Protein 9IMR (pdb70)

B-factor: mean 18.07, std 9.77, range [3.89, 74.7]

InterPro domains:
  IPR000092 Polyprenyl synthetase-like [PF00348] (43-286)
  IPR000092 Polyprenyl synthetase-like [cd00685] (39-333)
  IPR008949 Isoprenoid synthase domain superfamily [G3DSA:1.10.600.10] (12-334)
  IPR008949 Isoprenoid synthase domain superfamily [SSF48576] (22-334)
  IPR033749 Polyprenyl synthetase, conserved site [PS00444] (215-227)
  IPR053541 Polyprenyl diphosphate synthase [NF042417] (1-335)

Structure (mmCIF, N/CA/C/O backbone):
data_9IMR
#
_entry.id   9IMR
#
_cell.length_a   48.796
_cell.length_b   115.643
_cell.length_c   119.270
_cell.angle_alpha   90.00
_cell.angle_beta   90.00
_cell.angle_gamma   90.00
#
_symmetry.space_group_name_H-M   'P 21 21 21'
#
loop_
_entity.id
_entity.type
_entity.pdbx_description
1 polymer 'Nonaprenyl diphosphate synthase'
2 non-polymer '3-METHYLBUT-3-ENYL TRIHYDROGEN DIPHOSPHATE'
3 non-polymer 'MAGNESIUM ION'
4 non-polymer BICINE
5 non-polymer DI(HYDROXYETHYL)ETHER
6 water water
#
loop_
_atom_site.group_PDB
_atom_site.id
_atom_site.type_symbol
_atom_site.label_atom_id
_atom_site.label_alt_id
_atom_site.label_comp_id
_atom_site.label_asym_id
_atom_site.label_entity_id
_atom_site.label_seq_id
_atom_site.pdbx_PDB_ins_code
_atom_site.Cartn_x
_atom_site.Cartn_y
_atom_site.Cartn_z
_atom_site.occupancy
_atom_site.B_iso_or_equiv
_atom_site.auth_seq_id
_atom_site.auth_comp_id
_atom_site.auth_asym_id
_atom_site.auth_atom_id
_atom_site.pdbx_PDB_model_num
ATOM 1 N N . ARG A 1 2 ? 15.709 14.536 34.471 1.00 28.65 2 ARG A N 1
ATOM 2 C CA . ARG A 1 2 ? 14.845 15.461 33.612 1.00 25.79 2 ARG A CA 1
ATOM 3 C C . ARG A 1 2 ? 15.512 15.759 32.260 1.00 20.63 2 ARG A C 1
ATOM 4 O O . ARG A 1 2 ? 16.745 15.838 32.160 1.00 16.04 2 ARG A O 1
ATOM 12 N N . THR A 1 3 ? 14.684 15.932 31.242 1.00 16.01 3 THR A N 1
ATOM 13 C CA . THR A 1 3 ? 15.102 15.947 29.821 1.00 14.70 3 THR A CA 1
ATOM 14 C C . THR A 1 3 ? 14.066 16.791 29.092 1.00 13.40 3 THR A C 1
ATOM 15 O O . THR A 1 3 ? 12.901 16.795 29.487 1.00 12.30 3 THR A O 1
ATOM 19 N N . PRO A 1 4 ? 14.428 17.473 27.992 1.00 12.47 4 PRO A N 1
ATOM 20 C CA . PRO A 1 4 ? 13.458 18.296 27.287 1.00 12.60 4 PRO A CA 1
ATOM 21 C C . PRO A 1 4 ? 12.258 17.509 26.773 1.00 11.48 4 PRO A C 1
ATOM 22 O O . PRO A 1 4 ? 12.323 16.334 26.397 1.00 10.06 4 PRO A O 1
ATOM 26 N N . ALA A 1 5 ? 11.143 18.215 26.783 1.00 11.68 5 ALA A N 1
ATOM 27 C CA . ALA A 1 5 ? 9.876 17.702 26.249 1.00 12.72 5 ALA A CA 1
ATOM 28 C C . ALA A 1 5 ? 9.927 17.652 24.717 1.00 12.08 5 ALA A C 1
ATOM 29 O O . ALA A 1 5 ? 10.813 18.262 24.135 1.00 10.81 5 ALA A O 1
ATOM 31 N N . THR A 1 6 ? 8.941 17.004 24.092 1.00 12.45 6 THR A N 1
ATOM 32 C CA . THR A 1 6 ? 8.825 16.947 22.616 1.00 12.06 6 THR A CA 1
ATOM 33 C C . THR A 1 6 ? 8.659 18.385 22.087 1.00 12.09 6 THR A C 1
ATOM 34 O O . THR A 1 6 ? 8.082 19.274 22.803 1.00 13.36 6 THR A O 1
ATOM 38 N N . VAL A 1 7 ? 9.129 18.625 20.872 1.00 10.95 7 VAL A N 1
ATOM 39 C CA . VAL A 1 7 ? 9.037 19.941 20.207 1.00 11.56 7 VAL A CA 1
ATOM 40 C C . VAL A 1 7 ? 7.565 20.293 20.030 1.00 13.47 7 VAL A C 1
ATOM 41 O O . VAL A 1 7 ? 7.191 21.482 20.231 1.00 12.31 7 VAL A O 1
ATOM 45 N N . VAL A 1 8 ? 6.768 19.294 19.711 1.00 13.96 8 VAL A N 1
ATOM 46 C CA . VAL A 1 8 ? 5.329 19.534 19.468 1.00 18.35 8 VAL A CA 1
ATOM 47 C C . VAL A 1 8 ? 4.708 20.127 20.749 1.00 20.20 8 VAL A C 1
ATOM 48 O O . VAL A 1 8 ? 3.831 20.945 20.604 1.00 24.24 8 VAL A O 1
ATOM 52 N N . ALA A 1 9 ? 5.224 19.878 21.956 1.00 19.31 9 ALA A N 1
ATOM 53 C CA . ALA A 1 9 ? 4.724 20.481 23.223 1.00 19.76 9 ALA A CA 1
ATOM 54 C C . ALA A 1 9 ? 5.305 21.876 23.464 1.00 19.07 9 ALA A C 1
ATOM 55 O O . ALA A 1 9 ? 4.880 22.523 24.393 1.00 20.39 9 ALA A O 1
ATOM 57 N N . GLY A 1 10 ? 6.255 22.341 22.654 1.00 17.91 10 GLY A N 1
ATOM 58 C CA . GLY A 1 10 ? 7.006 23.572 22.944 1.00 17.82 10 GLY A CA 1
ATOM 59 C C . GLY A 1 10 ? 6.822 24.647 21.890 1.00 17.33 10 GLY A C 1
ATOM 60 O O . GLY A 1 10 ? 7.606 25.614 21.907 1.00 17.51 10 GLY A O 1
ATOM 61 N N . VAL A 1 11 ? 5.855 24.489 20.975 1.00 14.59 11 VAL A N 1
ATOM 62 C CA . VAL A 1 11 ? 5.602 25.493 19.923 1.00 15.69 11 VAL A CA 1
ATOM 63 C C . VAL A 1 11 ? 4.109 25.766 19.859 1.00 15.79 11 VAL A C 1
ATOM 64 O O . VAL A 1 11 ? 3.314 24.898 20.177 1.00 17.70 11 VAL A O 1
ATOM 68 N N . ASP A 1 12 ? 3.793 26.923 19.337 1.00 18.17 12 ASP A N 1
ATOM 69 C CA . ASP A 1 12 ? 2.415 27.309 18.968 1.00 18.15 12 ASP A CA 1
ATOM 70 C C . ASP A 1 12 ? 2.203 26.786 17.556 1.00 17.45 12 ASP A C 1
ATOM 71 O O . ASP A 1 12 ? 2.763 27.370 16.618 1.00 15.20 12 ASP A O 1
ATOM 76 N N . LEU A 1 13 ? 1.433 25.708 17.397 1.00 17.94 13 LEU A N 1
ATOM 77 C CA . LEU A 1 13 ? 1.299 25.080 16.054 1.00 20.84 13 LEU A CA 1
ATOM 78 C C . LEU A 1 13 ? 0.298 25.860 15.195 1.00 25.23 13 LEU A C 1
ATOM 79 O O . LEU A 1 13 ? 0.367 25.683 13.938 1.00 29.26 13 LEU A O 1
ATOM 84 N N . GLY A 1 14 ? -0.501 26.724 15.840 1.00 24.74 14 GLY A N 1
ATOM 85 C CA . GLY A 1 14 ? -1.540 27.576 15.235 1.00 25.13 14 GLY A CA 1
ATOM 86 C C . GLY A 1 14 ? -2.926 27.170 15.705 1.00 23.70 14 GLY A C 1
ATOM 87 O O . GLY A 1 14 ? -3.099 26.862 16.885 1.00 19.76 14 GLY A O 1
ATOM 88 N N . ASP A 1 15 ? -3.892 27.134 14.792 1.00 22.42 15 ASP A N 1
ATOM 89 C CA . ASP A 1 15 ? -5.300 26.809 15.138 1.00 22.38 15 ASP A CA 1
ATOM 90 C C . ASP A 1 15 ? -5.358 25.362 15.668 1.00 19.05 15 ASP A C 1
ATOM 91 O O . ASP A 1 15 ? -4.583 24.566 15.215 1.00 19.04 15 ASP A O 1
ATOM 96 N N . ALA A 1 16 ? -6.278 25.059 16.578 1.00 20.00 16 ALA A N 1
ATOM 97 C CA . ALA A 1 16 ? -6.564 23.717 17.131 1.00 20.76 16 ALA A CA 1
ATOM 98 C C . ALA A 1 16 ? -6.735 22.667 16.018 1.00 20.45 16 ALA A C 1
ATOM 99 O O . ALA A 1 16 ? -6.168 21.592 16.152 1.00 17.41 16 ALA A O 1
ATOM 101 N N . VAL A 1 17 ? -7.433 22.963 14.918 1.00 19.99 17 VAL A N 1
ATOM 102 C CA . VAL A 1 17 ? -7.658 21.933 13.858 1.00 20.74 17 VAL A CA 1
ATOM 103 C C . VAL A 1 17 ? -6.292 21.580 13.247 1.00 18.03 17 VAL A C 1
ATOM 104 O O . VAL A 1 17 ? -6.098 20.454 12.845 1.00 17.90 17 VAL A O 1
ATOM 108 N N . PHE A 1 18 ? -5.361 22.525 13.185 1.00 17.83 18 PHE A N 1
ATOM 109 C CA . PHE A 1 18 ? -4.016 22.275 12.615 1.00 17.58 18 PHE A CA 1
ATOM 110 C C . PHE A 1 18 ? -3.144 21.504 13.619 1.00 15.07 18 PHE A C 1
ATOM 111 O O . PHE A 1 18 ? -2.495 20.501 13.203 1.00 14.56 18 PHE A O 1
ATOM 119 N N . ALA A 1 19 ? -3.122 21.947 14.874 1.00 14.80 19 ALA A N 1
ATOM 120 C CA . ALA A 1 19 ? -2.386 21.304 15.988 1.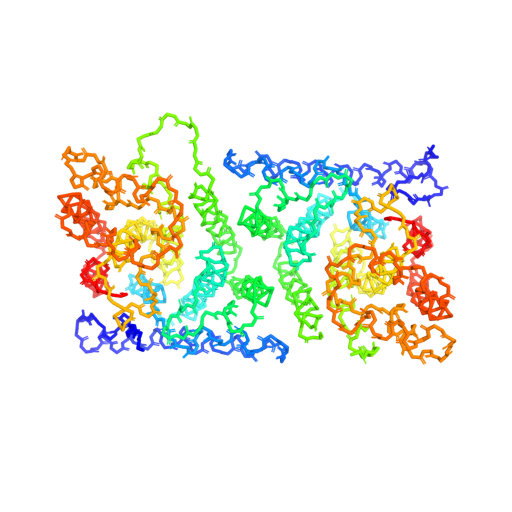00 15.99 19 ALA A CA 1
ATOM 121 C C . ALA A 1 19 ? -2.809 19.833 16.085 1.00 18.07 19 ALA A C 1
ATOM 122 O O . ALA A 1 19 ? -1.919 18.967 16.172 1.00 16.73 19 ALA A O 1
ATOM 124 N N . ALA A 1 20 ? -4.124 19.570 16.016 1.00 18.49 20 ALA A N 1
ATOM 125 C CA . ALA A 1 20 ? -4.689 18.197 15.953 1.00 22.26 20 ALA A CA 1
ATOM 126 C C . ALA A 1 20 ? -3.981 17.395 14.855 1.00 17.16 20 ALA A C 1
ATOM 127 O O . ALA A 1 20 ? -3.459 16.308 15.155 1.00 19.24 20 ALA A O 1
ATOM 129 N N . ALA A 1 21 ? -3.975 17.905 13.628 1.00 16.20 21 ALA A N 1
ATOM 130 C CA . ALA A 1 21 ? -3.463 17.156 12.455 1.00 15.98 21 ALA A CA 1
ATOM 131 C C . ALA A 1 21 ? -1.964 16.878 12.668 1.00 14.81 21 ALA A C 1
ATOM 132 O O . ALA A 1 21 ? -1.518 15.757 12.407 1.00 14.43 21 ALA A O 1
ATOM 134 N N . VAL A 1 22 ? -1.230 17.837 13.216 1.00 14.28 22 VAL A N 1
ATOM 135 C CA . VAL A 1 22 ? 0.254 17.720 13.332 1.00 13.70 22 VAL A CA 1
ATOM 136 C C . VAL A 1 22 ? 0.608 16.771 14.465 1.00 12.15 22 VAL A C 1
ATOM 137 O O . VAL A 1 22 ? 1.419 15.872 14.250 1.00 11.77 22 VAL A O 1
ATOM 141 N N . ARG A 1 23 ? 0.033 16.972 15.645 1.00 13.44 23 ARG A N 1
ATOM 142 C CA . ARG A 1 23 ? 0.229 16.044 16.780 1.00 15.09 23 ARG A CA 1
ATOM 143 C C . ARG A 1 23 ? -0.018 14.608 16.293 1.00 14.19 23 ARG A C 1
ATOM 144 O O . ARG A 1 23 ? 0.782 13.721 16.650 1.00 12.62 23 ARG A O 1
ATOM 152 N N . ALA A 1 24 ? -1.109 14.367 15.563 1.00 13.66 24 ALA A N 1
ATOM 153 C CA . ALA A 1 24 ? -1.459 12.987 15.136 1.00 13.86 24 ALA A CA 1
ATOM 154 C C . ALA A 1 24 ? -0.356 12.477 14.200 1.00 12.75 24 ALA A C 1
ATOM 155 O O . ALA A 1 24 ? -0.009 11.313 14.268 1.00 12.41 24 ALA A O 1
ATOM 157 N N . GLY A 1 25 ? 0.115 13.313 13.291 1.00 12.13 25 GLY A N 1
ATOM 158 C CA . GLY A 1 25 ? 1.151 12.913 12.321 1.00 11.91 25 GLY A CA 1
ATOM 159 C C . GLY A 1 25 ? 2.407 12.474 13.050 1.00 10.68 25 GLY A C 1
ATOM 160 O O . GLY A 1 25 ? 3.033 11.473 12.660 1.00 10.89 25 GLY A O 1
ATOM 161 N N . VAL A 1 26 ? 2.792 13.228 14.085 1.00 10.42 26 VAL A N 1
ATOM 162 C CA . VAL A 1 26 ? 4.034 12.906 14.832 1.00 10.67 26 VAL A CA 1
ATOM 163 C C . VAL A 1 26 ? 3.824 11.618 15.638 1.00 11.55 26 VAL A C 1
ATOM 164 O O . VAL A 1 26 ? 4.758 10.782 15.734 1.00 10.07 26 VAL A O 1
ATOM 168 N N . ALA A 1 27 ? 2.602 11.399 16.128 1.00 11.54 27 ALA A N 1
ATOM 169 C CA . ALA A 1 27 ? 2.255 10.203 16.924 1.00 11.84 27 ALA A CA 1
ATOM 170 C C . ALA A 1 27 ? 2.303 8.954 16.042 1.00 11.29 27 ALA A C 1
ATOM 171 O O . ALA A 1 27 ? 2.711 7.917 16.522 1.00 12.52 27 ALA A O 1
ATOM 173 N N . ARG A 1 28 ? 1.944 9.078 14.768 1.00 10.93 28 ARG A N 1
ATOM 174 C CA . ARG A 1 28 ? 1.966 7.926 13.837 1.00 10.79 28 ARG A CA 1
ATOM 175 C C . ARG A 1 28 ? 3.429 7.524 13.636 1.00 10.07 28 ARG A C 1
ATOM 176 O O . ARG A 1 28 ? 3.739 6.322 13.601 1.00 8.81 28 ARG A O 1
ATOM 184 N N . VAL A 1 29 ? 4.300 8.512 13.478 1.00 9.59 29 VAL A N 1
ATOM 185 C CA . VAL A 1 29 ? 5.765 8.253 13.374 1.00 10.13 29 VAL A CA 1
ATOM 186 C C . VAL A 1 29 ? 6.218 7.490 14.618 1.00 9.80 29 VAL A C 1
ATOM 187 O O . VAL A 1 29 ? 6.915 6.469 14.455 1.00 10.26 29 VAL A O 1
ATOM 191 N N . GLU A 1 30 ? 5.876 7.978 15.804 1.00 10.33 30 GLU A N 1
ATOM 192 C CA . GLU A 1 30 ? 6.240 7.341 17.094 1.00 11.01 30 GLU A CA 1
ATOM 193 C C . GLU A 1 30 ? 5.744 5.895 17.123 1.00 11.76 30 GLU A C 1
ATOM 194 O O . GLU A 1 30 ? 6.486 5.001 17.528 1.00 11.39 30 GLU A O 1
ATOM 200 N N . GLN A 1 31 ? 4.487 5.683 16.758 1.00 12.63 31 GLN A N 1
ATOM 201 C CA . GLN A 1 31 ? 3.860 4.341 16.833 1.00 12.64 31 GLN A CA 1
ATOM 202 C C . GLN A 1 31 ? 4.588 3.384 15.891 1.00 12.36 31 GLN A C 1
ATOM 203 O O . GLN A 1 31 ? 4.841 2.240 16.296 1.00 12.18 31 G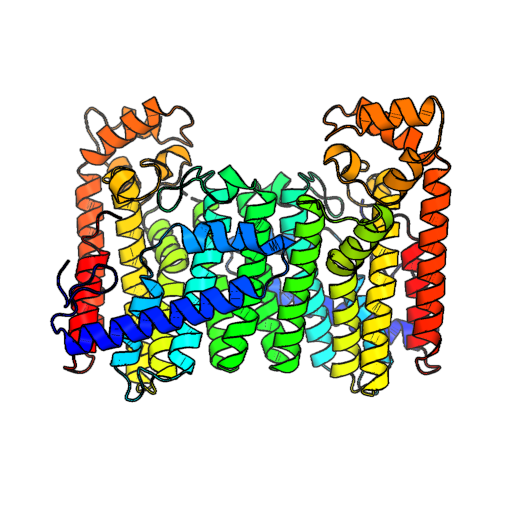LN A O 1
ATOM 209 N N . LEU A 1 32 ? 4.928 3.840 14.687 1.00 12.84 32 LEU A N 1
ATOM 210 C CA . LEU A 1 32 ? 5.653 2.975 13.719 1.00 14.01 32 LEU A CA 1
ATOM 211 C C . LEU A 1 32 ? 7.066 2.677 14.248 1.00 14.02 32 LEU A C 1
ATOM 212 O O . LEU A 1 32 ? 7.510 1.536 14.174 1.00 12.40 32 LEU A O 1
ATOM 217 N N . MET A 1 33 ? 7.779 3.666 14.753 1.00 13.11 33 MET A N 1
ATOM 218 C CA . MET A 1 33 ? 9.134 3.403 15.308 1.00 14.14 33 MET A CA 1
ATOM 219 C C . MET A 1 33 ? 9.066 2.417 16.470 1.00 13.56 33 MET A C 1
ATOM 220 O O . MET A 1 33 ? 9.856 1.459 16.518 1.00 13.69 33 MET A O 1
ATOM 225 N N . ASP A 1 34 ? 8.166 2.652 17.410 1.00 13.47 34 ASP A N 1
ATOM 226 C CA . ASP A 1 34 ? 7.970 1.741 18.559 1.00 14.25 34 ASP A CA 1
ATOM 227 C C . ASP A 1 34 ? 7.802 0.302 18.057 1.00 14.28 34 ASP A C 1
ATOM 228 O O . ASP A 1 34 ? 8.502 -0.595 18.565 1.00 13.13 34 ASP A O 1
ATOM 233 N N . THR A 1 35 ? 6.890 0.074 17.118 1.00 16.08 35 THR A N 1
ATOM 234 C CA . THR A 1 35 ? 6.644 -1.257 16.496 1.00 18.17 35 THR A CA 1
ATOM 235 C C . THR A 1 35 ? 7.935 -1.823 15.892 1.00 18.62 35 THR A C 1
ATOM 236 O O . THR A 1 35 ? 8.289 -2.995 16.191 1.00 17.25 35 THR A O 1
ATOM 240 N N . GLU A 1 36 ? 8.630 -1.038 15.072 1.00 17.95 36 GLU A N 1
ATOM 241 C CA . GLU A 1 36 ? 9.866 -1.494 14.382 1.00 20.16 36 GLU A CA 1
ATOM 242 C C . GLU A 1 36 ? 10.967 -1.862 15.393 1.00 18.07 36 GLU A C 1
ATOM 243 O O . GLU A 1 36 ? 11.606 -2.901 15.201 1.00 19.89 36 GLU A O 1
ATOM 249 N N . LEU A 1 37 ? 11.180 -1.075 16.444 1.00 15.48 37 LEU A N 1
ATOM 250 C CA . LEU A 1 37 ? 12.221 -1.359 17.463 1.00 16.20 37 LEU A CA 1
ATOM 251 C C . LEU A 1 37 ? 11.889 -2.659 18.209 1.00 18.64 37 LEU A C 1
ATOM 252 O O . LEU A 1 37 ? 12.850 -3.410 18.575 1.00 18.75 37 LEU A O 1
ATOM 257 N N . ARG A 1 38 ? 10.599 -2.951 18.392 1.00 19.06 38 ARG A N 1
ATOM 258 C CA . ARG A 1 38 ? 10.141 -4.113 19.212 1.00 19.58 38 ARG A CA 1
ATOM 259 C C . ARG A 1 38 ? 10.132 -5.394 18.371 1.00 19.94 38 ARG A C 1
ATOM 260 O O . ARG A 1 38 ? 9.938 -6.445 18.955 1.00 23.29 38 ARG A O 1
ATOM 268 N N . GLN A 1 39 ? 10.363 -5.339 17.070 1.00 22.04 39 GLN A N 1
ATOM 269 C CA . GLN A 1 39 ? 10.433 -6.541 16.200 1.00 25.65 39 GLN A CA 1
ATOM 270 C C . GLN A 1 39 ? 11.825 -7.179 16.271 1.00 25.68 39 GLN A C 1
ATOM 271 O O . GLN A 1 39 ? 11.987 -8.307 15.789 1.00 22.76 39 GLN A O 1
ATOM 277 N N . ALA A 1 40 ? 12.814 -6.503 16.846 1.00 22.23 40 ALA A N 1
ATOM 278 C CA . ALA A 1 40 ? 14.198 -7.023 16.895 1.00 21.11 40 ALA A CA 1
ATOM 279 C C . ALA A 1 40 ? 14.260 -8.244 17.819 1.00 20.10 40 ALA A C 1
ATOM 280 O O . ALA A 1 40 ? 13.474 -8.352 18.763 1.00 18.30 40 ALA A O 1
ATOM 282 N N . ASP A 1 41 ? 15.208 -9.131 17.573 1.00 20.86 41 ASP A N 1
ATOM 283 C CA . ASP A 1 41 ? 15.528 -10.229 18.514 1.00 20.00 41 ASP A CA 1
ATOM 284 C C . ASP A 1 41 ? 15.609 -9.683 19.940 1.00 20.13 41 ASP A C 1
ATOM 285 O O . ASP A 1 41 ? 16.192 -8.595 20.130 1.00 18.18 41 ASP A O 1
ATOM 290 N N . GLU A 1 42 ? 15.121 -10.447 20.916 1.00 19.10 42 GLU A N 1
ATOM 291 C CA . GLU A 1 42 ? 15.210 -10.140 22.375 1.00 22.09 42 GLU A CA 1
ATOM 292 C C . GLU A 1 42 ? 16.606 -9.619 22.758 1.00 18.50 42 GLU A C 1
ATOM 293 O O . GLU A 1 42 ? 16.687 -8.805 23.662 1.00 18.10 42 GLU A O 1
ATOM 299 N N . VAL A 1 43 ? 17.693 -10.155 22.190 1.00 16.59 43 VAL A N 1
ATOM 300 C CA . VAL A 1 43 ? 19.081 -9.772 22.583 1.00 16.68 43 VAL A CA 1
ATOM 301 C C . VAL A 1 43 ? 19.331 -8.288 22.318 1.00 14.43 43 VAL A C 1
ATOM 302 O O . VAL A 1 43 ? 20.120 -7.669 23.060 1.00 13.51 43 VAL A O 1
ATOM 306 N N . MET A 1 44 ? 18.630 -7.723 21.341 1.00 13.96 44 MET A N 1
ATOM 307 C CA . MET A 1 44 ? 18.727 -6.295 20.933 1.00 14.09 44 MET A CA 1
ATOM 308 C C . MET A 1 44 ? 17.783 -5.404 21.759 1.00 14.52 44 MET A C 1
ATOM 309 O O . MET A 1 44 ? 18.008 -4.191 21.805 1.00 14.56 44 MET A O 1
ATOM 314 N N . SER A 1 45 ? 16.735 -5.964 22.377 1.00 15.88 45 SER A N 1
ATOM 315 C CA . SER A 1 45 ? 15.519 -5.208 22.761 1.00 17.93 45 SER A CA 1
ATOM 316 C C . SER A 1 45 ? 15.849 -4.088 23.758 1.00 16.16 45 SER A C 1
ATOM 317 O O . SER A 1 45 ? 15.475 -2.909 23.457 1.00 14.23 45 SER A O 1
ATOM 320 N N . ASP A 1 46 ? 16.575 -4.388 24.846 1.00 14.99 46 ASP A N 1
ATOM 321 C CA . ASP A 1 46 ? 16.891 -3.420 25.926 1.00 15.97 46 ASP A CA 1
ATOM 322 C C . ASP A 1 46 ? 17.646 -2.234 25.307 1.00 14.42 46 ASP A C 1
ATOM 323 O O . ASP A 1 46 ? 17.351 -1.051 25.639 1.00 13.38 46 ASP A O 1
ATOM 328 N N . SER A 1 47 ? 18.648 -2.527 24.486 1.00 13.66 47 SER A N 1
ATOM 329 C CA . SER A 1 47 ? 19.557 -1.478 23.972 1.00 13.47 47 SER A CA 1
ATOM 330 C C . SER A 1 47 ? 18.813 -0.635 22.930 1.00 14.22 47 SER A C 1
ATOM 331 O O . SER A 1 47 ? 19.098 0.584 22.877 1.00 14.22 47 SER A O 1
ATOM 334 N N . LEU A 1 48 ? 17.949 -1.255 22.123 1.00 13.88 48 LEU A N 1
ATOM 335 C CA . LEU A 1 48 ? 17.223 -0.548 21.024 1.00 14.62 48 LEU A CA 1
ATOM 336 C C . LEU A 1 48 ? 16.158 0.365 21.598 1.00 13.76 48 LEU A C 1
ATOM 337 O O . LEU A 1 48 ? 15.822 1.315 20.932 1.00 14.85 48 LEU A O 1
ATOM 342 N N . LEU A 1 49 ? 15.609 0.044 22.771 1.00 12.97 49 LEU A N 1
ATOM 343 C CA . LEU A 1 49 ? 14.505 0.837 23.358 1.00 14.05 49 LEU A CA 1
ATOM 344 C C . LEU A 1 49 ? 15.051 1.868 24.360 1.00 12.44 49 LEU A C 1
ATOM 345 O O . LEU A 1 49 ? 14.322 2.757 24.713 1.00 12.67 49 LEU A O 1
ATOM 350 N N . HIS A 1 50 ? 16.317 1.774 24.758 1.00 12.35 50 HIS A N 1
ATOM 351 C CA . HIS A 1 50 ? 16.901 2.556 25.877 1.00 12.37 50 HIS A CA 1
ATOM 352 C C . HIS A 1 50 ? 16.706 4.069 25.651 1.00 11.28 50 HIS A C 1
ATOM 353 O O . HIS A 1 50 ? 16.100 4.739 26.515 1.00 11.16 50 HIS A O 1
ATOM 360 N N . LEU A 1 51 ? 17.216 4.613 24.548 1.00 10.66 51 LEU A N 1
ATOM 361 C CA . LEU A 1 51 ? 17.193 6.085 24.311 1.00 9.81 51 LEU A CA 1
ATOM 362 C C . LEU A 1 51 ? 15.776 6.492 23.891 1.00 9.25 51 LEU A C 1
ATOM 363 O O . LEU A 1 51 ? 15.279 7.525 24.355 1.00 8.39 51 LEU A O 1
ATOM 368 N N . PHE A 1 52 ? 15.149 5.692 23.039 1.00 9.33 52 PHE A N 1
ATOM 369 C CA . PHE A 1 52 ? 13.790 5.961 22.490 1.00 9.67 52 PHE A CA 1
ATOM 370 C C . PHE A 1 52 ? 12.787 6.182 23.635 1.00 9.56 52 PHE A C 1
ATOM 371 O O . PHE A 1 52 ? 12.026 7.162 23.598 1.00 8.84 52 PHE A O 1
ATOM 379 N N . ASN A 1 53 ? 12.838 5.344 24.666 1.00 9.96 53 ASN A N 1
ATOM 380 C CA . ASN A 1 53 ? 11.914 5.426 25.827 1.00 11.14 53 ASN A CA 1
ATOM 381 C C . ASN A 1 53 ? 12.353 6.518 26.810 1.00 10.60 53 ASN A C 1
ATOM 382 O O . ASN A 1 53 ? 11.518 6.990 27.566 1.00 10.41 53 ASN A O 1
ATOM 387 N N . ALA A 1 54 ? 13.614 6.891 26.858 1.00 9.66 54 ALA A N 1
ATOM 388 C CA . ALA A 1 54 ? 14.112 7.845 27.874 1.00 9.48 54 ALA A CA 1
ATOM 389 C C . ALA A 1 54 ? 13.539 9.240 27.622 1.00 9.32 54 ALA A C 1
ATOM 390 O O . ALA A 1 54 ? 13.280 9.970 28.563 1.00 8.97 54 ALA A O 1
ATOM 392 N N . GLY A 1 55 ? 13.408 9.609 26.358 1.00 9.28 55 GLY A N 1
ATOM 393 C CA . GLY A 1 55 ? 12.919 10.913 25.912 1.00 9.06 55 GLY A CA 1
ATOM 394 C C . GLY A 1 55 ? 13.328 11.208 24.485 1.00 8.76 55 GLY A C 1
ATOM 395 O O . GLY A 1 55 ? 13.314 10.278 23.625 1.00 7.93 55 GLY A O 1
ATOM 396 N N . GLY A 1 56 ? 13.765 12.452 24.289 1.00 9.07 56 GLY A N 1
ATOM 397 C CA . GLY A 1 56 ? 14.136 13.022 22.991 1.00 8.86 56 GLY A CA 1
ATOM 398 C C . GLY A 1 56 ? 13.033 13.924 22.509 1.00 8.62 56 GLY A C 1
ATOM 399 O O . GLY A 1 56 ? 11.833 13.586 22.696 1.00 8.47 56 GLY A O 1
ATOM 400 N N . LYS A 1 57 ? 13.391 15.006 21.845 1.00 8.49 57 LYS A N 1
ATOM 401 C CA . LYS A 1 57 ? 12.407 16.048 21.491 1.00 8.67 57 LYS A CA 1
ATOM 402 C C . LYS A 1 57 ? 11.594 15.674 20.233 1.00 8.37 57 LYS A C 1
ATOM 403 O O . LYS A 1 57 ? 10.556 16.328 19.974 1.00 8.09 57 LYS A O 1
ATOM 409 N N . ARG A 1 58 ? 12.018 14.684 19.474 1.00 7.80 58 ARG A N 1
ATOM 410 C CA . ARG A 1 58 ? 11.348 14.305 18.208 1.00 7.51 58 ARG A CA 1
ATOM 411 C C . ARG A 1 58 ? 11.261 15.528 17.295 1.00 7.53 58 ARG A C 1
ATOM 412 O O . ARG A 1 58 ? 10.220 15.725 16.616 1.00 7.53 58 ARG A O 1
ATOM 420 N N . PHE A 1 59 ? 12.321 16.335 17.250 1.00 7.07 59 PHE A N 1
ATOM 421 C CA . PHE A 1 59 ? 12.415 17.488 16.336 1.00 7.05 59 PHE A CA 1
ATOM 422 C C . PHE A 1 59 ? 12.266 17.003 14.889 1.00 6.92 59 PHE A C 1
ATOM 423 O O . PHE A 1 59 ? 11.595 17.654 14.081 1.00 6.98 59 PHE A O 1
ATOM 431 N N . ARG A 1 60 ? 12.859 15.867 14.549 1.00 6.90 60 ARG A N 1
ATOM 432 C CA . ARG A 1 60 ? 12.986 15.471 13.127 1.00 7.10 60 ARG A CA 1
ATOM 433 C C . ARG A 1 60 ? 11.682 14.875 12.630 1.00 8.09 60 ARG A C 1
ATOM 434 O O . ARG A 1 60 ? 11.277 15.168 11.516 1.00 8.54 60 ARG A O 1
ATOM 442 N N . PRO A 1 61 ? 10.977 14.042 13.421 1.00 7.77 61 PRO A N 1
ATOM 443 C CA . PRO A 1 61 ? 9.612 13.681 13.052 1.00 8.25 61 PRO A CA 1
ATOM 444 C C . PRO A 1 61 ? 8.741 14.920 12.836 1.00 8.14 61 PRO A C 1
ATOM 445 O O . PRO A 1 61 ? 7.995 14.954 11.877 1.00 9.13 61 PRO A O 1
ATOM 449 N N . LEU A 1 62 ? 8.826 15.889 13.731 1.00 7.97 62 LEU A N 1
ATOM 450 C CA . LEU A 1 62 ? 8.000 17.110 13.590 1.00 8.25 62 LEU A CA 1
ATOM 451 C C . LEU A 1 62 ? 8.398 17.828 12.301 1.00 8.39 62 LEU A C 1
ATOM 452 O O . LEU A 1 62 ? 7.494 18.268 11.576 1.00 7.83 62 LEU A O 1
ATOM 457 N N . PHE A 1 63 ? 9.700 17.975 12.025 1.00 7.93 63 PHE A N 1
ATOM 458 C CA . PHE A 1 63 ? 10.139 18.660 10.797 1.00 7.71 63 PHE A CA 1
ATOM 459 C C . PHE A 1 63 ? 9.568 17.937 9.569 1.00 7.96 63 PHE A C 1
ATOM 460 O O . PHE A 1 63 ? 9.137 18.627 8.603 1.00 7.73 63 PHE A O 1
ATOM 468 N N . THR A 1 64 ? 9.618 16.610 9.566 1.00 8.31 64 THR A N 1
ATOM 469 C CA . THR A 1 64 ? 9.120 15.787 8.422 1.00 8.00 64 THR A CA 1
ATOM 470 C C . THR A 1 64 ? 7.601 16.022 8.225 1.00 8.18 64 THR A C 1
ATOM 471 O O . THR A 1 64 ? 7.147 16.248 7.113 1.00 8.01 64 THR A O 1
ATOM 475 N N . VAL A 1 65 ? 6.851 15.949 9.304 1.00 8.78 65 VAL A N 1
ATOM 476 C CA . VAL A 1 65 ? 5.369 16.109 9.332 1.00 9.09 65 VAL A CA 1
ATOM 477 C C . VAL A 1 65 ? 5.019 17.530 8.889 1.00 8.77 65 VAL A C 1
ATOM 478 O O . VAL A 1 65 ? 4.087 17.701 8.050 1.00 8.64 65 VAL A O 1
ATOM 482 N N . LEU A 1 66 ? 5.714 18.533 9.396 1.00 8.07 66 LEU A N 1
ATOM 483 C CA . LEU A 1 66 ? 5.420 19.936 8.976 1.00 8.04 66 LEU A CA 1
ATOM 484 C C . LEU A 1 66 ? 5.761 20.153 7.500 1.00 8.25 66 LEU A C 1
ATOM 485 O O . LEU A 1 66 ? 4.978 20.831 6.831 1.00 8.49 66 LEU A O 1
ATOM 490 N N . SER A 1 67 ? 6.865 19.598 7.003 1.00 8.17 67 SER A N 1
ATOM 491 C CA . SER A 1 67 ? 7.265 19.638 5.575 1.00 7.98 67 SER A CA 1
ATOM 492 C C . SER A 1 67 ? 6.138 18.998 4.753 1.00 8.58 67 SER A C 1
ATOM 493 O O . SER A 1 67 ? 5.749 19.575 3.730 1.00 8.21 67 SER A O 1
ATOM 496 N N . ALA A 1 68 ? 5.566 17.893 5.253 1.00 8.39 68 ALA A N 1
ATOM 497 C CA . ALA A 1 68 ? 4.487 17.164 4.543 1.00 9.78 68 ALA A CA 1
ATOM 498 C C . ALA A 1 68 ? 3.217 18.020 4.497 1.00 9.97 68 ALA A C 1
ATOM 499 O O . ALA A 1 68 ? 2.446 17.812 3.580 1.00 11.12 68 ALA A O 1
ATOM 501 N N . GLN A 1 69 ? 3.042 18.988 5.406 1.00 10.53 69 GLN A N 1
ATOM 502 C CA . GLN A 1 69 ? 1.821 19.831 5.414 1.00 11.22 69 GLN A CA 1
ATOM 503 C C . GLN A 1 69 ? 1.841 20.785 4.231 1.00 11.36 69 GLN A C 1
ATOM 504 O O . GLN A 1 69 ? 0.835 21.450 4.000 1.00 11.08 69 GLN A O 1
ATOM 510 N N . ILE A 1 70 ? 2.969 20.887 3.523 1.00 10.41 70 ILE A N 1
ATOM 511 C CA . ILE A 1 70 ? 3.067 21.739 2.318 1.00 10.61 70 ILE A CA 1
ATOM 512 C C . ILE A 1 70 ? 2.411 21.020 1.147 1.00 11.34 70 ILE A C 1
ATOM 513 O O . ILE A 1 70 ? 1.826 21.708 0.272 1.00 11.50 70 ILE A O 1
ATOM 518 N N . GLY A 1 71 ? 2.467 19.693 1.139 1.00 11.68 71 GLY A N 1
ATOM 519 C CA . GLY A 1 71 ? 1.930 18.846 0.060 1.00 11.34 71 GLY A CA 1
ATOM 520 C C . GLY A 1 71 ? 0.432 18.610 0.214 1.00 11.93 71 GLY A C 1
ATOM 521 O O . GLY A 1 71 ? -0.133 18.801 1.293 1.00 11.59 71 GLY A O 1
ATOM 522 N N . PRO A 1 72 ? -0.243 18.206 -0.878 1.00 12.77 72 PRO A N 1
ATOM 523 C CA . PRO A 1 72 ? -1.659 17.869 -0.848 1.00 13.82 72 PRO A CA 1
ATOM 524 C C . PRO A 1 72 ? -2.006 16.529 -0.179 1.00 13.70 72 PRO A C 1
ATOM 525 O O . PRO A 1 72 ? -3.140 16.333 0.066 1.00 13.59 72 PRO A O 1
ATOM 529 N N . GLN A 1 73 ? -1.045 15.656 0.127 1.00 13.03 73 GLN A N 1
ATOM 530 C CA . GLN A 1 73 ? -1.330 14.399 0.856 1.00 13.72 73 GLN A CA 1
ATOM 531 C C . GLN A 1 73 ? -0.461 14.342 2.113 1.00 12.72 73 GLN A C 1
ATOM 532 O O . GLN A 1 73 ? 0.369 13.473 2.261 1.00 11.52 73 GLN A O 1
ATOM 538 N N . PRO A 1 74 ? -0.643 15.253 3.079 1.00 13.40 74 PRO A N 1
ATOM 539 C CA . PRO A 1 74 ? 0.251 15.334 4.234 1.00 13.88 74 PRO A CA 1
ATOM 540 C C . PRO A 1 74 ? 0.203 14.087 5.119 1.00 13.13 74 PRO A C 1
ATOM 541 O O . PRO A 1 74 ? 1.158 13.799 5.820 1.00 13.47 74 PRO A O 1
ATOM 545 N N . ASP A 1 75 ? -0.932 13.365 5.088 1.00 13.12 75 ASP A N 1
ATOM 546 C CA . ASP A 1 75 ? -1.173 12.229 6.009 1.00 13.46 75 ASP A CA 1
ATOM 547 C C . ASP A 1 75 ? -0.923 10.882 5.340 1.00 12.25 75 ASP A C 1
ATOM 548 O O . ASP A 1 75 ? -1.299 9.860 5.927 1.00 11.85 75 ASP A O 1
ATOM 553 N N . ALA A 1 76 ? -0.324 10.882 4.161 1.00 12.18 76 ALA A N 1
ATOM 554 C CA . ALA A 1 76 ? 0.051 9.659 3.430 1.00 11.56 76 ALA A CA 1
ATOM 555 C C . ALA A 1 76 ? 0.852 8.748 4.357 1.00 12.45 76 ALA A C 1
ATOM 556 O O . ALA A 1 76 ? 1.731 9.236 5.116 1.00 11.43 76 ALA A O 1
ATOM 558 N N . ALA A 1 77 ? 0.600 7.446 4.262 1.00 12.02 77 ALA A N 1
ATOM 559 C CA . ALA A 1 77 ? 1.372 6.431 5.007 1.00 11.47 77 ALA A CA 1
ATOM 560 C C . ALA A 1 77 ? 2.865 6.661 4.740 1.00 10.92 77 ALA A C 1
ATOM 561 O O . ALA A 1 77 ? 3.657 6.463 5.668 1.00 10.75 77 ALA A O 1
ATOM 563 N N . ALA A 1 78 ? 3.262 7.012 3.504 1.00 10.19 78 ALA A N 1
ATOM 564 C CA . ALA A 1 78 ? 4.700 7.141 3.141 1.00 10.45 78 ALA A CA 1
ATOM 565 C C . ALA A 1 78 ? 5.355 8.275 3.944 1.00 9.70 78 ALA A C 1
ATOM 566 O O . ALA A 1 78 ? 6.530 8.143 4.253 1.00 8.94 78 ALA A O 1
ATOM 568 N N . VAL A 1 79 ? 4.605 9.325 4.295 1.00 9.38 79 VAL A N 1
ATOM 569 C CA . VAL A 1 79 ? 5.134 10.446 5.133 1.00 10.05 79 VAL A CA 1
ATOM 570 C C . VAL A 1 79 ? 5.530 9.893 6.499 1.00 9.59 79 VAL A C 1
ATOM 571 O O . VAL A 1 79 ? 6.636 10.215 6.974 1.00 9.17 79 VAL A O 1
ATOM 575 N N . THR A 1 80 ? 4.662 9.063 7.098 1.00 9.57 80 THR A N 1
ATOM 576 C CA . THR A 1 80 ? 4.920 8.419 8.405 1.00 9.41 80 THR A CA 1
ATOM 577 C C . THR A 1 80 ? 6.178 7.559 8.332 1.00 9.53 80 THR A C 1
ATOM 578 O O . THR A 1 80 ? 6.994 7.597 9.280 1.00 10.30 80 THR A O 1
ATOM 582 N N . VAL A 1 81 ? 6.306 6.756 7.283 1.00 9.35 81 VAL A N 1
ATOM 583 C CA . VAL A 1 81 ? 7.500 5.906 7.060 1.00 9.68 81 VAL A CA 1
ATOM 584 C C . VAL A 1 81 ? 8.738 6.813 7.015 1.00 9.14 81 VAL A C 1
ATOM 585 O O . VAL A 1 81 ? 9.731 6.490 7.658 1.00 9.37 81 VAL A O 1
ATOM 589 N N . ALA A 1 82 ? 8.695 7.891 6.222 1.00 9.10 82 ALA A N 1
ATOM 590 C CA . ALA A 1 82 ? 9.823 8.834 6.081 1.00 9.17 82 ALA A CA 1
ATOM 591 C C . ALA A 1 82 ? 10.217 9.389 7.451 1.00 8.19 82 ALA A C 1
ATOM 592 O O . ALA A 1 82 ? 11.428 9.423 7.757 1.00 7.12 82 ALA A O 1
ATOM 594 N N . GLY A 1 83 ? 9.251 9.856 8.237 1.00 7.62 83 GLY A N 1
ATOM 595 C CA . GLY A 1 83 ? 9.521 10.415 9.573 1.00 7.81 83 GLY A CA 1
ATOM 596 C C . GLY A 1 83 ? 10.234 9.387 10.459 1.00 7.87 83 GLY A C 1
ATOM 597 O O . GLY A 1 83 ? 11.197 9.767 11.175 1.00 9.33 83 GLY A O 1
ATOM 598 N N . ALA A 1 84 ? 9.805 8.117 10.417 1.00 8.20 84 ALA A N 1
ATOM 599 C CA . ALA A 1 84 ? 10.393 7.034 11.233 1.00 7.86 84 ALA A CA 1
ATOM 600 C C . ALA A 1 84 ? 11.793 6.755 10.727 1.00 8.30 84 ALA A C 1
ATOM 601 O O . ALA A 1 84 ? 12.674 6.512 11.571 1.00 8.35 84 ALA A O 1
ATOM 603 N N . VAL A 1 85 ? 12.002 6.738 9.406 1.00 8.42 85 VAL A N 1
ATOM 604 C CA . VAL A 1 85 ? 13.346 6.475 8.858 1.00 9.14 85 VAL A CA 1
ATOM 605 C C . VAL A 1 85 ? 14.313 7.560 9.371 1.00 8.84 85 VAL A C 1
ATOM 606 O O . VAL A 1 85 ? 15.410 7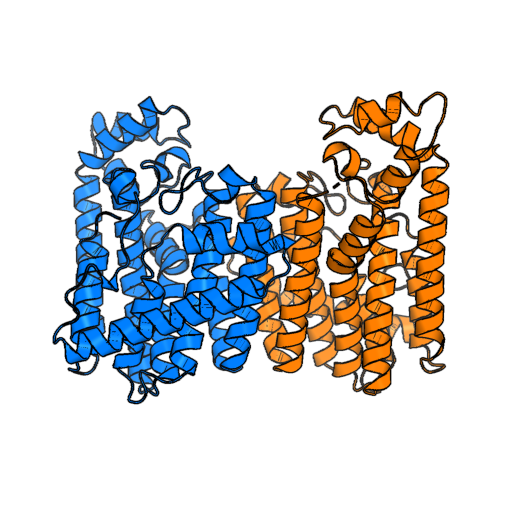.219 9.799 1.00 8.33 85 VAL A O 1
ATOM 610 N N . ILE A 1 86 ? 13.930 8.831 9.251 1.00 9.33 86 ILE A N 1
ATOM 611 C CA . ILE A 1 86 ? 14.782 9.985 9.651 1.00 9.11 86 ILE A CA 1
ATOM 612 C C . ILE A 1 86 ? 15.127 9.830 11.134 1.00 9.09 86 ILE A C 1
ATOM 613 O O . ILE A 1 86 ? 16.319 9.986 11.499 1.00 8.52 86 ILE A O 1
ATOM 618 N N . GLU A 1 87 ? 14.144 9.523 11.982 1.00 8.03 87 GLU A N 1
ATOM 619 C CA . GLU A 1 87 ? 14.378 9.469 13.446 1.00 8.60 87 GLU A CA 1
ATOM 620 C C . GLU A 1 87 ? 15.218 8.235 13.786 1.00 8.78 87 GLU A C 1
ATOM 621 O O . GLU A 1 87 ? 15.991 8.313 14.748 1.00 7.83 87 GLU A O 1
ATOM 627 N N . MET A 1 88 ? 15.028 7.115 13.095 1.00 8.91 88 MET A N 1
ATOM 628 C CA . MET A 1 88 ? 15.857 5.897 13.253 1.00 10.42 88 MET A CA 1
ATOM 629 C C . MET A 1 88 ? 17.331 6.199 12.923 1.00 8.98 88 MET A C 1
ATOM 630 O O . MET A 1 88 ? 18.241 5.759 13.692 1.00 8.10 88 MET A O 1
ATOM 635 N N . ILE A 1 89 ? 17.577 6.986 11.870 1.00 8.07 89 ILE A N 1
ATOM 636 C CA . ILE A 1 89 ? 18.969 7.402 11.519 1.00 8.30 89 ILE A CA 1
ATOM 637 C C . ILE A 1 89 ? 19.493 8.307 12.642 1.00 7.92 89 ILE A C 1
ATOM 638 O O . ILE A 1 89 ? 20.601 8.091 13.123 1.00 9.31 89 ILE A O 1
ATOM 643 N N . HIS A 1 90 ? 18.686 9.260 13.081 1.00 7.92 90 HIS A N 1
ATOM 644 C CA . HIS A 1 90 ? 19.064 10.185 14.166 1.00 7.40 90 HIS A CA 1
ATOM 645 C C . HIS A 1 90 ? 19.439 9.354 15.385 1.00 7.87 90 HIS A C 1
ATOM 646 O O . HIS A 1 90 ? 20.521 9.550 15.929 1.00 7.63 90 HIS A O 1
ATOM 653 N N . LEU A 1 91 ? 18.572 8.408 15.762 1.00 8.71 91 LEU A N 1
ATOM 654 C CA . LEU A 1 91 ? 18.793 7.560 16.955 1.00 9.57 91 LEU A CA 1
ATOM 655 C C . LEU A 1 91 ? 20.108 6.798 16.798 1.00 8.82 91 LEU A C 1
ATOM 656 O O . LEU A 1 91 ? 20.900 6.847 17.712 1.00 8.88 91 LEU A O 1
ATOM 661 N N . ALA A 1 92 ? 20.373 6.187 15.638 1.00 8.68 92 ALA A N 1
ATOM 662 C CA . ALA A 1 92 ? 21.645 5.479 15.380 1.00 8.73 92 ALA A CA 1
ATOM 663 C C . ALA A 1 92 ? 22.847 6.405 15.633 1.00 8.84 92 ALA A C 1
ATOM 664 O O . ALA A 1 92 ? 23.848 5.960 16.249 1.00 9.02 92 ALA A O 1
ATOM 666 N N . THR A 1 93 ? 22.810 7.628 15.117 1.00 8.33 93 THR A N 1
ATOM 667 C CA . THR A 1 93 ? 23.922 8.596 15.286 1.00 8.37 93 THR A CA 1
ATOM 668 C C . THR A 1 93 ? 24.126 8.893 16.781 1.00 8.02 93 THR A C 1
ATOM 669 O O . THR A 1 93 ? 25.271 9.123 17.136 1.00 7.17 93 THR A O 1
ATOM 673 N N . LEU A 1 94 ? 23.074 8.941 17.610 1.00 8.29 94 LEU A N 1
ATOM 674 C CA . LEU A 1 94 ? 23.244 9.268 19.055 1.00 8.25 94 LEU A CA 1
ATOM 675 C C . LEU A 1 94 ? 24.038 8.146 19.731 1.00 8.42 94 LEU A C 1
ATOM 676 O O . LEU A 1 94 ? 24.888 8.451 20.569 1.00 7.95 94 LEU A O 1
ATOM 681 N N . TYR A 1 95 ? 23.748 6.885 19.427 1.00 8.89 95 TYR A N 1
ATOM 682 C CA . TYR A 1 95 ? 24.489 5.739 20.024 1.00 8.72 95 TYR A CA 1
ATOM 683 C C . TYR A 1 95 ? 25.970 5.906 19.695 1.00 8.53 95 TYR A C 1
ATOM 684 O O . TYR A 1 95 ? 26.816 5.776 20.627 1.00 7.98 95 TYR A O 1
ATOM 693 N N . HIS A 1 96 ? 26.316 6.160 18.422 1.00 8.28 96 HIS A N 1
ATOM 694 C CA . HIS A 1 96 ? 27.757 6.282 18.038 1.00 7.61 96 HIS A CA 1
ATOM 695 C C . HIS A 1 96 ? 28.346 7.573 18.610 1.00 7.61 96 HIS A C 1
ATOM 696 O O . HIS A 1 96 ? 29.516 7.569 19.056 1.00 7.22 96 HIS A O 1
ATOM 703 N N . ASP A 1 97 ? 27.580 8.666 18.599 1.00 7.14 97 ASP A N 1
ATOM 704 C CA . ASP A 1 97 ? 28.105 9.968 19.021 1.00 7.22 97 ASP A CA 1
ATOM 705 C C . ASP A 1 97 ? 28.416 9.922 20.535 1.00 7.06 97 ASP A C 1
ATOM 706 O O . ASP A 1 97 ? 29.469 10.427 20.946 1.00 6.56 97 ASP A O 1
ATOM 711 N N . ASP A 1 98 ? 27.574 9.271 21.324 1.00 7.13 98 ASP A N 1
ATOM 712 C CA . ASP A 1 98 ? 27.779 9.162 22.793 1.00 7.61 98 ASP A CA 1
ATOM 713 C C . ASP A 1 98 ? 29.030 8.337 23.095 1.00 7.70 98 ASP A C 1
ATOM 714 O O . ASP A 1 98 ? 29.791 8.690 24.036 1.00 7.40 98 ASP A O 1
ATOM 719 N N . VAL A 1 99 ? 29.293 7.315 22.289 1.00 7.79 99 VAL A N 1
ATOM 720 C CA . VAL A 1 99 ? 30.554 6.544 22.443 1.00 8.10 99 VAL A CA 1
ATOM 721 C C . VAL A 1 99 ? 31.738 7.465 22.168 1.00 7.96 99 VAL A C 1
ATOM 722 O O . VAL A 1 99 ? 32.681 7.490 22.986 1.00 8.39 99 VAL A O 1
ATOM 726 N N . MET A 1 100 ? 31.702 8.158 21.047 1.00 7.70 100 MET A N 1
ATOM 727 C CA . MET A 1 100 ? 32.816 9.026 20.566 1.00 8.40 100 MET A CA 1
ATOM 728 C C . MET A 1 100 ? 33.032 10.200 21.506 1.00 8.52 100 MET A C 1
ATOM 729 O O . MET A 1 100 ? 34.186 10.535 21.740 1.00 8.31 100 MET A O 1
ATOM 734 N N . ASP A 1 101 ? 31.970 10.766 22.066 1.00 8.38 101 ASP A N 1
ATOM 735 C CA . ASP A 1 101 ? 32.063 11.945 22.962 1.00 8.78 101 ASP A CA 1
ATOM 736 C C . ASP A 1 101 ? 32.190 11.499 24.424 1.00 8.81 101 ASP A C 1
ATOM 737 O O . ASP A 1 101 ? 32.192 12.382 25.305 1.00 8.49 101 ASP A O 1
ATOM 742 N N . GLU A 1 102 ? 32.293 10.203 24.694 1.00 9.54 102 GLU A N 1
ATOM 743 C CA . GLU A 1 102 ? 32.394 9.634 26.067 1.00 11.11 102 GLU A CA 1
ATOM 744 C C . GLU A 1 102 ? 31.290 10.212 26.954 1.00 11.20 102 GLU A C 1
ATOM 745 O O . GLU A 1 102 ? 31.523 10.509 28.118 1.00 10.36 102 GLU A O 1
ATOM 751 N N . ALA A 1 103 ? 30.091 10.341 26.421 1.00 10.06 103 ALA A N 1
ATOM 752 C CA . ALA A 1 103 ? 28.964 10.939 27.146 1.00 10.23 103 ALA A CA 1
ATOM 753 C C . ALA A 1 103 ? 28.417 9.889 28.112 1.00 9.53 103 ALA A C 1
ATOM 754 O O . ALA A 1 103 ? 28.286 8.710 27.719 1.00 10.41 103 ALA A O 1
ATOM 756 N N . GLN A 1 104 ? 28.101 10.302 29.330 1.00 9.97 104 GLN A N 1
ATOM 757 C CA . GLN A 1 104 ? 27.637 9.402 30.421 1.00 10.64 104 GLN A CA 1
ATOM 758 C C . GLN A 1 104 ? 26.103 9.525 30.544 1.00 10.19 104 GLN A C 1
ATOM 759 O O . GLN A 1 104 ? 25.498 8.664 31.123 1.00 8.08 104 GLN A O 1
ATOM 765 N N . VAL A 1 105 ? 25.510 10.551 29.939 1.00 9.18 105 VAL A N 1
ATOM 766 C CA . VAL A 1 105 ? 24.078 10.917 30.102 1.00 9.79 105 VAL A CA 1
ATOM 767 C C . VAL A 1 105 ? 23.524 11.342 28.731 1.00 9.93 105 VAL A C 1
ATOM 768 O O . VAL A 1 105 ? 24.202 12.142 27.998 1.00 10.24 105 VAL A O 1
ATOM 772 N N . ARG A 1 106 ? 22.344 10.823 28.403 1.00 9.33 106 ARG A N 1
ATOM 773 C CA . ARG A 1 106 ? 21.563 11.203 27.189 1.00 9.43 106 ARG A CA 1
ATOM 774 C C . ARG A 1 106 ? 20.075 11.152 27.521 1.00 9.58 106 ARG A C 1
ATOM 775 O O . ARG A 1 106 ? 19.653 10.169 28.098 1.00 10.92 106 ARG A O 1
ATOM 783 N N . ARG A 1 107 ? 19.307 12.163 27.158 1.00 9.53 107 ARG A N 1
ATOM 784 C CA . ARG A 1 107 ? 17.847 12.174 27.392 1.00 9.78 107 ARG A CA 1
ATOM 785 C C . ARG A 1 107 ? 17.544 11.905 28.872 1.00 10.50 107 ARG A C 1
ATOM 786 O O . ARG A 1 107 ? 16.560 11.239 29.171 1.00 10.46 107 ARG A O 1
ATOM 794 N N . GLY A 1 108 ? 18.331 12.483 29.771 1.00 11.68 108 GLY A N 1
ATOM 795 C CA . GLY A 1 108 ? 18.099 12.399 31.213 1.00 12.55 108 GLY A CA 1
ATOM 796 C C . GLY A 1 108 ? 18.356 11.025 31.771 1.00 13.23 108 GLY A C 1
ATOM 797 O O . GLY A 1 108 ? 18.013 10.812 32.956 1.00 14.17 108 GLY A O 1
ATOM 798 N N . ALA A 1 109 ? 18.875 10.101 30.971 1.00 13.70 109 ALA A N 1
ATOM 799 C CA . ALA A 1 109 ? 19.199 8.727 31.414 1.00 13.83 109 ALA A CA 1
ATOM 800 C C . ALA A 1 109 ? 20.699 8.490 31.250 1.00 12.95 109 ALA A C 1
ATOM 801 O O . ALA A 1 109 ? 21.368 9.219 30.529 1.00 11.41 109 ALA A O 1
ATOM 803 N N . PRO A 1 110 ? 21.241 7.410 31.833 1.00 11.72 110 PRO A N 1
ATOM 804 C CA . PRO A 1 110 ? 22.575 6.950 31.478 1.00 12.24 110 PRO A CA 1
ATOM 805 C C . PRO A 1 110 ? 22.587 6.753 29.962 1.00 10.95 110 PRO A C 1
ATOM 806 O O . PRO A 1 110 ? 21.614 6.293 29.388 1.00 10.23 110 PRO A O 1
ATOM 810 N N . SER A 1 111 ? 23.660 7.179 29.327 1.00 10.30 111 SER A N 1
ATOM 811 C CA . SER A 1 111 ? 23.883 6.882 27.892 1.00 10.26 111 SER A CA 1
ATOM 812 C C . SER A 1 111 ? 23.866 5.354 27.738 1.00 9.74 111 SER A C 1
ATOM 813 O O . SER A 1 111 ? 24.079 4.635 28.756 1.00 9.59 111 SER A O 1
ATOM 816 N N . ALA A 1 112 ? 23.690 4.861 26.520 1.00 9.47 112 ALA A N 1
ATOM 817 C CA . ALA A 1 112 ? 23.733 3.406 26.244 1.00 9.96 112 ALA A CA 1
ATOM 818 C C . ALA A 1 112 ? 25.123 2.870 26.610 1.00 10.13 112 ALA A C 1
ATOM 819 O O . ALA A 1 112 ? 25.240 1.730 27.116 1.00 10.58 112 ALA A O 1
ATOM 821 N N . ASN A 1 113 ? 26.164 3.656 26.348 1.00 9.75 113 ASN A N 1
ATOM 822 C CA . ASN A 1 113 ? 27.552 3.220 26.653 1.00 10.17 113 ASN A CA 1
ATOM 823 C C . ASN A 1 113 ? 27.780 3.256 28.172 1.00 10.19 113 ASN A C 1
ATOM 824 O O . ASN A 1 113 ? 28.487 2.385 28.656 1.00 11.21 113 ASN A O 1
ATOM 829 N N . ALA A 1 114 ? 27.239 4.201 28.919 1.00 10.38 114 ALA A N 1
ATOM 830 C CA . ALA A 1 114 ? 27.372 4.188 30.398 1.00 11.08 114 ALA A CA 1
ATOM 831 C C . ALA A 1 114 ? 26.621 2.968 30.939 1.00 12.40 114 ALA A C 1
ATOM 832 O O . ALA A 1 114 ? 27.118 2.291 31.863 1.00 13.55 114 ALA A O 1
ATOM 834 N N . GLN A 1 115 ? 25.462 2.664 30.356 1.00 12.64 115 GLN A N 1
ATOM 835 C CA . GLN A 1 115 ? 24.582 1.589 30.864 1.00 14.69 115 GLN A CA 1
ATOM 836 C C . GLN A 1 115 ? 25.218 0.225 30.571 1.00 15.38 115 GLN A C 1
ATOM 837 O O . GLN A 1 115 ? 25.221 -0.621 31.494 1.00 13.63 115 GLN A O 1
ATOM 843 N N . TRP A 1 116 ? 25.723 -0.004 29.346 1.00 13.81 116 TRP A N 1
ATOM 844 C CA . TRP A 1 116 ? 26.099 -1.376 28.882 1.00 14.09 116 TRP A CA 1
ATOM 845 C C . TRP A 1 116 ? 27.511 -1.477 28.330 1.00 12.24 116 TRP A C 1
ATOM 846 O O . TRP A 1 116 ? 27.874 -2.606 27.926 1.00 14.22 116 TRP A O 1
ATOM 857 N N . GLY A 1 117 ? 28.219 -0.370 28.204 1.00 11.43 117 GLY A N 1
ATOM 858 C CA . GLY A 1 117 ? 29.567 -0.323 27.633 1.00 10.99 117 GLY A CA 1
ATOM 859 C C . GLY A 1 117 ? 29.549 0.088 26.164 1.00 10.32 117 GLY A C 1
ATOM 860 O O . GLY A 1 117 ? 28.487 0.069 25.503 1.00 9.66 117 GLY A O 1
ATOM 861 N N . ASN A 1 118 ? 30.693 0.483 25.655 1.00 9.67 118 ASN A N 1
ATOM 862 C CA . ASN A 1 118 ? 30.821 0.984 24.263 1.00 10.74 118 ASN A CA 1
ATOM 863 C C . ASN A 1 118 ? 30.349 -0.055 23.246 1.00 9.96 118 ASN A C 1
ATOM 864 O O . ASN A 1 118 ? 29.743 0.359 22.262 1.00 9.26 118 ASN A O 1
ATOM 869 N N . ASN A 1 119 ? 30.633 -1.346 23.449 1.00 9.66 119 ASN A N 1
ATOM 870 C CA . ASN A 1 119 ? 30.400 -2.402 22.424 1.00 10.19 119 ASN A CA 1
ATOM 871 C C . ASN A 1 119 ? 28.895 -2.528 22.174 1.00 9.68 119 ASN A C 1
ATOM 872 O O . ASN A 1 119 ? 28.483 -2.496 21.009 1.00 9.97 119 ASN A O 1
ATOM 877 N N . VAL A 1 120 ? 28.099 -2.605 23.232 1.00 9.30 120 VAL A N 1
ATOM 878 C CA . VAL A 1 120 ? 26.630 -2.700 23.114 1.00 9.62 120 VAL A CA 1
ATOM 879 C C . VAL A 1 120 ? 26.122 -1.447 22.372 1.00 9.34 120 VAL A C 1
ATOM 880 O O . VAL A 1 120 ? 25.302 -1.591 21.472 1.00 8.71 120 VAL A O 1
ATOM 884 N N . ALA A 1 121 ? 26.652 -0.274 22.681 1.00 8.92 121 ALA A N 1
ATOM 885 C CA . ALA A 1 121 ? 26.184 0.989 22.070 1.00 9.23 121 ALA A CA 1
ATOM 886 C C . ALA A 1 121 ? 26.556 1.008 20.598 1.00 8.80 121 ALA A C 1
ATOM 887 O O . ALA A 1 121 ? 25.721 1.432 19.802 1.00 8.83 121 ALA A O 1
ATOM 889 N N . ILE A 1 122 ? 27.789 0.607 20.241 1.00 8.34 122 ILE A N 1
ATOM 890 C CA . ILE A 1 122 ? 28.241 0.537 18.840 1.00 8.43 122 ILE A CA 1
ATOM 891 C C . ILE A 1 122 ? 27.249 -0.364 18.088 1.00 8.35 122 ILE A C 1
ATOM 892 O O . ILE A 1 122 ? 26.762 0.017 17.008 1.00 7.38 122 ILE A O 1
ATOM 897 N N . LEU A 1 123 ? 26.940 -1.531 18.639 1.00 8.82 123 LEU A N 1
ATOM 898 C CA . LEU A 1 123 ? 26.128 -2.532 17.911 1.00 9.03 123 LEU A CA 1
ATOM 899 C C . LEU A 1 123 ? 24.667 -2.082 17.863 1.00 8.75 123 LEU A C 1
ATOM 900 O O . LEU A 1 123 ? 24.022 -2.242 16.808 1.00 9.17 123 LEU A O 1
ATOM 905 N N . ALA A 1 124 ? 24.171 -1.440 18.902 1.00 9.20 124 ALA A N 1
ATOM 906 C CA . ALA A 1 124 ? 22.797 -0.910 18.878 1.00 10.55 124 ALA A CA 1
ATOM 907 C C . ALA A 1 124 ? 22.711 0.137 17.762 1.00 10.50 124 ALA A C 1
ATOM 908 O O . ALA A 1 124 ? 21.752 0.093 16.997 1.00 10.20 124 ALA A O 1
ATOM 910 N N . GLY A 1 125 ? 23.735 0.985 17.601 1.00 11.29 125 GLY A N 1
ATOM 911 C CA . GLY A 1 125 ? 23.771 1.990 16.516 1.00 10.27 125 GLY A CA 1
ATOM 912 C C . GLY A 1 125 ? 23.781 1.316 15.145 1.00 11.36 125 GLY A C 1
ATOM 913 O O . GLY A 1 125 ? 23.021 1.745 14.247 1.00 10.89 125 GLY A O 1
ATOM 914 N N . ASP A 1 126 ? 24.607 0.276 14.979 1.00 9.57 126 ASP A N 1
ATOM 915 C CA . ASP A 1 126 ? 24.703 -0.486 13.715 1.00 9.43 126 ASP A CA 1
ATOM 916 C C . ASP A 1 126 ? 23.351 -1.116 13.390 1.00 9.93 126 ASP A C 1
ATOM 917 O O . ASP A 1 126 ? 22.931 -1.042 12.209 1.00 10.39 126 ASP A O 1
ATOM 922 N N . TYR A 1 127 ? 22.684 -1.700 14.373 1.00 10.94 127 TYR A N 1
ATOM 923 C CA . TYR A 1 127 ? 21.379 -2.366 14.167 1.00 11.78 127 TYR A CA 1
ATOM 924 C C . TYR A 1 127 ? 20.346 -1.351 13.633 1.00 12.31 127 TYR A C 1
ATOM 925 O O . TYR A 1 127 ? 19.598 -1.704 12.692 1.00 12.75 127 TYR A O 1
ATOM 934 N N . LEU A 1 128 ? 20.273 -0.180 14.245 1.00 11.19 128 LEU A N 1
ATOM 935 C CA . LEU A 1 128 ? 19.309 0.900 13.886 1.00 12.92 128 LEU A CA 1
ATOM 936 C C . LEU A 1 128 ? 19.491 1.310 12.418 1.00 13.28 128 LEU A C 1
ATOM 937 O O . LEU A 1 128 ? 18.509 1.644 11.753 1.00 13.23 128 LEU A O 1
ATOM 942 N N . LEU A 1 129 ? 20.709 1.245 11.909 1.00 14.34 129 LEU A N 1
ATOM 943 C CA . LEU A 1 129 ? 20.991 1.525 10.492 1.00 15.83 129 LEU A CA 1
ATOM 944 C C . LEU A 1 129 ? 20.320 0.467 9.646 1.00 15.02 129 LEU A C 1
ATOM 945 O O . LEU A 1 129 ? 19.735 0.835 8.635 1.00 14.95 129 LEU A O 1
ATOM 950 N N . ALA A 1 130 ? 20.362 -0.802 10.060 1.00 15.56 130 ALA A N 1
ATOM 951 C CA . ALA A 1 130 ? 19.724 -1.908 9.316 1.00 15.16 130 ALA A CA 1
ATOM 952 C C . ALA A 1 130 ? 18.213 -1.702 9.328 1.00 14.85 130 ALA A C 1
ATOM 953 O O . ALA A 1 130 ? 17.563 -1.934 8.291 1.00 15.86 130 ALA A O 1
ATOM 955 N N . THR A 1 131 ? 17.678 -1.299 10.476 1.00 13.63 131 THR A N 1
ATOM 956 C CA . THR A 1 131 ? 16.231 -1.029 10.664 1.00 13.34 131 THR A CA 1
ATOM 957 C C . THR A 1 131 ? 15.815 0.095 9.706 1.00 12.77 131 THR A C 1
ATOM 958 O O . THR A 1 131 ? 14.789 -0.048 9.005 1.00 12.86 131 THR A O 1
ATOM 962 N N . ALA A 1 132 ? 16.532 1.207 9.745 1.00 12.39 132 ALA A N 1
ATOM 963 C CA . ALA A 1 132 ? 16.250 2.391 8.905 1.00 12.43 132 ALA A CA 1
ATOM 964 C C . ALA A 1 132 ? 16.280 1.984 7.430 1.00 14.52 132 ALA A C 1
ATOM 965 O O . ALA A 1 132 ? 15.385 2.392 6.614 1.00 13.29 132 ALA A O 1
ATOM 967 N N . SER A 1 133 ? 17.303 1.214 7.082 1.00 15.62 133 SER A N 1
ATOM 968 C CA . SER A 1 133 ? 17.513 0.695 5.721 1.00 18.08 133 SER A CA 1
ATOM 969 C C . SER A 1 133 ? 16.296 -0.124 5.309 1.00 18.95 133 SER A C 1
ATOM 970 O O . SER A 1 133 ? 15.772 0.095 4.199 1.00 19.22 133 SER A O 1
ATOM 973 N N . ARG A 1 134 ? 15.823 -1.034 6.158 1.00 20.43 134 ARG A N 1
ATOM 974 C CA . ARG A 1 134 ? 14.722 -1.932 5.740 1.00 23.24 134 ARG A CA 1
ATOM 975 C C . ARG A 1 134 ? 13.431 -1.114 5.618 1.00 20.37 134 ARG A C 1
ATOM 976 O O . ARG A 1 134 ? 12.675 -1.355 4.702 1.00 19.42 134 ARG A O 1
ATOM 984 N N . LEU A 1 135 ? 13.215 -0.151 6.498 1.00 18.02 135 LEU A N 1
ATOM 985 C CA . LEU A 1 135 ? 12.034 0.754 6.471 1.00 18.52 135 LEU A CA 1
ATOM 986 C C . LEU A 1 135 ? 12.043 1.624 5.208 1.00 15.62 135 LEU A C 1
ATOM 987 O O . LEU A 1 135 ? 10.996 1.730 4.548 1.00 15.39 135 LEU A O 1
ATOM 992 N N . VAL A 1 136 ? 13.149 2.275 4.896 1.00 14.47 136 VAL A N 1
ATOM 993 C CA . VAL A 1 136 ? 13.183 3.235 3.760 1.00 14.20 136 VAL A CA 1
ATOM 994 C C . VAL A 1 136 ? 13.000 2.463 2.449 1.00 14.43 136 VAL A C 1
ATOM 995 O O . VAL A 1 136 ? 12.474 3.088 1.529 1.00 14.07 136 VAL A O 1
ATOM 999 N N . ALA A 1 137 ? 13.315 1.159 2.414 1.00 15.41 137 ALA A N 1
ATOM 1000 C CA . ALA A 1 137 ? 13.112 0.296 1.225 1.00 17.21 137 ALA A CA 1
ATOM 1001 C C . ALA A 1 137 ? 11.636 0.348 0.807 1.00 17.68 137 ALA A C 1
ATOM 1002 O O . ALA A 1 137 ? 11.354 0.385 -0.412 1.00 18.51 137 ALA A O 1
ATOM 1004 N N . ARG A 1 138 ? 10.729 0.514 1.768 1.00 20.75 138 ARG A N 1
ATOM 1005 C CA . ARG A 1 138 ? 9.278 0.664 1.490 1.00 20.18 138 ARG A CA 1
ATOM 1006 C C . ARG A 1 138 ? 9.002 1.853 0.565 1.00 19.92 138 ARG A C 1
ATOM 1007 O O . ARG A 1 138 ? 7.955 1.838 -0.058 1.00 20.92 138 ARG A O 1
ATOM 1015 N N . LEU A 1 139 ? 9.856 2.881 0.532 1.00 17.04 139 LEU A N 1
ATOM 1016 C CA . LEU A 1 139 ? 9.518 4.176 -0.114 1.00 16.60 139 LEU A CA 1
ATOM 1017 C C . LEU A 1 139 ? 10.046 4.189 -1.541 1.00 16.48 139 LEU A C 1
ATOM 1018 O O . LEU A 1 139 ? 9.781 5.140 -2.272 1.00 16.44 139 LEU A O 1
ATOM 1023 N N . GLY A 1 140 ? 10.884 3.218 -1.876 1.00 19.45 140 GLY A N 1
ATOM 1024 C CA . GLY A 1 140 ? 11.388 3.045 -3.245 1.00 17.91 140 GLY A CA 1
ATOM 1025 C C . GLY A 1 140 ? 12.824 3.511 -3.400 1.00 18.09 140 GLY A C 1
ATOM 1026 O O . GLY A 1 140 ? 13.428 4.037 -2.478 1.00 15.02 140 GLY A O 1
ATOM 1027 N N . PRO A 1 141 ? 13.409 3.304 -4.591 1.00 19.06 141 PRO A N 1
ATOM 1028 C CA . PRO A 1 141 ? 14.851 3.487 -4.778 1.00 18.44 141 PRO A CA 1
ATOM 1029 C C . PRO A 1 141 ? 15.321 4.934 -4.624 1.00 16.48 141 PRO A C 1
ATOM 1030 O O . PRO A 1 141 ? 16.432 5.142 -4.145 1.00 14.60 141 PRO A O 1
ATOM 1034 N N . GLU A 1 142 ? 14.494 5.912 -4.991 1.00 17.39 142 GLU A N 1
ATOM 1035 C CA . GLU A 1 142 ? 14.883 7.345 -4.826 1.00 18.62 142 GLU A CA 1
ATOM 1036 C C . GLU A 1 142 ? 15.138 7.625 -3.336 1.00 15.52 142 GLU A C 1
ATOM 1037 O O . GLU A 1 142 ? 16.166 8.302 -3.000 1.00 15.78 142 GLU A O 1
ATOM 1043 N N . ALA A 1 143 ? 14.216 7.206 -2.480 1.00 13.66 143 ALA A N 1
ATOM 1044 C CA . ALA A 1 143 ? 14.308 7.418 -1.010 1.00 14.13 143 ALA A CA 1
ATOM 1045 C C . ALA A 1 143 ? 15.507 6.650 -0.447 1.00 12.81 143 ALA A C 1
ATOM 1046 O O . ALA A 1 143 ? 16.243 7.161 0.403 1.00 11.88 143 ALA A O 1
ATOM 1048 N N . VAL A 1 144 ? 15.726 5.428 -0.921 1.00 13.33 144 VAL A N 1
ATOM 1049 C CA . VAL A 1 144 ? 16.865 4.597 -0.474 1.00 13.85 144 VAL A CA 1
ATOM 1050 C C . VAL A 1 144 ? 18.167 5.364 -0.705 1.00 14.17 144 VAL A C 1
ATOM 1051 O O . VAL A 1 144 ? 19.012 5.409 0.242 1.00 12.63 144 VAL A O 1
ATOM 1055 N N . ARG A 1 145 ? 18.336 5.892 -1.914 1.00 14.97 145 ARG A N 1
ATOM 1056 C CA . ARG A 1 145 ? 19.535 6.667 -2.312 1.00 15.90 145 ARG A CA 1
ATOM 1057 C C . ARG A 1 145 ? 19.654 7.912 -1.427 1.00 14.15 145 ARG A C 1
ATOM 1058 O O . ARG A 1 145 ? 20.777 8.226 -1.000 1.00 12.37 145 ARG A O 1
ATOM 1066 N N . ILE A 1 146 ? 18.553 8.633 -1.213 1.00 11.58 146 ILE A N 1
ATOM 1067 C CA . ILE A 1 146 ? 18.572 9.894 -0.422 1.00 12.09 146 ILE A CA 1
ATOM 1068 C C . ILE A 1 146 ? 19.094 9.585 0.989 1.00 11.05 146 ILE A C 1
ATOM 1069 O O . ILE A 1 146 ? 19.973 10.315 1.461 1.00 12.76 146 ILE A O 1
ATOM 1074 N N . ILE A 1 147 ? 18.633 8.515 1.595 1.00 11.37 147 ILE A N 1
ATOM 1075 C CA . ILE A 1 147 ? 18.997 8.130 2.983 1.00 12.15 147 ILE A CA 1
ATOM 1076 C C . ILE A 1 147 ? 20.470 7.660 3.018 1.00 12.53 147 ILE A C 1
ATOM 1077 O O . ILE A 1 147 ? 21.187 8.102 3.944 1.00 11.07 147 ILE A O 1
ATOM 1082 N N . ALA A 1 148 ? 20.932 6.868 2.030 1.00 12.12 148 ALA A N 1
ATOM 1083 C CA . ALA A 1 148 ? 22.337 6.426 1.911 1.00 13.14 148 ALA A CA 1
ATOM 1084 C C . ALA A 1 148 ? 23.247 7.650 1.824 1.00 12.50 148 ALA A C 1
ATOM 1085 O O . ALA A 1 148 ? 24.233 7.711 2.567 1.00 11.61 148 ALA A O 1
ATOM 1087 N N . ASP A 1 149 ? 22.916 8.594 0.955 1.00 13.24 149 ASP A N 1
ATOM 1088 C CA . ASP A 1 149 ? 23.778 9.764 0.691 1.00 13.09 149 ASP A CA 1
ATOM 1089 C C . ASP A 1 149 ? 23.723 10.656 1.934 1.00 11.86 149 ASP A C 1
ATOM 1090 O O . ASP A 1 149 ? 24.749 11.200 2.304 1.00 10.83 149 ASP A O 1
ATOM 1095 N N . THR A 1 150 ? 22.574 10.730 2.587 1.00 10.91 150 THR A N 1
ATOM 1096 C CA . THR A 1 150 ? 22.373 11.581 3.781 1.00 11.16 150 THR A CA 1
ATOM 1097 C C . THR A 1 150 ? 23.206 11.029 4.921 1.00 10.58 150 THR A C 1
ATOM 1098 O O . THR A 1 150 ? 23.941 11.798 5.555 1.00 11.99 150 THR A O 1
ATOM 1102 N N . PHE A 1 151 ? 23.119 9.733 5.168 1.00 10.72 151 PHE A N 1
ATOM 1103 C CA . PHE A 1 151 ? 23.967 9.108 6.204 1.00 10.57 151 PHE A CA 1
ATOM 1104 C C . PHE A 1 151 ? 25.456 9.275 5.853 1.00 10.03 151 PHE A C 1
ATOM 1105 O O . PHE A 1 151 ? 26.278 9.590 6.753 1.00 9.19 151 PHE A O 1
ATOM 1113 N N . ALA A 1 152 ? 25.842 9.104 4.585 1.00 11.50 152 ALA A N 1
ATOM 1114 C CA . ALA A 1 152 ? 27.272 9.272 4.178 1.00 10.63 152 ALA A CA 1
ATOM 1115 C C . ALA A 1 152 ? 27.709 10.706 4.496 1.00 11.19 152 ALA A C 1
ATOM 1116 O O . ALA A 1 152 ? 28.805 10.895 5.035 1.00 9.47 152 ALA A O 1
ATOM 1118 N N . GLN A 1 153 ? 26.867 11.707 4.217 1.00 10.23 153 GLN A N 1
ATOM 1119 C CA . GLN A 1 153 ? 27.219 13.122 4.464 1.00 12.52 153 GLN A CA 1
ATOM 1120 C C . GLN A 1 153 ? 27.356 13.405 5.974 1.00 10.34 153 GLN A C 1
ATOM 1121 O O . GLN A 1 153 ? 28.261 14.150 6.380 1.00 9.65 153 GLN A O 1
ATOM 1127 N N . LEU A 1 154 ? 26.419 12.921 6.763 1.00 9.23 154 LEU A N 1
ATOM 1128 C CA . LEU A 1 154 ? 26.376 13.075 8.239 1.00 9.96 154 LEU A CA 1
ATOM 1129 C C . LEU A 1 154 ? 27.662 12.494 8.825 1.00 9.06 154 LEU A C 1
ATOM 1130 O O . LEU A 1 154 ? 28.313 13.172 9.619 1.00 9.25 154 LEU A O 1
ATOM 1135 N N . VAL A 1 155 ? 27.998 11.282 8.401 1.00 8.36 155 VAL A N 1
ATOM 1136 C CA . VAL A 1 155 ? 29.232 10.584 8.852 1.00 8.77 155 VAL A CA 1
ATOM 1137 C C . VAL A 1 155 ? 30.457 11.392 8.443 1.00 8.35 155 VAL A C 1
ATOM 1138 O O . VAL A 1 155 ? 31.381 11.521 9.277 1.00 9.39 155 VAL A O 1
ATOM 1142 N N . THR A 1 156 ? 30.474 11.931 7.228 1.00 8.78 156 THR A N 1
ATOM 1143 C CA . THR A 1 156 ? 31.574 12.765 6.742 1.00 8.70 156 THR A CA 1
ATOM 1144 C C . THR A 1 156 ? 31.723 13.977 7.679 1.00 8.82 156 THR A C 1
ATOM 1145 O O . THR A 1 156 ? 32.872 14.300 8.040 1.00 8.29 156 THR A O 1
ATOM 1149 N N . GLY A 1 157 ? 30.613 14.622 8.058 1.00 8.06 157 GLY A N 1
ATOM 1150 C CA . GLY A 1 157 ? 30.632 15.757 9.008 1.00 7.95 157 GLY A CA 1
ATOM 1151 C C . GLY A 1 157 ? 31.203 15.376 10.364 1.00 7.71 157 GLY A C 1
ATOM 1152 O O . GLY A 1 157 ? 32.083 16.100 10.890 1.00 7.87 157 GLY A O 1
ATOM 1153 N N . GLN A 1 158 ? 30.800 14.231 10.902 1.00 7.75 158 GLN A N 1
ATOM 1154 C CA . GLN A 1 158 ? 31.333 13.691 12.179 1.00 7.96 158 GLN A CA 1
ATOM 1155 C C . GLN A 1 158 ? 32.840 13.471 12.046 1.00 7.84 158 GLN A C 1
ATOM 1156 O O . GLN A 1 158 ? 33.581 13.783 12.991 1.00 7.20 158 GLN A O 1
ATOM 1162 N N . MET A 1 159 ? 33.273 12.919 10.908 1.00 8.44 159 MET A N 1
ATOM 1163 C CA . MET A 1 159 ? 34.697 12.586 10.664 1.00 8.46 159 MET A CA 1
ATOM 1164 C C . MET A 1 159 ? 35.497 13.891 10.588 1.00 8.57 159 MET A C 1
ATOM 1165 O O . MET A 1 159 ? 36.587 14.005 11.201 1.00 8.60 159 MET A O 1
ATOM 1170 N N . ARG A 1 160 ? 34.966 14.872 9.843 1.00 9.46 160 ARG A N 1
ATOM 1171 C CA . ARG A 1 160 ? 35.595 16.181 9.657 1.00 9.45 160 ARG A CA 1
ATOM 1172 C C . ARG A 1 160 ? 35.734 16.866 11.012 1.00 9.69 160 ARG A C 1
ATOM 1173 O O . ARG A 1 160 ? 36.785 17.474 11.277 1.00 9.44 160 ARG A O 1
ATOM 1181 N N . GLU A 1 161 ? 34.735 16.753 11.882 1.00 9.51 161 GLU A N 1
ATOM 1182 C CA . GLU A 1 161 ? 34.849 17.341 13.229 1.00 10.11 161 GLU A CA 1
ATOM 1183 C C . GLU A 1 161 ? 36.011 16.673 13.969 1.00 11.44 161 GLU A C 1
ATOM 1184 O O . GLU A 1 161 ? 36.817 17.391 14.607 1.00 11.32 161 GLU A O 1
ATOM 1190 N N . THR A 1 162 ? 36.107 15.338 13.935 1.00 12.63 162 THR A N 1
ATOM 1191 C CA . THR A 1 162 ? 37.046 14.605 14.832 1.00 14.17 162 THR A CA 1
ATOM 1192 C C . THR A 1 162 ? 38.445 14.704 14.247 1.00 14.83 162 THR A C 1
ATOM 1193 O O . THR A 1 162 ? 39.373 14.828 15.044 1.00 14.36 162 THR A O 1
ATOM 1197 N N . ARG A 1 163 ? 38.575 14.801 12.922 1.00 16.71 163 ARG A N 1
ATOM 1198 C CA . ARG A 1 163 ? 39.893 14.780 12.220 1.00 17.74 163 ARG A CA 1
ATOM 1199 C C . ARG A 1 163 ? 40.519 16.173 12.175 1.00 19.89 163 ARG A C 1
ATOM 1200 O O . ARG A 1 163 ? 41.784 16.248 12.098 1.00 16.70 163 ARG A O 1
ATOM 1208 N N . GLY A 1 164 ? 39.682 17.208 12.199 1.00 17.07 164 GLY A N 1
ATOM 1209 C CA . GLY A 1 164 ? 40.120 18.564 11.848 1.00 18.51 164 GLY A CA 1
ATOM 1210 C C . GLY A 1 164 ? 40.640 18.599 10.425 1.00 17.94 164 GLY A C 1
ATOM 1211 O O . GLY A 1 164 ? 40.241 17.760 9.582 1.00 15.91 164 GLY A O 1
ATOM 1212 N N . THR A 1 165 ? 41.521 19.545 10.120 1.00 17.76 165 THR A N 1
ATOM 1213 C CA . THR A 1 165 ? 41.977 19.752 8.724 1.00 17.80 165 THR A CA 1
ATOM 1214 C C . THR A 1 165 ? 43.282 20.546 8.700 1.00 19.55 165 THR A C 1
ATOM 1215 O O . THR A 1 165 ? 43.523 21.298 9.663 1.00 18.57 165 THR A O 1
ATOM 1219 N N . SER A 1 166 ? 44.046 20.405 7.611 1.00 22.59 166 SER A N 1
ATOM 1220 C CA . SER A 1 166 ? 45.226 21.269 7.343 1.00 24.77 166 SER A CA 1
ATOM 1221 C C . SER A 1 166 ? 44.941 22.190 6.160 1.00 20.76 166 SER A C 1
ATOM 1222 O O . SER A 1 166 ? 45.839 22.920 5.789 1.00 21.89 166 SER A O 1
ATOM 1225 N N . GLU A 1 167 ? 43.718 22.196 5.645 1.00 20.36 167 GLU A N 1
ATOM 1226 C CA . GLU A 1 167 ? 43.323 23.083 4.523 1.00 19.09 167 GLU A CA 1
ATOM 1227 C C . GLU A 1 167 ? 43.363 24.535 5.022 1.00 15.46 167 GLU A C 1
ATOM 1228 O O . GLU A 1 167 ? 43.154 24.760 6.244 1.00 12.83 167 GLU A O 1
ATOM 1234 N N . ASN A 1 168 ? 43.542 25.485 4.107 1.00 14.43 168 ASN A N 1
ATOM 1235 C CA . ASN A 1 168 ? 43.527 26.922 4.441 1.00 16.56 168 ASN A CA 1
ATOM 1236 C C . ASN A 1 168 ? 42.073 27.371 4.577 1.00 15.62 168 ASN A C 1
ATOM 1237 O O . ASN A 1 168 ? 41.564 27.963 3.641 1.00 16.67 168 ASN A O 1
ATOM 1242 N N . VAL A 1 169 ? 41.448 27.047 5.688 1.00 15.09 169 VAL A N 1
ATOM 1243 C CA . VAL A 1 169 ? 40.038 27.397 5.975 1.00 15.19 169 VAL A CA 1
ATOM 1244 C C . VAL A 1 169 ? 40.052 28.256 7.231 1.00 15.25 169 VAL A C 1
ATOM 1245 O O . VAL A 1 169 ? 40.902 28.043 8.091 1.00 16.74 169 VAL A O 1
ATOM 1249 N N . ASP A 1 170 ? 39.145 29.204 7.307 1.00 13.94 170 ASP A N 1
ATOM 1250 C CA . ASP A 1 170 ? 38.874 29.959 8.547 1.00 13.25 170 ASP A CA 1
ATOM 1251 C C . ASP A 1 170 ? 38.203 28.980 9.514 1.00 13.12 170 ASP A C 1
ATOM 1252 O O . ASP A 1 170 ? 37.438 28.126 9.060 1.00 12.86 170 ASP A O 1
ATOM 1257 N N . SER A 1 171 ? 38.507 29.059 10.798 1.00 12.64 171 SER A N 1
ATOM 1258 C CA . SER A 1 171 ? 37.982 28.090 11.788 1.00 13.00 171 SER A CA 1
ATOM 1259 C C . SER A 1 171 ? 36.452 28.178 11.786 1.00 12.36 171 SER A C 1
ATOM 1260 O O . SER A 1 171 ? 35.811 27.144 11.953 1.00 12.37 171 SER A O 1
ATOM 1263 N N . ILE A 1 172 ? 35.896 29.372 11.642 1.00 12.44 172 ILE A N 1
ATOM 1264 C CA . ILE A 1 172 ? 34.408 29.584 11.651 1.00 14.01 172 ILE A CA 1
ATOM 1265 C C . ILE A 1 172 ? 33.842 28.954 10.376 1.00 12.98 172 ILE A C 1
ATOM 1266 O O . ILE A 1 172 ? 32.830 28.259 10.426 1.00 12.68 172 ILE A O 1
ATOM 1271 N N . GLU A 1 173 ? 34.506 29.170 9.254 1.00 12.13 173 GLU A N 1
ATOM 1272 C CA . GLU A 1 173 ? 34.127 28.589 7.940 1.00 12.38 173 GLU A CA 1
ATOM 1273 C C . GLU A 1 173 ? 34.138 27.053 8.006 1.00 10.85 173 GLU A C 1
ATOM 1274 O O . GLU A 1 173 ? 33.179 26.443 7.586 1.00 10.27 173 GLU A O 1
ATOM 1280 N N . GLN A 1 174 ? 35.175 26.448 8.582 1.00 10.59 174 GLN A N 1
ATOM 1281 C CA . GLN A 1 174 ? 35.281 24.992 8.802 1.00 10.29 174 GLN A CA 1
ATOM 1282 C C . GLN A 1 174 ? 34.156 24.510 9.730 1.00 9.87 174 GLN A C 1
ATOM 1283 O O . GLN A 1 174 ? 33.479 23.492 9.401 1.00 9.65 174 GLN A O 1
ATOM 1289 N N . TYR A 1 175 ? 33.927 25.236 10.816 1.00 9.06 175 TYR A N 1
ATOM 1290 C CA . TYR A 1 175 ? 32.868 24.898 11.785 1.00 9.21 175 TYR A CA 1
ATOM 1291 C C . TYR A 1 175 ? 31.539 24.831 11.010 1.00 9.17 175 TYR A C 1
ATOM 1292 O O . TYR A 1 175 ? 30.762 23.839 11.153 1.00 7.66 175 TYR A O 1
ATOM 1301 N N . LEU A 1 176 ? 31.249 25.864 10.223 1.00 8.73 176 LEU A N 1
ATOM 1302 C CA . LEU A 1 176 ? 29.918 25.948 9.554 1.00 10.71 176 LEU A CA 1
ATOM 1303 C C . LEU A 1 176 ? 29.750 24.801 8.562 1.00 10.64 176 LEU A C 1
ATOM 1304 O O . LEU A 1 176 ? 28.652 24.269 8.468 1.00 11.73 176 LEU A O 1
ATOM 1309 N N . LYS A 1 177 ? 30.831 24.381 7.888 1.00 9.96 177 LYS A N 1
ATOM 1310 C CA . LYS A 1 177 ? 30.826 23.251 6.945 1.00 9.89 177 LYS A CA 1
ATOM 1311 C C . LYS A 1 177 ? 30.574 21.939 7.677 1.00 9.84 177 LYS A C 1
ATOM 1312 O O . LYS A 1 177 ? 29.711 21.133 7.220 1.00 9.54 177 LYS A O 1
ATOM 1318 N N . VAL A 1 178 ? 31.214 21.771 8.830 1.00 9.38 178 VAL A N 1
ATOM 1319 C CA . VAL A 1 178 ? 31.019 20.566 9.663 1.00 9.28 178 VAL A CA 1
ATOM 1320 C C . VAL A 1 178 ? 29.549 20.481 10.060 1.00 9.44 178 VAL A C 1
ATOM 1321 O O . VAL A 1 178 ? 28.982 19.422 9.952 1.00 8.75 178 VAL A O 1
ATOM 1325 N N . VAL A 1 179 ? 28.970 21.546 10.590 1.00 9.19 179 VAL A N 1
ATOM 1326 C CA . VAL A 1 179 ? 27.618 21.407 11.205 1.00 10.24 179 VAL A CA 1
ATOM 1327 C C . VAL A 1 179 ? 26.566 21.232 10.094 1.00 10.44 179 VAL A C 1
ATOM 1328 O O . VAL A 1 179 ? 25.598 20.487 10.285 1.00 10.12 179 VAL A O 1
ATOM 1332 N N . GLN A 1 180 ? 26.780 21.813 8.920 1.00 12.33 180 GLN A N 1
ATOM 1333 C CA . GLN A 1 180 ? 25.942 21.617 7.715 1.00 13.44 180 GLN A CA 1
ATOM 1334 C C . GLN A 1 180 ? 25.917 20.119 7.375 1.00 10.92 180 GLN A C 1
ATOM 1335 O O . GLN A 1 180 ? 24.840 19.600 7.124 1.00 9.57 180 GLN A O 1
ATOM 1341 N N . GLU A 1 181 ? 27.065 19.453 7.406 1.00 9.29 181 GLU A N 1
ATOM 1342 C CA . GLU A 1 181 ? 27.155 17.993 7.159 1.00 9.89 181 GLU A CA 1
ATOM 1343 C C . GLU A 1 181 ? 26.521 17.200 8.318 1.00 8.71 181 GLU A C 1
ATOM 1344 O O . GLU A 1 181 ? 25.661 16.340 8.066 1.00 8.79 181 GLU A O 1
ATOM 1350 N N . LYS A 1 182 ? 27.021 17.352 9.542 1.00 8.25 182 LYS A N 1
ATOM 1351 C CA . LYS A 1 182 ? 26.669 16.394 10.639 1.00 7.98 182 LYS A CA 1
ATOM 1352 C C . LYS A 1 182 ? 25.222 16.600 11.117 1.00 7.48 182 LYS A C 1
ATOM 1353 O O . LYS A 1 182 ? 24.673 15.650 11.623 1.00 7.77 182 LYS A O 1
ATOM 1359 N N . THR A 1 183 ? 24.634 17.782 10.925 1.00 7.49 183 THR A N 1
ATOM 1360 C CA . THR A 1 183 ? 23.300 18.127 11.482 1.00 7.24 183 THR A CA 1
ATOM 1361 C C . THR A 1 183 ? 22.356 18.619 10.375 1.00 7.25 183 THR A C 1
ATOM 1362 O O . THR A 1 183 ? 21.163 18.297 10.424 1.00 6.67 183 THR A O 1
ATOM 1366 N N . GLY A 1 184 ? 22.837 19.469 9.484 1.00 7.49 184 GLY A N 1
ATOM 1367 C CA . GLY A 1 184 ? 22.015 19.982 8.373 1.00 7.53 184 GLY A CA 1
ATOM 1368 C C . GLY A 1 184 ? 21.536 18.865 7.466 1.00 7.93 184 GLY A C 1
ATOM 1369 O O . GLY A 1 184 ? 20.373 18.899 7.043 1.00 8.20 184 GLY A O 1
ATOM 1370 N N . SER A 1 185 ? 22.409 17.918 7.090 1.00 7.73 185 SER A N 1
ATOM 1371 C CA . SER A 1 185 ? 22.046 16.969 6.005 1.00 8.14 185 SER A CA 1
ATOM 1372 C C . SER A 1 185 ? 20.741 16.260 6.369 1.00 7.85 185 SER A C 1
ATOM 1373 O O . SER A 1 185 ? 19.901 16.085 5.500 1.00 7.38 185 SER A O 1
ATOM 1376 N N . LEU A 1 186 ? 20.647 15.779 7.605 1.00 7.58 186 LEU A N 1
ATOM 1377 C CA . LEU A 1 186 ? 19.529 14.882 8.010 1.00 7.86 186 LEU A CA 1
ATOM 1378 C C . LEU A 1 186 ? 18.224 15.672 8.127 1.00 7.78 186 LEU A C 1
ATOM 1379 O O . LEU A 1 186 ? 17.191 15.162 7.720 1.00 7.31 186 LEU A O 1
ATOM 1384 N N . ILE A 1 187 ? 18.263 16.908 8.602 1.00 8.15 187 ILE A N 1
ATOM 1385 C CA . ILE A 1 187 ? 17.039 17.748 8.640 1.00 7.92 187 ILE A CA 1
ATOM 1386 C C . ILE A 1 187 ? 16.651 18.185 7.212 1.00 8.30 187 ILE A C 1
ATOM 1387 O O . ILE A 1 187 ? 15.444 18.173 6.894 1.00 7.68 187 ILE A O 1
ATOM 1392 N N . GLY A 1 188 ? 17.616 18.484 6.361 1.00 8.32 188 GLY A N 1
ATOM 1393 C CA . GLY A 1 188 ? 17.330 18.654 4.925 1.00 8.29 188 GLY A CA 1
ATOM 1394 C C . GLY A 1 188 ? 16.622 17.431 4.325 1.00 8.30 188 GLY A C 1
ATOM 1395 O O . GLY A 1 188 ? 15.630 17.617 3.616 1.00 9.09 188 GLY A O 1
ATOM 1396 N N . ALA A 1 189 ? 17.077 16.225 4.624 1.00 8.51 189 ALA A N 1
ATOM 1397 C CA . ALA A 1 189 ? 16.463 14.980 4.118 1.00 8.97 189 ALA A CA 1
ATOM 1398 C C . ALA A 1 189 ? 15.039 14.858 4.664 1.00 8.34 189 ALA A C 1
ATOM 1399 O O . ALA A 1 189 ? 14.167 14.399 3.914 1.00 8.98 189 ALA A O 1
ATOM 1401 N N . ALA A 1 190 ? 14.784 15.263 5.911 1.00 8.06 190 ALA A N 1
ATOM 1402 C CA . ALA A 1 190 ? 13.428 15.250 6.490 1.00 8.45 190 ALA A CA 1
ATOM 1403 C C . ALA A 1 190 ? 12.529 16.162 5.652 1.00 8.37 190 ALA A C 1
ATOM 1404 O O . ALA A 1 190 ? 11.354 15.778 5.399 1.00 7.85 190 ALA A O 1
ATOM 1406 N N . GLY A 1 191 ? 13.023 17.348 5.298 1.00 8.28 191 GLY A N 1
ATOM 1407 C CA . GLY A 1 191 ? 12.228 18.268 4.451 1.00 8.84 191 GLY A CA 1
ATOM 1408 C C . GLY A 1 191 ? 11.984 17.661 3.087 1.00 8.84 191 GLY A C 1
ATOM 1409 O O . GLY A 1 191 ? 10.827 17.645 2.582 1.00 8.87 191 GLY A O 1
ATOM 1410 N N . ARG A 1 192 ? 13.039 17.119 2.493 1.00 8.97 192 ARG A N 1
ATOM 1411 C CA . ARG A 1 192 ? 12.935 16.510 1.134 1.00 9.70 192 ARG A CA 1
ATOM 1412 C C . ARG A 1 192 ? 11.909 15.377 1.157 1.00 9.86 192 ARG A C 1
ATOM 1413 O O . ARG A 1 192 ? 11.055 15.337 0.244 1.00 10.30 192 ARG A O 1
ATOM 1421 N N . LEU A 1 193 ? 12.043 14.425 2.079 1.00 9.59 193 LEU A N 1
ATOM 1422 C CA . LEU A 1 193 ? 11.154 13.241 2.075 1.00 9.42 193 LEU A CA 1
ATOM 1423 C C . LEU A 1 193 ? 9.739 13.661 2.438 1.00 9.60 193 LEU A C 1
ATOM 1424 O O . LEU A 1 193 ? 8.828 13.132 1.825 1.00 8.87 193 LEU A O 1
ATOM 1429 N N . GLY A 1 194 ? 9.558 14.548 3.422 1.00 9.00 194 GLY A N 1
ATOM 1430 C CA . GLY A 1 194 ? 8.210 15.041 3.741 1.00 9.27 194 GLY A CA 1
ATOM 1431 C C . GLY A 1 194 ? 7.548 15.681 2.519 1.00 9.73 194 GLY A C 1
ATOM 1432 O O . GLY A 1 194 ? 6.336 15.457 2.310 1.00 9.30 194 GLY A O 1
ATOM 1433 N N . GLY A 1 195 ? 8.290 16.496 1.778 1.00 9.12 195 GLY A N 1
ATOM 1434 C CA . GLY A 1 195 ? 7.778 17.153 0.562 1.00 10.16 195 GLY A CA 1
ATOM 1435 C C . GLY A 1 195 ? 7.479 16.136 -0.521 1.00 9.86 195 GLY A C 1
ATOM 1436 O O . GLY A 1 195 ? 6.400 16.177 -1.144 1.00 10.21 195 GLY A O 1
ATOM 1437 N N . MET A 1 196 ? 8.407 15.227 -0.750 1.00 10.42 196 MET A N 1
ATOM 1438 C CA . MET A 1 196 ? 8.244 14.168 -1.766 1.00 10.67 196 MET A CA 1
ATOM 1439 C C . MET A 1 196 ? 6.971 13.345 -1.496 1.00 11.33 196 MET A C 1
ATOM 1440 O O . MET A 1 196 ? 6.098 13.213 -2.424 1.00 10.51 196 MET A O 1
ATOM 1445 N N . PHE A 1 197 ? 6.805 12.801 -0.290 1.00 10.32 197 PHE A N 1
ATOM 1446 C CA . PHE A 1 197 ? 5.784 11.750 -0.060 1.00 11.01 197 PHE A CA 1
ATOM 1447 C C . PHE A 1 197 ? 4.430 12.360 0.270 1.00 11.45 197 PHE A C 1
ATOM 1448 O O . PHE A 1 197 ? 3.444 11.623 0.360 1.00 11.15 197 PHE A O 1
ATOM 1456 N N . SER A 1 198 ? 4.386 13.681 0.410 1.00 9.96 198 SER A N 1
ATOM 1457 C CA . SER A 1 198 ? 3.132 14.441 0.569 1.00 10.25 198 SER A CA 1
ATOM 1458 C C . SER A 1 198 ? 2.667 14.948 -0.805 1.00 10.47 198 SER A C 1
ATOM 1459 O O . SER A 1 198 ? 1.610 15.587 -0.835 1.00 10.26 198 SER A O 1
ATOM 1462 N N . GLY A 1 199 ? 3.457 14.740 -1.853 1.00 11.24 199 GLY A N 1
ATOM 1463 C CA . GLY A 1 199 ? 3.088 15.155 -3.233 1.00 13.30 199 GLY A CA 1
ATOM 1464 C C . GLY A 1 199 ? 3.332 16.638 -3.479 1.00 13.10 199 GLY A C 1
ATOM 1465 O O . GLY A 1 199 ? 2.791 17.187 -4.455 1.00 12.19 199 GLY A O 1
ATOM 1466 N N . ALA A 1 200 ? 4.185 17.298 -2.687 1.00 12.83 200 ALA A N 1
ATOM 1467 C CA . ALA A 1 200 ? 4.569 18.718 -2.926 1.00 12.91 200 ALA A CA 1
ATOM 1468 C C . ALA A 1 200 ? 5.273 18.854 -4.280 1.00 11.53 200 ALA A C 1
ATOM 1469 O O . ALA A 1 200 ? 5.788 17.857 -4.841 1.00 10.95 200 ALA A O 1
ATOM 1471 N N . THR A 1 201 ? 5.296 20.071 -4.817 1.00 12.41 201 THR A N 1
ATOM 1472 C CA . THR A 1 201 ? 5.890 20.329 -6.149 1.00 12.86 201 THR A CA 1
ATOM 1473 C C . THR A 1 201 ? 7.403 20.103 -6.073 1.00 12.38 201 THR A C 1
ATOM 1474 O O . THR A 1 201 ? 7.964 20.140 -4.956 1.00 11.63 201 THR A O 1
ATOM 1478 N N . ASP A 1 202 ? 8.061 19.947 -7.221 1.00 12.92 202 ASP A N 1
ATOM 1479 C CA . ASP A 1 202 ? 9.537 19.792 -7.308 1.00 14.54 202 ASP A CA 1
ATOM 1480 C C . ASP A 1 202 ? 10.231 20.976 -6.627 1.00 13.60 202 ASP A C 1
ATOM 1481 O O . ASP A 1 202 ? 11.200 20.743 -5.936 1.00 14.17 202 ASP A O 1
ATOM 1486 N N . GLU A 1 203 ? 9.721 22.187 -6.798 1.00 13.58 203 GLU A N 1
ATOM 1487 C CA . GLU A 1 203 ? 10.309 23.435 -6.248 1.00 13.64 203 GLU A CA 1
ATOM 1488 C C . GLU A 1 203 ? 10.148 23.405 -4.723 1.00 12.73 203 GLU A C 1
ATOM 1489 O O . GLU A 1 203 ? 11.128 23.774 -4.041 1.00 10.78 203 GLU A O 1
ATOM 1495 N N . GLN A 1 204 ? 8.961 23.002 -4.252 1.00 11.00 204 GLN A N 1
ATOM 1496 C CA . GLN A 1 204 ? 8.660 22.923 -2.804 1.00 12.12 204 GLN A CA 1
ATOM 1497 C C . GLN A 1 204 ? 9.569 21.877 -2.165 1.00 11.01 204 GLN A C 1
ATOM 1498 O O . GLN A 1 204 ? 10.057 22.124 -1.059 1.00 11.21 204 GLN A O 1
ATOM 1504 N N . VAL A 1 205 ? 9.791 20.771 -2.853 1.00 10.36 205 VAL A N 1
ATOM 1505 C CA . VAL A 1 205 ? 10.623 19.681 -2.315 1.00 11.14 205 VAL A CA 1
ATOM 1506 C C . VAL A 1 205 ? 12.020 20.251 -2.128 1.00 10.90 205 VAL A C 1
ATOM 1507 O O . VAL A 1 205 ? 12.555 20.101 -1.035 1.00 8.46 205 VAL A O 1
ATOM 1511 N N . GLU A 1 206 ? 12.571 20.909 -3.162 1.00 11.29 206 GLU A N 1
ATOM 1512 C CA . GLU A 1 206 ? 13.924 21.495 -3.079 1.00 11.42 206 GLU A CA 1
ATOM 1513 C C . GLU A 1 206 ? 13.956 22.562 -2.001 1.00 10.70 206 GLU A C 1
ATOM 1514 O O . GLU A 1 206 ? 14.947 22.623 -1.298 1.00 10.22 206 GLU A O 1
ATOM 1520 N N . ARG A 1 207 ? 12.902 23.369 -1.866 1.00 10.01 207 ARG A N 1
ATOM 1521 C CA . ARG A 1 207 ? 12.892 24.458 -0.863 1.00 10.61 207 ARG A CA 1
ATOM 1522 C C . ARG A 1 207 ? 12.947 23.870 0.556 1.00 9.89 207 ARG A C 1
ATOM 1523 O O . ARG A 1 207 ? 13.660 24.413 1.392 1.00 9.16 207 ARG A O 1
ATOM 1531 N N . LEU A 1 208 ? 12.151 22.852 0.813 1.00 9.29 208 LEU A N 1
ATOM 1532 C CA . LEU A 1 208 ? 12.082 22.170 2.131 1.00 9.40 208 LEU A CA 1
ATOM 1533 C C . LEU A 1 208 ? 13.438 21.562 2.478 1.00 9.31 208 LEU A C 1
ATOM 1534 O O . LEU A 1 208 ? 13.824 21.610 3.673 1.00 8.25 208 LEU A O 1
ATOM 1539 N N . SER A 1 209 ? 14.118 20.980 1.491 1.00 9.63 209 SER A N 1
ATOM 1540 C CA . SER A 1 209 ? 15.479 20.429 1.668 1.00 10.41 209 SER A CA 1
ATOM 1541 C C . SER A 1 209 ? 16.448 21.557 2.068 1.00 11.14 209 SER A C 1
ATOM 1542 O O . SER A 1 209 ? 17.195 21.387 3.061 1.00 9.52 209 SER A O 1
ATOM 1545 N N . ARG A 1 210 ? 16.433 22.668 1.331 1.00 11.88 210 ARG A N 1
ATOM 1546 C CA . ARG A 1 210 ? 17.268 23.855 1.647 1.00 14.02 210 ARG A CA 1
ATOM 1547 C C . ARG A 1 210 ? 16.911 24.382 3.027 1.00 11.63 210 ARG A C 1
ATOM 1548 O O . ARG A 1 210 ? 17.829 24.685 3.783 1.00 10.27 210 ARG A O 1
ATOM 1556 N N . LEU A 1 211 ? 15.618 24.490 3.326 1.00 10.25 211 LEU A N 1
ATOM 1557 C CA . LEU A 1 211 ? 15.165 24.996 4.645 1.00 9.22 211 LEU A CA 1
ATOM 1558 C C . LEU A 1 211 ? 15.747 24.096 5.749 1.00 9.19 211 LEU A C 1
ATOM 1559 O O . LEU A 1 211 ? 16.202 24.612 6.764 1.00 8.29 211 LEU A O 1
ATOM 1564 N N . GLY A 1 212 ? 15.648 22.775 5.594 1.00 8.90 212 GLY A N 1
ATOM 1565 C CA . GLY A 1 212 ? 16.115 21.854 6.641 1.00 8.49 212 GLY A CA 1
ATOM 1566 C C . GLY A 1 212 ? 17.590 22.003 6.879 1.00 8.48 212 GLY A C 1
ATOM 1567 O O . GLY A 1 212 ? 18.020 21.904 8.044 1.00 7.61 212 GLY A O 1
ATOM 1568 N N . GLY A 1 213 ? 18.370 22.183 5.805 1.00 8.24 213 GLY A N 1
ATOM 1569 C CA . GLY A 1 213 ? 19.811 22.387 5.934 1.00 8.73 213 GLY A CA 1
ATOM 1570 C C . GLY A 1 213 ? 20.113 23.632 6.760 1.00 9.11 213 GLY A C 1
ATOM 1571 O O . GLY A 1 213 ? 20.936 23.578 7.654 1.00 9.09 213 GLY A O 1
ATOM 1572 N N . VAL A 1 214 ? 19.412 24.726 6.505 1.00 8.65 214 VAL A N 1
ATOM 1573 C CA . VAL A 1 214 ? 19.632 25.993 7.233 1.00 8.76 214 VAL A CA 1
ATOM 1574 C C . VAL A 1 214 ? 19.190 25.776 8.673 1.00 9.21 214 VAL A C 1
ATOM 1575 O O . VAL A 1 214 ? 19.920 26.205 9.600 1.00 8.37 214 VAL A O 1
ATOM 1579 N N . VAL A 1 215 ? 18.032 25.146 8.870 1.00 8.34 215 VAL A N 1
ATOM 1580 C CA . VAL A 1 215 ? 17.522 24.916 10.247 1.00 8.46 215 VAL A CA 1
ATOM 1581 C C . VAL A 1 215 ? 18.511 24.019 10.991 1.00 8.19 215 VAL A C 1
ATOM 1582 O O . VAL A 1 215 ? 18.760 24.266 12.191 1.00 8.65 215 VAL A O 1
ATOM 1586 N N . GLY A 1 216 ? 19.116 23.052 10.315 1.00 8.35 216 GLY A N 1
ATOM 1587 C CA . GLY A 1 216 ? 20.058 22.144 10.994 1.00 8.96 216 GLY A CA 1
ATOM 1588 C C . GLY A 1 216 ? 21.313 22.879 11.420 1.00 8.82 216 GLY A C 1
ATOM 1589 O O . GLY A 1 216 ? 21.853 22.595 12.508 1.00 9.05 216 GLY A O 1
ATOM 1590 N N . THR A 1 217 ? 21.764 23.849 10.636 1.00 9.40 217 THR A N 1
ATOM 1591 C CA . THR A 1 217 ? 22.892 24.740 11.024 1.00 9.86 217 THR A CA 1
ATOM 1592 C C . THR A 1 217 ? 22.522 25.493 12.318 1.00 9.43 217 THR A C 1
ATOM 1593 O O . THR A 1 217 ? 23.322 25.464 13.274 1.00 9.27 217 THR A O 1
ATOM 1597 N N . ALA A 1 218 ? 21.369 26.156 12.326 1.00 8.67 218 ALA A N 1
ATOM 1598 C CA . ALA A 1 218 ? 20.864 26.897 13.494 1.00 8.54 218 ALA A CA 1
ATOM 1599 C C . ALA A 1 218 ? 20.747 25.915 14.675 1.00 7.93 218 ALA A C 1
ATOM 1600 O O . ALA A 1 218 ? 21.146 26.283 15.828 1.00 8.27 218 ALA A O 1
ATOM 1602 N N . PHE A 1 219 ? 20.247 24.705 14.425 1.00 7.40 219 PHE A N 1
ATOM 1603 C CA . PHE A 1 219 ? 19.967 23.702 15.465 1.00 7.01 219 PHE A CA 1
ATOM 1604 C C . PHE A 1 219 ? 21.301 23.342 16.126 1.00 6.71 219 PHE A C 1
ATOM 1605 O O . PHE A 1 219 ? 21.331 23.180 17.353 1.00 6.06 219 PHE A O 1
ATOM 1613 N N . GLN A 1 220 ? 22.364 23.196 15.327 1.00 7.06 220 GLN A N 1
ATOM 1614 C CA . GLN A 1 220 ? 23.672 22.744 15.866 1.00 7.21 220 GLN A CA 1
ATOM 1615 C C . GLN A 1 220 ? 24.339 23.912 16.629 1.00 6.99 220 GLN A C 1
ATOM 1616 O O . GLN A 1 220 ? 24.992 23.693 17.657 1.00 6.83 220 GLN A O 1
ATOM 1622 N N . ILE A 1 221 ? 24.206 25.142 16.144 1.00 7.46 221 ILE A N 1
ATOM 1623 C CA . ILE A 1 221 ? 24.738 26.322 16.867 1.00 7.69 221 ILE A CA 1
ATOM 1624 C C . ILE A 1 221 ? 24.030 26.400 18.210 1.00 8.04 221 ILE A C 1
ATOM 1625 O O . ILE A 1 221 ? 24.712 26.566 19.225 1.00 8.16 221 ILE A O 1
ATOM 1630 N N . ALA A 1 222 ? 22.696 26.273 18.230 1.00 7.58 222 ALA A N 1
ATOM 1631 C CA . ALA A 1 222 ? 21.912 26.230 19.480 1.00 7.91 222 ALA A CA 1
ATOM 1632 C C . ALA A 1 222 ? 22.450 25.099 20.383 1.00 7.69 222 ALA A C 1
ATOM 1633 O O . ALA A 1 222 ? 22.583 25.337 21.582 1.00 7.67 222 ALA A O 1
ATOM 1635 N N . ASP A 1 223 ? 22.698 23.906 19.831 1.00 7.03 223 ASP A N 1
ATOM 1636 C CA . ASP A 1 223 ? 23.160 22.733 20.580 1.00 7.15 223 ASP A CA 1
ATOM 1637 C C . ASP A 1 223 ? 24.506 23.087 21.253 1.00 7.30 223 ASP A C 1
ATOM 1638 O O . ASP A 1 223 ? 24.695 22.690 22.425 1.00 7.55 223 ASP A O 1
ATOM 1643 N N . ASP A 1 224 ? 25.362 23.818 20.537 1.00 7.20 224 ASP A N 1
ATOM 1644 C CA . ASP A 1 224 ? 26.716 24.176 21.012 1.00 8.33 224 ASP A CA 1
ATOM 1645 C C . ASP A 1 224 ? 26.604 25.207 22.144 1.00 8.84 224 ASP A C 1
ATOM 1646 O O . ASP A 1 224 ? 27.379 25.161 23.061 1.00 8.63 224 ASP A O 1
ATOM 1651 N N . ILE A 1 225 ? 25.628 26.112 22.055 1.00 9.64 225 ILE A N 1
ATOM 1652 C CA . ILE A 1 225 ? 25.364 27.124 23.120 1.00 9.90 225 ILE A CA 1
ATOM 1653 C C . ILE A 1 225 ? 24.796 26.397 24.333 1.00 9.83 225 ILE A C 1
ATOM 1654 O O . ILE A 1 225 ? 25.247 26.672 25.479 1.00 9.46 225 ILE A O 1
ATOM 1659 N N . ILE A 1 226 ? 23.831 25.511 24.109 1.00 9.30 226 ILE A N 1
ATOM 1660 C CA . ILE A 1 226 ? 23.205 24.680 25.162 1.00 9.60 226 ILE A CA 1
ATOM 1661 C C . ILE A 1 226 ? 24.291 23.891 25.900 1.00 9.66 226 ILE A C 1
ATOM 1662 O O . ILE A 1 226 ? 24.178 23.731 27.117 1.00 9.07 226 ILE A O 1
ATOM 1667 N N . ASP A 1 227 ? 25.328 23.461 25.203 1.00 9.03 227 ASP A N 1
ATOM 1668 C CA . ASP A 1 227 ? 26.407 22.682 25.854 1.00 9.15 227 ASP A CA 1
ATOM 1669 C C . ASP A 1 227 ? 27.105 23.546 26.914 1.00 9.17 227 ASP A C 1
ATOM 1670 O O . ASP A 1 227 ? 27.643 22.984 27.888 1.00 8.84 227 ASP A O 1
ATOM 1675 N N . ILE A 1 228 ? 27.173 24.850 26.686 1.00 9.76 228 ILE A N 1
ATOM 1676 C CA . ILE A 1 228 ? 27.832 25.801 27.631 1.00 10.11 228 ILE A CA 1
ATOM 1677 C C . ILE A 1 228 ? 26.825 26.342 28.660 1.00 11.57 228 ILE A C 1
ATOM 1678 O O . ILE A 1 228 ? 27.182 26.472 29.833 1.00 10.94 228 ILE A O 1
ATOM 1683 N N . ASP A 1 229 ? 25.608 26.682 28.221 1.00 12.10 229 ASP A N 1
ATOM 1684 C CA . ASP A 1 229 ? 24.694 27.587 28.951 1.00 13.08 229 ASP A CA 1
ATOM 1685 C C . ASP A 1 229 ? 23.600 26.832 29.707 1.00 13.25 229 ASP A C 1
ATOM 1686 O O . ASP A 1 229 ? 22.985 27.429 30.653 1.00 12.88 229 ASP A O 1
ATOM 1691 N N . SER A 1 230 ? 23.291 25.608 29.329 1.00 12.13 230 SER A N 1
ATOM 1692 C CA . SER A 1 230 ? 22.157 24.871 29.946 1.00 12.84 230 SER A CA 1
ATOM 1693 C C . SER A 1 230 ? 22.681 23.979 31.078 1.00 15.41 230 SER A C 1
ATOM 1694 O O . SER A 1 230 ? 23.834 23.562 31.027 1.00 17.64 230 SER A O 1
ATOM 1697 N N . GLU A 1 231 ? 21.841 23.705 32.071 1.00 14.64 231 GLU A N 1
ATOM 1698 C CA . GLU A 1 231 ? 22.129 22.692 33.100 1.00 16.36 231 GLU A CA 1
ATOM 1699 C C . GLU A 1 231 ? 21.518 21.374 32.645 1.00 15.15 231 GLU A C 1
ATOM 1700 O O . GLU A 1 231 ? 20.676 21.371 31.716 1.00 14.00 231 GLU A O 1
ATOM 1706 N N . SER A 1 232 ? 21.900 20.288 33.285 1.00 15.54 232 SER A N 1
ATOM 1707 C CA . SER A 1 232 ? 21.546 18.926 32.817 1.00 15.51 232 SER A CA 1
ATOM 1708 C C . SER A 1 232 ? 20.031 18.716 32.883 1.00 16.15 232 SER A C 1
ATOM 1709 O O . SER A 1 232 ? 19.530 18.029 32.022 1.00 14.23 232 SER A O 1
ATOM 1712 N N . ASP A 1 233 ? 19.316 19.317 33.840 1.00 16.29 233 ASP A N 1
ATOM 1713 C CA . ASP A 1 233 ? 17.836 19.190 33.914 1.00 17.64 233 ASP A CA 1
ATOM 1714 C C . ASP A 1 233 ? 17.199 19.850 32.690 1.00 15.88 233 ASP A C 1
ATOM 1715 O O . ASP A 1 233 ? 16.115 19.380 32.277 1.00 17.60 233 ASP A O 1
ATOM 1720 N N . GLU A 1 234 ? 17.863 20.822 32.073 1.00 13.54 234 GLU A N 1
ATOM 1721 C CA . GLU A 1 234 ? 17.297 21.518 30.886 1.00 13.26 234 GLU A CA 1
ATOM 1722 C C . GLU A 1 234 ? 17.601 20.740 29.601 1.00 12.90 234 GLU A C 1
ATOM 1723 O O . GLU A 1 234 ? 16.799 20.786 28.690 1.00 11.69 234 GLU A O 1
ATOM 1729 N N . SER A 1 235 ? 18.751 20.106 29.510 1.00 12.28 235 SER A N 1
ATOM 1730 C CA . SER A 1 235 ? 19.237 19.531 28.233 1.00 11.27 235 SER A CA 1
ATOM 1731 C C . SER A 1 235 ? 19.146 18.016 28.225 1.00 10.47 235 SER A C 1
ATOM 1732 O O . SER A 1 235 ? 19.239 17.453 27.137 1.00 9.57 235 SER A O 1
ATOM 1735 N N . GLY A 1 236 ? 19.023 17.370 29.382 1.00 9.82 236 GLY A N 1
ATOM 1736 C CA . GLY A 1 236 ? 19.046 15.898 29.459 1.00 10.44 236 GLY A CA 1
ATOM 1737 C C . GLY A 1 236 ? 20.434 15.331 29.255 1.00 10.79 236 GLY A C 1
ATOM 1738 O O . GLY A 1 236 ? 20.550 14.105 29.074 1.00 10.99 236 GLY A O 1
ATOM 1739 N N . LYS A 1 237 ? 21.464 16.172 29.309 1.00 11.63 237 LYS A N 1
ATOM 1740 C CA . LYS A 1 237 ? 22.863 15.735 29.150 1.00 11.93 237 LYS A CA 1
ATOM 1741 C C . LYS A 1 237 ? 23.748 16.680 29.948 1.00 13.34 237 LYS A C 1
ATOM 1742 O O . LYS A 1 237 ? 23.260 17.659 30.485 1.00 14.92 237 LYS A O 1
ATOM 1748 N N . LEU A 1 238 ? 25.013 16.345 30.055 1.00 13.68 238 LEU A N 1
ATOM 1749 C CA . LEU A 1 238 ? 25.916 17.062 30.970 1.00 14.45 238 LEU A CA 1
ATOM 1750 C C . LEU A 1 238 ? 26.506 18.222 30.201 1.00 13.07 238 LEU A C 1
ATOM 1751 O O . LEU A 1 238 ? 27.092 18.070 29.120 1.00 14.03 238 LEU A O 1
ATOM 1756 N N . PRO A 1 239 ? 26.447 19.415 30.786 1.00 12.25 239 PRO A N 1
ATOM 1757 C CA . PRO A 1 239 ? 27.097 20.563 30.183 1.00 12.22 239 PRO A CA 1
ATOM 1758 C C . PRO A 1 239 ? 28.619 20.356 30.157 1.00 12.19 239 PRO A C 1
ATOM 1759 O O . PRO A 1 239 ? 29.169 19.540 30.903 1.00 11.77 239 PRO A O 1
ATOM 1763 N N . GLY A 1 240 ? 29.243 20.983 29.181 1.00 11.05 240 GLY A N 1
ATOM 1764 C CA . GLY A 1 240 ? 30.712 21.021 29.097 1.00 11.57 240 GLY A CA 1
ATOM 1765 C C . GLY A 1 240 ? 31.332 19.825 28.430 1.00 10.73 240 GLY A C 1
ATOM 1766 O O . GLY A 1 240 ? 32.552 19.730 28.448 1.00 9.63 240 GLY A O 1
ATOM 1767 N N . THR A 1 241 ? 30.543 18.976 27.779 1.00 10.58 241 THR A N 1
ATOM 1768 C CA . THR A 1 241 ? 31.037 17.857 26.953 1.00 10.41 241 THR A CA 1
ATOM 1769 C C . THR A 1 241 ? 31.996 18.338 25.855 1.00 9.46 241 THR A C 1
ATOM 1770 O O . THR A 1 241 ? 33.028 17.664 25.663 1.00 10.31 241 THR A O 1
ATOM 1774 N N . ASP A 1 242 ? 31.721 19.434 25.157 1.00 8.54 242 ASP A N 1
ATOM 1775 C CA . ASP A 1 242 ? 32.586 19.894 24.039 1.00 8.80 242 ASP A CA 1
ATOM 1776 C C . ASP A 1 242 ? 33.952 20.305 24.622 1.00 9.42 242 ASP A C 1
ATOM 1777 O O . ASP A 1 242 ? 35.027 19.938 24.045 1.00 8.70 242 ASP A O 1
ATOM 1782 N N . VAL A 1 243 ? 33.931 21.034 25.743 1.00 10.99 243 VAL A N 1
ATOM 1783 C CA . VAL A 1 243 ? 35.175 21.389 26.482 1.00 11.45 243 VAL A CA 1
ATOM 1784 C C . VAL A 1 243 ? 35.915 20.118 26.881 1.00 11.66 243 VAL A C 1
ATOM 1785 O O . VAL A 1 243 ? 37.083 20.007 26.581 1.00 12.54 243 VAL A O 1
ATOM 1789 N N . ARG A 1 244 ? 35.241 19.180 27.527 1.00 13.45 244 ARG A N 1
ATOM 1790 C CA . ARG A 1 244 ? 35.863 17.907 27.979 1.00 15.78 244 ARG A CA 1
ATOM 1791 C C . ARG A 1 244 ? 36.477 17.203 26.759 1.00 15.83 244 ARG A C 1
ATOM 1792 O O . ARG A 1 244 ? 37.640 16.768 26.824 1.00 15.47 244 ARG A O 1
ATOM 1800 N N . GLU A 1 245 ? 35.793 17.143 25.622 1.00 13.62 245 GLU A N 1
ATOM 1801 C CA . GLU A 1 245 ? 36.280 16.312 24.504 1.00 14.75 245 GLU A CA 1
ATOM 1802 C C . GLU A 1 245 ? 37.239 17.095 23.618 1.00 13.95 245 GLU A C 1
ATOM 1803 O O . GLU A 1 245 ? 37.810 16.477 22.739 1.00 14.96 245 GLU A O 1
ATOM 1809 N N . GLY A 1 246 ? 37.303 18.414 23.741 1.00 13.73 246 GLY A N 1
ATOM 1810 C CA . GLY A 1 246 ? 38.224 19.235 22.937 1.00 13.55 246 GLY A CA 1
ATOM 1811 C C . GLY A 1 246 ? 37.597 19.623 21.627 1.00 14.98 246 GLY A C 1
ATOM 1812 O O . GLY A 1 246 ? 38.311 19.893 20.718 1.00 16.27 246 GLY A O 1
ATOM 1813 N N . VAL A 1 247 ? 36.267 19.637 21.518 1.00 14.33 247 VAL A N 1
ATOM 1814 C CA . VAL A 1 247 ? 35.611 20.042 20.254 1.00 14.55 247 VAL A CA 1
ATOM 1815 C C . VAL A 1 247 ? 35.405 21.556 20.332 1.00 13.60 247 VAL A C 1
ATOM 1816 O O . VAL A 1 247 ? 34.685 21.965 21.237 1.00 14.18 247 VAL A O 1
ATOM 1820 N N . HIS A 1 248 ? 36.007 22.340 19.438 1.00 12.64 248 HIS A N 1
ATOM 1821 C CA . HIS A 1 248 ? 35.901 23.818 19.458 1.00 13.51 248 HIS A CA 1
ATOM 1822 C C . HIS A 1 248 ? 34.674 24.229 18.642 1.00 12.72 248 HIS A C 1
ATOM 1823 O O . HIS A 1 248 ? 34.744 24.266 17.401 1.00 14.28 248 HIS A O 1
ATOM 1830 N N . THR A 1 249 ? 33.616 24.591 19.333 1.00 12.10 249 THR A N 1
ATOM 1831 C CA . THR A 1 249 ? 32.331 24.981 18.737 1.00 11.16 249 THR A CA 1
ATOM 1832 C C . THR A 1 249 ? 32.344 26.489 18.531 1.00 11.84 249 THR A C 1
ATOM 1833 O O . THR A 1 249 ? 33.265 27.183 19.005 1.00 11.22 249 THR A O 1
ATOM 1837 N N . LEU A 1 250 ? 31.296 27.014 17.930 1.00 11.83 250 LEU A N 1
ATOM 1838 C CA . LEU A 1 250 ? 31.275 28.433 17.550 1.00 12.98 250 LEU A CA 1
ATOM 1839 C C . LEU A 1 250 ? 31.524 29.389 18.718 1.00 12.69 250 LEU A C 1
ATOM 1840 O O . LEU A 1 250 ? 32.297 30.311 18.552 1.00 11.52 250 LEU A O 1
ATOM 1845 N N . PRO A 1 251 ? 30.869 29.284 19.890 1.00 11.84 251 PRO A N 1
ATOM 1846 C CA . PRO A 1 251 ? 31.165 30.194 20.996 1.00 12.44 251 PRO A CA 1
ATOM 1847 C C . PRO A 1 251 ? 32.630 30.103 21.443 1.00 13.29 251 PRO A C 1
ATOM 1848 O O . PRO A 1 251 ? 33.204 31.093 21.888 1.00 14.03 251 PRO A O 1
ATOM 1852 N N . MET A 1 252 ? 33.209 28.921 21.341 1.00 12.28 252 MET A N 1
ATOM 1853 C CA . MET A 1 252 ? 34.628 28.731 21.752 1.00 13.22 252 MET A CA 1
ATOM 1854 C C . MET A 1 252 ? 35.553 29.429 20.761 1.00 12.05 252 MET A C 1
ATOM 1855 O O . MET A 1 252 ? 36.512 30.112 21.197 1.00 13.11 252 MET A O 1
ATOM 1860 N N . LEU A 1 253 ? 35.271 29.299 19.476 1.00 12.30 253 LEU A N 1
ATOM 1861 C CA . LEU A 1 253 ? 36.084 29.902 18.396 1.00 11.93 253 LEU A CA 1
ATOM 1862 C C . LEU A 1 253 ? 36.052 31.421 18.525 1.00 12.33 253 LEU A C 1
ATOM 1863 O O . LEU A 1 253 ? 37.119 32.046 18.472 1.00 12.71 253 LEU A O 1
ATOM 1868 N N . TYR A 1 254 ? 34.898 32.031 18.737 1.00 11.71 254 TYR A N 1
ATOM 1869 C CA . TYR A 1 254 ? 34.844 33.507 18.895 1.00 12.83 254 TYR A CA 1
ATOM 1870 C C . TYR A 1 254 ? 35.444 33.934 20.243 1.00 13.38 254 TYR A C 1
ATOM 1871 O O . TYR A 1 254 ? 36.225 34.913 20.218 1.00 14.33 254 TYR A O 1
ATOM 1880 N N . ALA A 1 255 ? 35.233 33.172 21.313 1.00 14.07 255 ALA A N 1
ATOM 1881 C CA . ALA A 1 255 ? 35.792 33.469 22.651 1.00 15.03 255 ALA A CA 1
ATOM 1882 C C . ALA A 1 255 ? 37.316 33.558 22.541 1.00 16.42 255 ALA A C 1
ATOM 1883 O O . ALA A 1 255 ? 37.891 34.501 23.113 1.00 18.07 255 ALA A O 1
ATOM 1885 N N . LEU A 1 256 ? 37.940 32.679 21.766 1.00 16.65 256 LEU A N 1
ATOM 1886 C CA . LEU A 1 256 ? 39.423 32.589 21.698 1.00 18.37 256 LEU A CA 1
ATOM 1887 C C . LEU A 1 256 ? 40.008 33.665 20.775 1.00 17.93 256 LEU A C 1
ATOM 1888 O O . LEU A 1 256 ? 41.226 33.815 20.805 1.00 16.98 256 LEU A O 1
ATOM 1893 N N . ARG A 1 257 ? 39.185 34.416 20.044 1.00 16.19 257 ARG A N 1
ATOM 1894 C CA . ARG A 1 257 ? 39.641 35.546 19.200 1.00 17.90 257 ARG A CA 1
ATOM 1895 C C . ARG A 1 257 ? 39.648 36.853 19.996 1.00 19.84 257 ARG A C 1
ATOM 1896 O O . ARG A 1 257 ? 40.122 37.871 19.445 1.00 21.17 257 ARG A O 1
ATOM 1904 N N . GLU A 1 258 ? 39.121 36.849 21.212 1.00 17.85 258 GLU A N 1
ATOM 1905 C CA . GLU A 1 258 ? 39.138 38.065 22.066 1.00 19.35 258 GLU A CA 1
ATOM 1906 C C . GLU A 1 258 ? 40.576 38.267 22.560 1.00 21.06 258 GLU A C 1
ATOM 1907 O O . GLU A 1 258 ? 41.351 37.322 22.470 1.00 18.04 258 GLU A O 1
ATOM 1913 N N . SER A 1 259 ? 40.915 39.473 23.017 1.00 23.29 259 SER A N 1
ATOM 1914 C CA . SER A 1 259 ? 42.228 39.753 23.647 1.00 25.88 259 SER A CA 1
ATOM 1915 C C . SER A 1 259 ? 42.027 39.797 25.161 1.00 22.61 259 SER A C 1
ATOM 1916 O O . SER A 1 259 ? 40.878 40.046 25.607 1.00 25.56 259 SER A O 1
ATOM 1919 N N . GLY A 1 260 ? 43.082 39.515 25.927 1.00 23.19 260 GLY A N 1
ATOM 1920 C CA . GLY A 1 260 ? 43.136 39.836 27.361 1.00 21.43 260 GLY A CA 1
ATOM 1921 C C . GLY A 1 260 ? 43.327 38.604 28.233 1.00 20.59 260 GLY A C 1
ATOM 1922 O O . GLY A 1 260 ? 43.412 37.469 27.746 1.00 20.48 260 GLY A O 1
ATOM 1923 N N . PRO A 1 261 ? 43.364 38.804 29.560 1.00 18.33 261 PRO A N 1
ATOM 1924 C CA . PRO A 1 261 ? 43.657 37.719 30.481 1.00 18.91 261 PRO A CA 1
ATOM 1925 C C . PRO A 1 261 ? 42.575 36.625 30.536 1.00 19.03 261 PRO A C 1
ATOM 1926 O O . PRO A 1 261 ? 42.910 35.496 30.806 1.00 18.98 261 PRO A O 1
ATOM 1930 N N . ASP A 1 262 ? 41.301 36.990 30.423 1.00 18.50 262 ASP A N 1
ATOM 1931 C CA . ASP A 1 262 ? 40.197 35.996 30.481 1.00 20.99 262 ASP A CA 1
ATOM 1932 C C . ASP A 1 262 ? 40.318 35.066 29.279 1.00 18.39 262 ASP A C 1
ATOM 1933 O O . ASP A 1 262 ? 40.075 33.869 29.452 1.00 17.82 262 ASP A O 1
ATOM 1938 N N . CYS A 1 263 ? 40.600 35.622 28.099 1.00 19.56 263 CYS A N 1
ATOM 1939 C CA . CYS A 1 263 ? 40.894 34.820 26.895 1.00 20.79 263 CYS A CA 1
ATOM 1940 C C . CYS A 1 263 ? 42.132 33.937 27.127 1.00 21.49 263 CYS A C 1
ATOM 1941 O O . CYS A 1 263 ? 42.107 32.733 26.770 1.00 20.16 263 CYS A O 1
ATOM 1944 N N . ALA A 1 264 ? 43.193 34.474 27.753 1.00 21.56 264 ALA A N 1
ATOM 1945 C CA . ALA A 1 264 ? 44.423 33.699 28.051 1.00 20.03 264 ALA A CA 1
ATOM 1946 C C . ALA A 1 264 ? 44.085 32.508 28.932 1.00 18.01 264 ALA A C 1
ATOM 1947 O O . ALA A 1 264 ? 44.597 31.418 28.662 1.00 20.28 264 ALA A O 1
ATOM 1949 N N . ARG A 1 265 ? 43.275 32.712 29.966 1.00 17.52 265 ARG A N 1
ATOM 1950 C CA . ARG A 1 265 ? 42.874 31.643 30.904 1.00 17.62 265 ARG A CA 1
ATOM 1951 C C . ARG A 1 265 ? 42.081 30.596 30.110 1.00 17.22 265 ARG A C 1
ATOM 1952 O O . ARG A 1 265 ? 42.402 29.408 30.266 1.00 15.44 265 ARG A O 1
ATOM 1960 N N . LEU A 1 266 ? 41.119 31.021 29.274 1.00 16.34 266 LEU A N 1
ATOM 1961 C CA . LEU A 1 266 ? 40.280 30.056 28.511 1.00 16.84 266 LEU A CA 1
ATOM 1962 C C . LEU A 1 266 ? 41.178 29.279 27.543 1.00 16.73 266 LEU A C 1
ATOM 1963 O O . LEU A 1 266 ? 41.080 28.039 27.491 1.00 17.37 266 LEU A O 1
ATOM 1968 N N . ARG A 1 267 ? 42.076 29.972 26.846 1.00 19.18 267 ARG A N 1
ATOM 1969 C CA . ARG A 1 267 ? 43.054 29.370 25.906 1.00 22.45 267 ARG A CA 1
ATOM 1970 C C . ARG A 1 267 ? 43.856 28.258 26.588 1.00 23.65 267 ARG A C 1
ATOM 1971 O O . ARG A 1 267 ? 44.012 27.165 25.966 1.00 23.70 267 ARG A O 1
ATOM 1979 N N . ALA A 1 268 ? 44.343 28.476 27.806 1.00 22.25 268 ALA A N 1
ATOM 1980 C CA . ALA A 1 268 ? 45.084 27.452 28.574 1.00 25.03 268 ALA A CA 1
ATOM 1981 C C . ALA A 1 268 ? 44.180 26.254 28.870 1.00 24.40 268 ALA A C 1
ATOM 1982 O O . ALA A 1 268 ? 44.628 25.138 28.587 1.00 22.91 268 ALA A O 1
ATOM 1984 N N . LEU A 1 269 ? 42.961 26.486 29.389 1.00 21.49 269 LEU A N 1
ATOM 1985 C CA . LEU A 1 269 ? 41.972 25.421 29.694 1.00 21.22 269 LEU A CA 1
ATOM 1986 C C . LEU A 1 269 ? 41.611 24.650 28.420 1.00 20.66 269 LEU A C 1
ATOM 1987 O O . LEU A 1 269 ? 41.419 23.439 28.546 1.00 24.05 269 LEU A O 1
ATOM 1992 N N . LEU A 1 270 ? 41.517 25.304 27.253 1.00 20.47 270 LEU A N 1
ATOM 1993 C CA . LEU A 1 270 ? 41.001 24.675 26.005 1.00 21.82 270 LEU A CA 1
ATOM 1994 C C . LEU A 1 270 ? 42.154 24.190 25.113 1.00 27.55 270 LEU A C 1
ATOM 1995 O O . LEU A 1 270 ? 41.888 23.821 23.946 1.00 27.10 270 LEU A O 1
ATOM 2000 N N . ASN A 1 271 ? 43.376 24.139 25.627 1.00 31.64 271 ASN A N 1
ATOM 2001 C CA . ASN A 1 271 ? 44.560 23.764 24.812 1.00 36.53 271 ASN A CA 1
ATOM 2002 C C . ASN A 1 271 ? 44.435 22.299 24.347 1.00 38.94 271 ASN A C 1
ATOM 2003 O O . ASN A 1 271 ? 45.008 21.944 23.292 1.00 40.92 271 ASN A O 1
ATOM 2008 N N . GLY A 1 272 ? 43.739 21.462 25.115 1.00 40.30 272 GLY A N 1
ATOM 2009 C CA . GLY A 1 272 ? 43.362 20.086 24.719 1.00 37.86 272 GLY A CA 1
ATOM 2010 C C . GLY A 1 272 ? 42.096 19.661 25.460 1.00 35.15 272 GLY A C 1
ATOM 2011 O O . GLY A 1 272 ? 41.478 20.507 26.111 1.00 32.02 272 GLY A O 1
ATOM 2012 N N . PRO A 1 273 ? 41.708 18.360 25.416 1.00 32.29 273 PRO A N 1
ATOM 2013 C CA . PRO A 1 273 ? 40.602 17.839 26.224 1.00 30.22 273 PRO A CA 1
ATOM 2014 C C . PRO A 1 273 ? 40.865 18.199 27.690 1.00 29.32 273 PRO A C 1
ATOM 2015 O O . PRO A 1 273 ? 42.016 18.293 28.065 1.00 29.70 273 PRO A O 1
ATOM 2019 N N . VAL A 1 274 ? 39.802 18.395 28.466 1.00 26.96 274 VAL A N 1
ATOM 2020 C CA . VAL A 1 274 ? 39.830 18.808 29.900 1.00 24.90 274 VAL A CA 1
ATOM 2021 C C . VAL A 1 274 ? 39.191 17.693 30.732 1.00 25.61 274 VAL A C 1
ATOM 2022 O O . VAL A 1 274 ? 38.000 17.496 30.568 1.00 22.52 274 VAL A O 1
ATOM 2026 N N . ASP A 1 275 ? 39.906 16.984 31.611 1.00 25.34 275 ASP A N 1
ATOM 2027 C CA . ASP A 1 275 ? 39.241 15.896 32.388 1.00 27.80 275 ASP A CA 1
ATOM 2028 C C . ASP A 1 275 ? 38.875 16.378 33.799 1.00 27.21 275 ASP A C 1
ATOM 2029 O O . ASP A 1 275 ? 37.981 15.739 34.414 1.00 29.31 275 ASP A O 1
ATOM 2034 N N . ASP A 1 276 ? 39.425 17.500 34.270 1.00 24.04 276 ASP A N 1
ATOM 2035 C CA . ASP A 1 276 ? 39.162 17.998 35.654 1.00 24.36 276 ASP A CA 1
ATOM 2036 C C . ASP A 1 276 ? 37.807 18.732 35.719 1.00 22.12 276 ASP A C 1
ATOM 2037 O O . ASP A 1 276 ? 37.639 19.695 34.983 1.00 21.55 276 ASP A O 1
ATOM 2042 N N . ASP A 1 277 ? 36.887 18.324 36.584 1.00 22.91 277 ASP A N 1
ATOM 2043 C CA . ASP A 1 277 ? 35.504 18.875 36.583 1.00 25.02 277 ASP A CA 1
ATOM 2044 C C . ASP A 1 277 ? 35.516 20.366 36.933 1.00 21.46 277 ASP A C 1
ATOM 2045 O O . ASP A 1 277 ? 34.690 21.118 36.395 1.00 19.29 277 ASP A O 1
ATOM 2050 N N . ALA A 1 278 ? 36.402 20.785 37.837 1.00 21.29 278 ALA A N 1
ATOM 2051 C CA . ALA A 1 278 ? 36.511 22.208 38.233 1.00 21.18 278 ALA A CA 1
ATOM 2052 C C . ALA A 1 278 ? 37.024 23.029 37.049 1.00 18.61 278 ALA A C 1
ATOM 2053 O O . ALA A 1 278 ? 36.514 24.131 36.848 1.00 17.47 278 ALA A O 1
ATOM 2055 N N . GLU A 1 279 ? 37.957 22.506 36.247 1.00 18.65 279 GLU A N 1
ATOM 2056 C CA . GLU A 1 279 ? 38.457 23.224 35.045 1.00 19.61 279 GLU A CA 1
ATOM 2057 C C . GLU A 1 279 ? 37.343 23.335 33.987 1.00 17.23 279 GLU A C 1
ATOM 2058 O O . GLU A 1 279 ? 37.243 24.356 33.344 1.00 17.40 279 GLU A O 1
ATOM 2064 N N . VAL A 1 280 ? 36.552 22.287 33.808 1.00 16.93 280 VAL A N 1
ATOM 2065 C CA . VAL A 1 280 ? 35.419 22.322 32.838 1.00 15.92 280 VAL A CA 1
ATOM 2066 C C . VAL A 1 280 ? 34.441 23.420 33.295 1.00 15.96 280 VAL A C 1
ATOM 2067 O O . VAL A 1 280 ? 34.102 24.271 32.493 1.00 13.58 280 VAL A O 1
ATOM 2071 N N . ARG A 1 281 ? 34.094 23.469 34.585 1.00 17.45 281 ARG A N 1
ATOM 2072 C CA . ARG A 1 281 ? 33.160 24.502 35.108 1.00 20.22 281 ARG A CA 1
ATOM 2073 C C . ARG A 1 281 ? 33.757 25.896 34.882 1.00 17.90 281 ARG A C 1
ATOM 2074 O O . ARG A 1 281 ? 33.004 26.796 34.494 1.00 16.92 281 ARG A O 1
ATOM 2082 N N . GLU A 1 282 ? 35.055 26.067 35.107 1.00 17.68 282 GLU A N 1
ATOM 2083 C CA . GLU A 1 282 ? 35.716 27.375 34.945 1.00 18.05 282 GLU A CA 1
ATOM 2084 C C . GLU A 1 282 ? 35.637 27.791 33.483 1.00 15.62 282 GLU A C 1
ATOM 2085 O O . GLU A 1 282 ? 35.401 28.945 33.219 1.00 16.25 282 GLU A O 1
ATOM 2091 N N . ALA A 1 283 ? 35.901 26.869 32.565 1.00 14.48 283 ALA A N 1
ATOM 2092 C CA . ALA A 1 283 ? 35.845 27.170 31.120 1.00 12.78 283 ALA A CA 1
ATOM 2093 C C . ALA A 1 283 ? 34.407 27.595 30.761 1.00 12.13 283 ALA A C 1
ATOM 2094 O O . ALA A 1 283 ? 34.237 28.578 30.016 1.00 10.88 283 ALA A O 1
ATOM 2096 N N . LEU A 1 284 ? 33.420 26.889 31.306 1.00 13.20 284 LEU A N 1
ATOM 2097 C CA . LEU A 1 284 ? 32.000 27.194 31.023 1.00 14.76 284 LEU A CA 1
ATOM 2098 C C . LEU A 1 284 ? 31.690 28.601 31.536 1.00 14.08 284 LEU A C 1
ATOM 2099 O O . LEU A 1 284 ? 31.084 29.398 30.821 1.00 13.25 284 LEU A O 1
ATOM 2104 N N . THR A 1 285 ? 32.178 28.930 32.724 1.00 15.43 285 THR A N 1
ATOM 2105 C CA . THR A 1 285 ? 31.995 30.281 33.321 1.00 15.03 285 THR A CA 1
ATOM 2106 C C . THR A 1 285 ? 32.588 31.320 32.380 1.00 13.79 285 THR A C 1
ATOM 2107 O O . THR A 1 285 ? 31.887 32.298 32.056 1.00 14.01 285 THR A O 1
ATOM 2111 N N . LEU A 1 286 ? 33.829 31.131 31.929 1.00 14.39 286 LEU A N 1
ATOM 2112 C CA . LEU A 1 286 ? 34.495 32.085 31.009 1.00 13.58 286 LEU A CA 1
ATOM 2113 C C . LEU A 1 286 ? 33.732 32.158 29.682 1.00 13.38 286 LEU A C 1
ATOM 2114 O O . LEU A 1 286 ? 33.522 33.265 29.182 1.00 13.95 286 LEU A O 1
ATOM 2119 N N . LEU A 1 287 ? 33.341 31.021 29.112 1.00 12.70 287 LEU A N 1
ATOM 2120 C CA . LEU A 1 287 ? 32.588 31.015 27.824 1.00 12.81 287 LEU A CA 1
ATOM 2121 C C . LEU A 1 287 ? 31.239 31.763 27.958 1.00 13.94 287 LEU A C 1
ATOM 2122 O O . LEU A 1 287 ? 30.888 32.493 27.048 1.00 14.33 287 LEU A O 1
ATOM 2127 N N . ARG A 1 288 ? 30.500 31.580 29.040 1.00 14.03 288 ARG A N 1
ATOM 2128 C CA . ARG A 1 288 ? 29.210 32.276 29.253 1.00 16.47 288 ARG A CA 1
ATOM 2129 C C . ARG A 1 288 ? 29.416 33.787 29.288 1.00 16.78 288 ARG A C 1
ATOM 2130 O O . ARG A 1 288 ? 28.535 34.498 28.830 1.00 15.18 288 ARG A O 1
ATOM 2138 N N . ALA A 1 289 ? 30.553 34.239 29.811 1.00 17.84 289 ALA A N 1
ATOM 2139 C CA . ALA A 1 289 ? 30.873 35.664 30.048 1.00 19.45 289 ALA A CA 1
ATOM 2140 C C . ALA A 1 289 ? 31.524 36.272 28.816 1.00 19.34 289 ALA A C 1
ATOM 2141 O O . ALA A 1 289 ? 31.604 37.517 28.737 1.00 19.16 289 ALA A O 1
ATOM 2143 N N . SER A 1 290 ? 32.031 35.450 27.899 1.00 15.94 290 SER A N 1
ATOM 2144 C CA . SER A 1 290 ? 32.857 35.951 26.774 1.00 15.60 290 SER A CA 1
ATOM 2145 C C . SER A 1 290 ? 31.997 36.721 25.774 1.00 17.50 290 SER A C 1
ATOM 2146 O O . SER A 1 290 ? 30.892 36.270 25.446 1.00 16.99 290 SER A O 1
ATOM 2149 N N . PRO A 1 291 ? 32.487 37.859 25.229 1.00 16.48 291 PRO A N 1
ATOM 2150 C CA . PRO A 1 291 ? 31.856 38.478 24.057 1.00 17.03 291 PRO A CA 1
ATOM 2151 C C . PRO A 1 291 ? 31.770 37.503 22.868 1.00 17.38 291 PRO A C 1
ATOM 2152 O O . PRO A 1 291 ? 30.868 37.637 22.030 1.00 16.23 291 PRO A O 1
ATOM 2156 N N . GLY A 1 292 ? 32.641 36.489 22.846 1.00 15.64 292 GLY A N 1
ATOM 2157 C CA . GLY A 1 292 ? 32.574 35.370 21.897 1.00 15.58 292 GLY A CA 1
ATOM 2158 C C . GLY A 1 292 ? 31.189 34.712 21.887 1.00 15.77 292 GLY A C 1
ATOM 2159 O O . GLY A 1 292 ? 30.736 34.261 20.786 1.00 14.93 292 GLY A O 1
ATOM 2160 N N . MET A 1 293 ? 30.540 34.629 23.040 1.00 14.75 293 MET A N 1
ATOM 2161 C CA . MET A 1 293 ? 29.196 34.018 23.136 1.00 15.09 293 MET A CA 1
ATOM 2162 C C . MET A 1 293 ? 28.176 34.910 22.411 1.00 14.78 293 MET A C 1
ATOM 2163 O O . MET A 1 293 ? 27.283 34.390 21.689 1.00 12.89 293 MET A O 1
ATOM 2168 N N . ALA A 1 294 ? 28.277 36.216 22.591 1.00 15.02 294 ALA A N 1
ATOM 2169 C CA . ALA A 1 294 ? 27.446 37.190 21.844 1.00 15.87 294 ALA A CA 1
ATOM 2170 C C . ALA A 1 294 ? 27.664 37.024 20.337 1.00 15.60 294 ALA A C 1
ATOM 2171 O O . ALA A 1 294 ? 26.633 37.074 19.566 1.00 13.74 294 ALA A O 1
ATOM 2173 N N . ARG A 1 295 ? 28.920 36.848 19.904 1.00 14.91 295 ARG A N 1
ATOM 2174 C CA . ARG A 1 295 ? 29.245 36.727 18.463 1.00 16.42 295 ARG A CA 1
ATOM 2175 C C . ARG A 1 295 ? 28.561 35.439 17.954 1.00 14.17 295 ARG A C 1
ATOM 2176 O O . ARG A 1 295 ? 27.955 35.474 16.878 1.00 12.61 295 ARG A O 1
ATOM 2184 N N . ALA A 1 296 ? 28.631 34.348 18.712 1.00 12.69 296 ALA A N 1
ATOM 2185 C CA . ALA A 1 296 ? 27.992 33.068 18.313 1.00 11.64 296 ALA A CA 1
ATOM 2186 C C . ALA A 1 296 ? 26.471 33.265 18.233 1.00 11.30 296 ALA A C 1
ATOM 2187 O O . ALA A 1 296 ? 25.820 32.755 17.292 1.00 11.70 296 ALA A O 1
ATOM 2189 N N . LYS A 1 297 ? 25.886 33.996 19.163 1.00 11.73 297 LYS A N 1
ATOM 2190 C CA . LYS A 1 297 ? 24.419 34.230 19.149 1.00 12.90 297 LYS A CA 1
ATOM 2191 C C . LYS A 1 297 ? 24.040 35.119 17.949 1.00 12.55 297 LYS A C 1
ATOM 2192 O O . LYS A 1 297 ? 22.946 34.960 17.404 1.00 11.45 297 LYS A O 1
ATOM 2198 N N . ASP A 1 298 ? 24.918 36.010 17.534 1.00 14.53 298 ASP A N 1
ATOM 2199 C CA . ASP A 1 298 ? 24.670 36.858 16.337 1.00 15.86 298 ASP A CA 1
ATOM 2200 C C . ASP A 1 298 ? 24.612 35.950 15.111 1.00 14.83 298 ASP A C 1
ATOM 2201 O O . ASP A 1 298 ? 23.748 36.153 14.240 1.00 12.30 298 ASP A O 1
ATOM 2206 N N . VAL A 1 299 ? 25.479 34.946 15.060 1.00 12.26 299 VAL A N 1
ATOM 2207 C CA . VAL A 1 299 ? 25.505 34.016 13.896 1.00 12.74 299 VAL A CA 1
ATOM 2208 C C . VAL A 1 299 ? 24.224 33.161 13.948 1.00 11.90 299 VAL A C 1
ATOM 2209 O O . VAL A 1 299 ? 23.610 32.943 12.877 1.00 10.56 299 VAL A O 1
ATOM 2213 N N . LEU A 1 300 ? 23.863 32.670 15.133 1.00 10.86 300 LEU A N 1
ATOM 2214 C CA . LEU A 1 300 ? 22.602 31.914 15.335 1.00 10.96 300 LEU A CA 1
ATOM 2215 C C . LEU A 1 300 ? 21.440 32.737 14.774 1.00 11.04 300 LEU A C 1
ATOM 2216 O O . LEU A 1 300 ? 20.624 32.180 14.034 1.00 10.86 300 LEU A O 1
ATOM 2221 N N . ALA A 1 301 ? 21.386 34.028 15.087 1.00 10.63 301 ALA A N 1
ATOM 2222 C CA . ALA A 1 301 ? 20.296 34.930 14.647 1.00 11.12 301 ALA A CA 1
ATOM 2223 C C . ALA A 1 301 ? 20.309 35.066 13.115 1.00 11.06 301 ALA A C 1
ATOM 2224 O O . ALA A 1 301 ? 19.217 35.119 12.521 1.00 11.37 301 ALA A O 1
ATOM 2226 N N . GLN A 1 302 ? 21.482 35.139 12.499 1.00 12.23 302 GLN A N 1
ATOM 2227 C CA . GLN A 1 302 ? 21.650 35.252 11.027 1.00 13.56 302 GLN A CA 1
ATOM 2228 C C . GLN A 1 302 ? 21.054 33.996 10.391 1.00 12.15 302 GLN A C 1
ATOM 2229 O O . GLN A 1 302 ? 20.377 34.134 9.374 1.00 11.53 302 GLN A O 1
ATOM 2235 N N . TYR A 1 303 ? 21.341 32.812 10.939 1.00 10.44 303 TYR A N 1
ATOM 2236 C CA . TYR A 1 303 ? 20.804 31.543 10.382 1.00 10.88 303 TYR A CA 1
ATOM 2237 C C . TYR A 1 303 ? 19.293 31.468 10.619 1.00 9.88 303 TYR A C 1
ATOM 2238 O O . TYR A 1 303 ? 18.642 30.967 9.709 1.00 10.29 303 TYR A O 1
ATOM 2247 N N . ALA A 1 304 ? 18.777 31.889 11.764 1.00 10.05 304 ALA A N 1
ATOM 2248 C CA . ALA A 1 304 ? 17.310 32.025 11.969 1.00 10.31 304 ALA A CA 1
ATOM 2249 C C . ALA A 1 304 ? 16.727 32.918 10.864 1.00 10.89 304 ALA A C 1
ATOM 2250 O O . ALA A 1 304 ? 15.697 32.562 10.289 1.00 10.29 304 ALA A O 1
ATOM 2252 N N . ALA A 1 305 ? 17.343 34.068 10.580 1.00 11.12 305 ALA A N 1
ATOM 2253 C CA . ALA A 1 305 ? 16.810 35.012 9.570 1.00 11.54 305 ALA A CA 1
ATOM 2254 C C . ALA A 1 305 ? 16.864 34.333 8.193 1.00 11.78 305 ALA A C 1
ATOM 2255 O O . ALA A 1 305 ? 15.883 34.425 7.409 1.00 11.43 305 ALA A O 1
ATOM 2257 N N . GLN A 1 306 ? 17.957 33.644 7.884 1.00 11.85 306 GLN A N 1
ATOM 2258 C CA . GLN A 1 306 ? 18.049 32.900 6.614 1.00 11.98 306 GLN A CA 1
ATOM 2259 C C . GLN A 1 306 ? 16.906 31.875 6.543 1.00 11.03 306 GLN A C 1
ATOM 2260 O O . GLN A 1 306 ? 16.253 31.761 5.472 1.00 11.19 306 GLN A O 1
ATOM 2266 N N . ALA A 1 307 ? 16.660 31.129 7.610 1.00 9.64 307 ALA A N 1
ATOM 2267 C CA . ALA A 1 307 ? 15.593 30.106 7.614 1.00 9.98 307 ALA A CA 1
ATOM 2268 C C . ALA A 1 307 ? 14.240 30.777 7.361 1.00 10.40 307 ALA A C 1
ATOM 2269 O O . ALA A 1 307 ? 13.428 30.230 6.590 1.00 10.56 307 ALA A O 1
ATOM 2271 N N . ARG A 1 308 ? 13.997 31.948 7.946 1.00 11.00 308 ARG A N 1
ATOM 2272 C CA . ARG A 1 308 ? 12.717 32.671 7.782 1.00 12.11 308 ARG A CA 1
ATOM 2273 C C . ARG A 1 308 ? 12.566 33.062 6.313 1.00 13.36 308 ARG A C 1
ATOM 2274 O O . ARG A 1 308 ? 11.441 33.020 5.788 1.00 12.18 308 ARG A O 1
ATOM 2282 N N . HIS A 1 309 ? 13.664 33.453 5.679 1.00 16.58 309 HIS A N 1
ATOM 2283 C CA . HIS A 1 309 ? 13.703 33.820 4.243 1.00 18.59 309 HIS A CA 1
ATOM 2284 C C . HIS A 1 309 ? 13.395 32.581 3.408 1.00 16.98 309 HIS A C 1
ATOM 2285 O O . HIS A 1 309 ? 12.636 32.696 2.466 1.00 17.48 309 HIS A O 1
ATOM 2292 N N . GLU A 1 310 ? 13.993 31.437 3.732 1.00 14.81 310 GLU A N 1
ATOM 2293 C CA . GLU A 1 310 ? 13.782 30.153 3.017 1.00 16.06 310 GLU A CA 1
ATOM 2294 C C . GLU A 1 310 ? 12.293 29.811 3.098 1.00 16.44 310 GLU A C 1
ATOM 2295 O O . GLU A 1 310 ? 11.669 29.544 2.056 1.00 15.13 310 GLU A O 1
ATOM 2301 N N . LEU A 1 311 ? 11.736 29.814 4.300 1.00 14.52 311 LEU A N 1
ATOM 2302 C CA . LEU A 1 311 ? 10.366 29.280 4.440 1.00 15.26 311 LEU A CA 1
ATOM 2303 C C . LEU A 1 311 ? 9.364 30.279 3.838 1.00 14.69 311 LEU A C 1
ATOM 2304 O O . LEU A 1 311 ? 8.354 29.817 3.353 1.00 13.92 311 LEU A O 1
ATOM 2309 N N . ALA A 1 312 ? 9.690 31.576 3.728 1.00 15.21 312 ALA A N 1
ATOM 2310 C CA . ALA A 1 312 ? 8.806 32.570 3.074 1.00 15.05 312 ALA A CA 1
ATOM 2311 C C . ALA A 1 312 ? 8.558 32.196 1.602 1.00 14.01 312 ALA A C 1
ATOM 2312 O O . ALA A 1 312 ? 7.562 32.619 1.040 1.00 14.13 312 ALA A O 1
ATOM 2314 N N . LEU A 1 313 ? 9.429 31.425 0.975 1.00 13.44 313 LEU A N 1
ATOM 2315 C CA . LEU A 1 313 ? 9.184 30.992 -0.414 1.00 14.36 313 LEU A CA 1
ATOM 2316 C C . LEU A 1 313 ? 8.180 29.856 -0.439 1.00 13.87 313 LEU A C 1
ATOM 2317 O O . LEU A 1 313 ? 7.863 29.464 -1.556 1.00 11.51 313 LEU A O 1
ATOM 2322 N N . LEU A 1 314 ? 7.790 29.268 0.711 1.00 13.71 314 LEU A N 1
ATOM 2323 C CA . LEU A 1 314 ? 6.778 28.167 0.662 1.00 13.52 314 LEU A CA 1
ATOM 2324 C C . LEU A 1 314 ? 5.395 28.823 0.565 1.00 15.05 314 LEU A C 1
ATOM 2325 O O . LEU A 1 314 ? 5.238 30.042 0.784 1.00 11.16 314 LEU A O 1
ATOM 2330 N N . PRO A 1 315 ? 4.353 28.053 0.182 1.00 15.69 315 PRO A N 1
ATOM 2331 C CA . PRO A 1 315 ? 3.013 28.632 0.107 1.00 18.32 315 PRO A CA 1
ATOM 2332 C C . PRO A 1 315 ? 2.509 29.140 1.450 1.00 17.58 315 PRO A C 1
ATOM 2333 O O . PRO A 1 315 ? 2.912 28.649 2.505 1.00 15.25 315 PRO A O 1
ATOM 2337 N N . ASP A 1 316 ? 1.604 30.116 1.377 1.00 18.63 316 ASP A N 1
ATOM 2338 C CA . ASP A 1 316 ? 0.987 30.702 2.586 1.00 21.10 316 ASP A CA 1
ATOM 2339 C C . ASP A 1 316 ? -0.064 29.720 3.094 1.00 19.70 316 ASP A C 1
ATOM 2340 O O . ASP A 1 316 ? -1.260 29.925 2.825 1.00 18.41 316 ASP A O 1
ATOM 2345 N N . VAL A 1 317 ? 0.385 28.697 3.815 1.00 17.45 317 VAL A N 1
ATOM 2346 C CA . VAL A 1 317 ? -0.451 27.609 4.392 1.00 16.01 317 VAL A CA 1
ATOM 2347 C C . VAL A 1 317 ? -0.023 27.429 5.840 1.00 16.52 317 VAL A C 1
ATOM 2348 O O . VAL A 1 317 ? 1.079 27.878 6.212 1.00 16.06 317 VAL A O 1
ATOM 2352 N N . PRO A 1 318 ? -0.869 26.778 6.670 1.00 16.68 318 PRO A N 1
ATOM 2353 C CA . PRO A 1 318 ? -0.575 26.573 8.091 1.00 17.59 318 PRO A CA 1
ATOM 2354 C C . PRO A 1 318 ? 0.775 25.896 8.383 1.00 17.59 318 PRO A C 1
ATOM 2355 O O . PRO A 1 318 ? 1.433 26.256 9.361 1.00 15.36 318 PRO A O 1
ATOM 2359 N N . GLY A 1 319 ? 1.181 24.980 7.508 1.00 16.51 319 GLY A N 1
ATOM 2360 C CA . GLY A 1 319 ? 2.486 24.326 7.584 1.00 15.69 319 GLY A CA 1
ATOM 2361 C C . GLY A 1 319 ? 3.583 25.362 7.624 1.00 14.08 319 GLY A C 1
ATOM 2362 O O . GLY A 1 319 ? 4.585 25.147 8.309 1.00 12.38 319 GLY A O 1
ATOM 2363 N N . ARG A 1 320 ? 3.447 26.420 6.835 1.00 14.88 320 ARG A N 1
ATOM 2364 C CA . ARG A 1 320 ? 4.534 27.418 6.707 1.00 14.57 320 ARG A CA 1
ATOM 2365 C C . ARG A 1 320 ? 4.660 28.164 8.042 1.00 15.47 320 ARG A C 1
ATOM 2366 O O . ARG A 1 320 ? 5.791 28.323 8.548 1.00 12.21 320 ARG A O 1
ATOM 2374 N N . ARG A 1 321 ? 3.523 28.584 8.605 1.00 16.23 321 ARG A N 1
ATOM 2375 C CA . ARG A 1 321 ? 3.451 29.300 9.911 1.00 17.13 321 ARG A CA 1
ATOM 2376 C C . ARG A 1 321 ? 4.017 28.380 11.011 1.00 13.57 321 ARG A C 1
ATOM 2377 O O . ARG A 1 321 ? 4.749 28.865 11.880 1.00 10.77 321 ARG A O 1
ATOM 2385 N N . ALA A 1 322 ? 3.702 27.088 11.007 1.00 12.54 322 ALA A N 1
ATOM 2386 C CA . ALA A 1 322 ? 4.253 26.122 11.986 1.00 12.34 322 ALA A CA 1
ATOM 2387 C C . ALA A 1 322 ? 5.762 25.962 11.764 1.00 11.26 322 ALA A C 1
ATOM 2388 O O . ALA A 1 322 ? 6.511 25.967 12.727 1.00 11.65 322 ALA A O 1
ATOM 2390 N N . LEU A 1 323 ? 6.227 25.901 10.529 1.00 9.93 323 LEU A N 1
ATOM 2391 C CA . LEU A 1 323 ? 7.693 25.863 10.262 1.00 9.50 323 LEU A CA 1
ATOM 2392 C C . LEU A 1 323 ? 8.363 27.118 10.833 1.00 10.14 323 LEU A C 1
ATOM 2393 O O . LEU A 1 323 ? 9.434 26.994 11.416 1.00 9.19 323 LEU A O 1
ATOM 2398 N N . ALA A 1 324 ? 7.715 28.280 10.757 1.00 9.70 324 ALA A N 1
ATOM 2399 C CA . ALA A 1 324 ? 8.253 29.535 11.334 1.00 9.72 324 ALA A CA 1
ATOM 2400 C C . ALA A 1 324 ? 8.340 29.361 12.852 1.00 9.72 324 ALA A C 1
ATOM 2401 O O . ALA A 1 324 ? 9.358 29.765 13.413 1.00 9.36 324 ALA A O 1
ATOM 2403 N N . ALA A 1 325 ? 7.300 28.802 13.498 1.00 9.10 325 ALA A N 1
ATOM 2404 C CA . ALA A 1 325 ? 7.358 28.536 14.952 1.00 9.57 325 ALA A CA 1
ATOM 2405 C C . ALA A 1 325 ? 8.492 27.549 15.223 1.00 9.30 325 ALA A C 1
ATOM 2406 O O . ALA A 1 325 ? 9.144 27.692 16.244 1.00 8.84 325 ALA A O 1
ATOM 2408 N N . LEU A 1 326 ? 8.768 26.625 14.313 1.00 8.77 326 LEU A N 1
ATOM 2409 C CA . LEU A 1 326 ? 9.818 25.608 14.567 1.00 9.00 326 LEU A CA 1
ATOM 2410 C C . LEU A 1 326 ? 11.193 26.279 14.469 1.00 8.38 326 LEU A C 1
ATOM 2411 O O . LEU A 1 326 ? 12.068 25.911 15.253 1.00 8.65 326 LEU A O 1
ATOM 2416 N N . VAL A 1 327 ? 11.381 27.221 13.559 1.00 9.16 327 VAL A N 1
ATOM 2417 C CA . VAL A 1 327 ? 12.645 28.021 13.463 1.00 9.27 327 VAL A CA 1
ATOM 2418 C C . VAL A 1 327 ? 12.873 28.787 14.765 1.00 9.24 327 VAL A C 1
ATOM 2419 O O . VAL A 1 327 ? 13.975 28.767 15.307 1.00 8.13 327 VAL A O 1
ATOM 2423 N N . ASP A 1 328 ? 11.842 29.448 15.252 1.00 8.63 328 ASP A N 1
ATOM 2424 C CA . ASP A 1 328 ? 11.890 30.230 16.498 1.00 9.12 328 ASP A CA 1
ATOM 2425 C C . ASP A 1 328 ? 12.276 29.285 17.642 1.00 9.26 328 ASP A C 1
ATOM 2426 O O . ASP A 1 328 ? 13.155 29.658 18.455 1.00 9.23 328 ASP A O 1
ATOM 2431 N N . TYR A 1 329 ? 11.665 28.101 17.701 1.00 8.66 329 TYR A N 1
ATOM 2432 C CA . TYR A 1 329 ? 11.973 27.082 18.731 1.00 8.63 329 TYR A CA 1
ATOM 2433 C C . TYR A 1 329 ? 13.453 26.671 18.585 1.00 8.24 329 TYR A C 1
ATOM 2434 O O . TYR A 1 329 ? 14.135 26.545 19.600 1.00 7.90 329 TYR A O 1
ATOM 2443 N N . THR A 1 330 ? 13.910 26.417 17.358 1.00 7.87 330 THR A N 1
ATOM 2444 C CA . THR A 1 330 ? 15.286 25.930 17.094 1.00 8.01 330 THR A CA 1
ATOM 2445 C C . THR A 1 330 ? 16.279 26.832 17.835 1.00 8.47 330 THR A C 1
ATOM 2446 O O . THR A 1 330 ? 17.251 26.327 18.423 1.00 8.55 330 THR A O 1
ATOM 2450 N N . VAL A 1 331 ? 16.075 28.140 17.737 1.00 8.87 331 VAL A N 1
ATOM 2451 C CA . VAL A 1 331 ? 17.075 29.107 18.264 1.00 9.62 331 VAL A CA 1
ATOM 2452 C C . VAL A 1 331 ? 16.720 29.578 19.664 1.00 9.44 331 VAL A C 1
ATOM 2453 O O . VAL A 1 331 ? 17.627 30.164 20.326 1.00 11.21 331 VAL A O 1
ATOM 2457 N N . SER A 1 332 ? 15.496 29.388 20.135 1.00 8.97 332 SER A N 1
ATOM 2458 C CA . SER A 1 332 ? 15.039 29.944 21.446 1.00 9.56 332 SER A CA 1
ATOM 2459 C C . SER A 1 332 ? 15.112 28.896 22.555 1.00 9.60 332 SER A C 1
ATOM 2460 O O . SER A 1 332 ? 15.045 29.265 23.762 1.00 9.80 332 SER A O 1
ATOM 2463 N N . ARG A 1 333 ? 15.202 27.614 22.194 1.00 8.44 333 ARG A N 1
ATOM 2464 C CA . ARG A 1 333 ? 15.146 26.505 23.175 1.00 8.64 333 ARG A CA 1
ATOM 2465 C C . ARG A 1 333 ? 16.368 26.547 24.111 1.00 9.20 333 ARG A C 1
ATOM 2466 O O . ARG A 1 333 ? 17.459 27.081 23.732 1.00 8.73 333 ARG A O 1
ATOM 2474 N N . HIS A 1 334 ? 16.246 25.945 25.288 1.00 9.68 334 HIS A N 1
ATOM 2475 C CA . HIS A 1 334 ? 17.399 25.757 26.213 1.00 10.13 334 HIS A CA 1
ATOM 2476 C C . HIS A 1 334 ? 17.713 24.284 26.476 1.00 10.12 334 HIS A C 1
ATOM 2477 O O . HIS A 1 334 ? 18.553 23.933 27.301 1.00 11.20 334 HIS A O 1
ATOM 2484 N N . GLY A 1 335 ? 17.055 23.210 25.542 1.00 8.92 335 GLY A N 1
ATOM 2485 C CA . GLY A 1 335 ? 17.543 21.782 25.506 1.00 7.94 335 GLY A CA 1
ATOM 2486 C C . GLY A 1 335 ? 17.260 21.038 24.174 1.00 7.19 335 GLY A C 1
ATOM 2487 O O . GLY A 1 335 ? 16.503 21.976 23.535 1.00 7.25 335 GLY A O 1
ATOM 2488 N N . THR B 1 3 ? 53.177 -20.384 -6.303 1.00 57.88 3 THR B N 1
ATOM 2489 C CA . THR B 1 3 ? 51.676 -20.274 -6.217 1.00 54.09 3 THR B CA 1
ATOM 2490 C C . THR B 1 3 ? 51.060 -20.759 -7.529 1.00 46.63 3 THR B C 1
ATOM 2491 O O . THR B 1 3 ? 51.093 -20.083 -8.554 1.00 45.33 3 THR B O 1
ATOM 2495 N N . PRO B 1 4 ? 50.453 -21.960 -7.532 1.00 36.10 4 PRO B N 1
ATOM 2496 C CA . PRO B 1 4 ? 49.878 -22.520 -8.749 1.00 34.15 4 PRO B CA 1
ATOM 2497 C C . PRO B 1 4 ? 48.895 -21.579 -9.456 1.00 35.53 4 PRO B C 1
ATOM 2498 O O . PRO B 1 4 ? 48.198 -20.832 -8.807 1.00 33.62 4 PRO B O 1
ATOM 2502 N N . ALA B 1 5 ? 48.853 -21.684 -10.781 1.00 33.76 5 ALA B N 1
ATOM 2503 C CA . ALA B 1 5 ? 48.008 -20.874 -11.676 1.00 33.58 5 ALA B CA 1
ATOM 2504 C C . ALA B 1 5 ? 46.539 -21.227 -11.441 1.00 30.92 5 ALA B C 1
ATOM 2505 O O . ALA B 1 5 ? 45.684 -20.406 -11.856 1.00 29.87 5 ALA B O 1
ATOM 2507 N N . THR B 1 6 ? 46.245 -22.404 -10.870 1.00 27.83 6 THR B N 1
ATOM 2508 C CA . THR B 1 6 ? 44.850 -22.846 -10.612 1.00 28.74 6 THR B CA 1
ATOM 2509 C C . THR B 1 6 ? 44.339 -22.211 -9.303 1.00 25.37 6 THR B C 1
ATOM 2510 O O . THR B 1 6 ? 43.147 -22.408 -8.990 1.00 24.59 6 THR B O 1
ATOM 2514 N N . VAL B 1 7 ? 45.207 -21.499 -8.572 1.00 24.37 7 VAL B N 1
ATOM 2515 C CA . VAL B 1 7 ? 44.900 -20.958 -7.207 1.00 22.81 7 VAL B CA 1
ATOM 2516 C C . VAL B 1 7 ? 44.431 -19.504 -7.321 1.00 22.30 7 VAL B C 1
ATOM 2517 O O . VAL B 1 7 ? 45.097 -18.690 -7.948 1.00 21.59 7 VAL B O 1
ATOM 2521 N N . VAL B 1 8 ? 43.287 -19.222 -6.724 1.00 21.04 8 VAL B N 1
ATOM 2522 C CA . VAL B 1 8 ? 42.682 -17.867 -6.606 1.00 19.28 8 VAL B CA 1
ATOM 2523 C C . VAL B 1 8 ? 42.320 -17.656 -5.124 1.00 18.26 8 VAL B C 1
ATOM 2524 O O . VAL B 1 8 ? 41.530 -18.454 -4.595 1.00 16.17 8 VAL B O 1
ATOM 2528 N N . ALA B 1 9 ? 42.888 -16.631 -4.493 1.00 17.47 9 ALA B N 1
ATOM 2529 C CA . ALA B 1 9 ? 42.567 -16.219 -3.102 1.00 17.27 9 ALA B CA 1
ATOM 2530 C C . ALA B 1 9 ? 42.696 -17.447 -2.180 1.00 18.11 9 ALA B C 1
ATOM 2531 O O . ALA B 1 9 ? 41.816 -17.667 -1.292 1.00 16.85 9 ALA B O 1
ATOM 2533 N N . GLY B 1 10 ? 43.775 -18.203 -2.408 1.00 17.79 10 GLY B N 1
ATOM 2534 C CA . GLY B 1 10 ? 44.247 -19.341 -1.605 1.00 17.94 10 GLY B CA 1
ATOM 2535 C C . GLY B 1 10 ? 43.573 -20.659 -1.947 1.00 17.77 10 GLY B C 1
ATOM 2536 O O . GLY B 1 10 ? 43.916 -21.643 -1.297 1.00 19.10 10 GLY B O 1
ATOM 2537 N N . VAL B 1 11 ? 42.619 -20.694 -2.875 1.00 17.42 11 VAL B N 1
ATOM 2538 C CA . VAL B 1 11 ? 41.844 -21.930 -3.173 1.00 18.03 11 VAL B CA 1
ATOM 2539 C C . VAL B 1 11 ? 42.292 -22.425 -4.551 1.00 21.63 11 VAL B C 1
ATOM 2540 O O . VAL B 1 11 ? 42.254 -21.640 -5.533 1.00 19.98 11 VAL B O 1
ATOM 2544 N N . ASP B 1 12 ? 42.773 -23.661 -4.597 1.00 22.99 12 ASP B N 1
ATOM 2545 C CA . ASP B 1 12 ? 43.012 -24.391 -5.862 1.00 25.42 12 ASP B CA 1
ATOM 2546 C C . ASP B 1 12 ? 41.672 -24.632 -6.573 1.00 26.16 12 ASP B C 1
ATOM 2547 O O . ASP B 1 12 ? 40.866 -25.450 -6.072 1.00 25.86 12 ASP B O 1
ATOM 2552 N N . LEU B 1 13 ? 41.411 -23.967 -7.698 1.00 27.01 13 LEU B N 1
ATOM 2553 C CA . LEU B 1 13 ? 40.118 -24.123 -8.418 1.00 29.14 13 LEU B CA 1
ATOM 2554 C C . LEU B 1 13 ? 40.235 -25.249 -9.455 1.00 34.97 13 LEU B C 1
ATOM 2555 O O . LEU B 1 13 ? 39.211 -25.538 -10.101 1.00 37.88 13 LEU B O 1
ATOM 2560 N N . GLY B 1 14 ? 41.422 -25.853 -9.591 1.00 35.91 14 GLY B N 1
ATOM 2561 C CA . GLY B 1 14 ? 41.631 -27.115 -10.328 1.00 40.26 14 GLY B CA 1
ATOM 2562 C C . GLY B 1 14 ? 41.875 -26.951 -11.831 1.00 41.38 14 GLY B C 1
ATOM 2563 O O . GLY B 1 14 ? 42.406 -27.917 -12.428 1.00 42.37 14 GLY B O 1
ATOM 2564 N N . ASP B 1 15 ? 41.517 -25.815 -12.448 1.00 36.95 15 ASP B N 1
ATOM 2565 C CA . ASP B 1 15 ? 41.636 -25.583 -13.921 1.00 35.15 15 ASP B CA 1
ATOM 2566 C C . ASP B 1 15 ? 42.090 -24.142 -14.139 1.00 34.24 15 ASP B C 1
ATOM 2567 O O . ASP B 1 15 ? 41.410 -23.260 -13.582 1.00 33.75 15 ASP B O 1
ATOM 2572 N N . ALA B 1 16 ? 43.163 -23.921 -14.909 1.00 29.59 16 ALA B N 1
ATOM 2573 C CA . ALA B 1 16 ? 43.825 -22.604 -15.093 1.00 32.76 16 ALA B CA 1
ATOM 2574 C C . ALA B 1 16 ? 42.915 -21.598 -15.819 1.00 32.28 16 ALA B C 1
ATOM 2575 O O . ALA B 1 16 ? 42.963 -20.397 -15.467 1.00 27.84 16 ALA B O 1
ATOM 2577 N N . VAL B 1 17 ? 42.105 -22.040 -16.786 1.00 30.71 17 VAL B N 1
ATOM 2578 C CA . VAL B 1 17 ? 41.229 -21.114 -17.565 1.00 27.30 17 VAL B CA 1
ATOM 2579 C C . VAL B 1 17 ? 40.070 -20.679 -16.657 1.00 26.04 17 VAL B C 1
ATOM 2580 O O . VAL B 1 17 ? 39.780 -19.467 -16.642 1.00 24.08 17 VAL B O 1
ATOM 2584 N N . PHE B 1 18 ? 39.452 -21.605 -15.918 1.00 25.17 18 PHE B N 1
ATOM 2585 C CA . PHE B 1 18 ? 38.363 -21.337 -14.931 1.00 26.40 18 PHE B CA 1
ATOM 2586 C C . PHE B 1 18 ? 38.860 -20.398 -13.822 1.00 22.13 18 PHE B C 1
ATOM 2587 O O . PHE B 1 18 ? 38.153 -19.441 -13.476 1.00 20.68 18 PHE B O 1
ATOM 2595 N N . ALA B 1 19 ? 40.039 -20.708 -13.298 1.00 22.05 19 ALA B N 1
ATOM 2596 C CA . ALA B 1 19 ? 40.780 -19.918 -12.293 1.00 23.45 19 ALA B CA 1
ATOM 2597 C C . ALA B 1 19 ? 40.996 -18.498 -12.840 1.00 23.77 19 ALA B C 1
ATOM 2598 O O . ALA B 1 19 ? 40.783 -17.536 -12.075 1.00 18.54 19 ALA B O 1
ATOM 2600 N N . ALA B 1 20 ? 41.416 -18.351 -14.104 1.00 21.48 20 ALA B N 1
ATOM 2601 C CA . ALA B 1 20 ? 41.723 -17.015 -14.670 1.00 21.31 20 ALA B CA 1
ATOM 2602 C C . ALA B 1 20 ? 40.428 -16.203 -14.715 1.00 20.43 20 ALA B C 1
ATOM 2603 O O . ALA B 1 20 ? 40.473 -15.007 -14.419 1.00 20.30 20 ALA B O 1
ATOM 2605 N N . ALA B 1 21 ? 39.318 -16.837 -15.076 1.00 19.93 21 ALA B N 1
ATOM 2606 C CA . ALA B 1 21 ? 37.981 -16.216 -15.145 1.00 19.15 21 ALA B CA 1
ATOM 2607 C C . ALA B 1 21 ? 37.514 -15.791 -13.741 1.00 19.85 21 ALA B C 1
ATOM 2608 O O . ALA B 1 21 ? 36.984 -14.648 -13.562 1.00 18.13 21 ALA B O 1
ATOM 2610 N N . VAL B 1 22 ? 37.692 -16.670 -12.765 1.00 18.51 22 VAL B N 1
ATOM 2611 C CA . VAL B 1 22 ? 37.290 -16.370 -11.360 1.00 18.29 22 VAL B CA 1
ATOM 2612 C C . VAL B 1 22 ? 38.184 -15.265 -10.817 1.00 17.39 22 VAL B C 1
ATOM 2613 O O . VAL B 1 22 ? 37.612 -14.363 -10.151 1.00 19.40 22 VAL B O 1
ATOM 2617 N N . ARG B 1 23 ? 39.485 -15.345 -11.079 1.00 17.19 23 ARG B N 1
ATOM 2618 C CA . ARG B 1 23 ? 40.492 -14.330 -10.675 1.00 19.12 23 ARG B CA 1
ATOM 2619 C C . ARG B 1 23 ? 40.060 -12.961 -11.241 1.00 20.83 23 ARG B C 1
ATOM 2620 O O . ARG B 1 23 ? 40.082 -11.979 -10.462 1.00 19.92 23 ARG B O 1
ATOM 2628 N N . ALA B 1 24 ? 39.599 -12.910 -12.503 1.00 19.71 24 ALA B N 1
ATOM 2629 C CA . ALA B 1 24 ? 39.158 -11.670 -13.190 1.00 18.45 24 ALA B CA 1
ATOM 2630 C C . ALA B 1 24 ? 37.886 -11.170 -12.516 1.00 17.22 24 ALA B C 1
ATOM 2631 O O . ALA B 1 24 ? 37.801 -9.956 -12.255 1.00 15.94 24 ALA B O 1
ATOM 2633 N N . GLY B 1 25 ? 36.959 -12.073 -12.204 1.00 16.21 25 GLY B N 1
ATOM 2634 C CA . GLY B 1 25 ? 35.723 -11.731 -11.479 1.00 16.51 25 GLY B CA 1
ATOM 2635 C C . GLY B 1 25 ? 36.038 -11.085 -10.110 1.00 17.16 25 GLY B C 1
ATOM 2636 O O . GLY B 1 25 ? 35.386 -10.094 -9.761 1.00 16.39 25 GLY B O 1
ATOM 2637 N N . VAL B 1 26 ? 36.965 -11.656 -9.345 1.00 18.10 26 VAL B N 1
ATOM 2638 C CA . VAL B 1 26 ? 37.405 -11.129 -8.013 1.00 17.90 26 VAL B CA 1
ATOM 2639 C C . VAL B 1 26 ? 38.103 -9.776 -8.213 1.00 17.93 26 VAL B C 1
ATOM 2640 O O . VAL B 1 26 ? 37.854 -8.861 -7.382 1.00 15.18 26 VAL B O 1
ATOM 2644 N N . ALA B 1 27 ? 38.902 -9.621 -9.280 1.00 17.41 27 ALA B N 1
ATOM 2645 C CA . ALA B 1 27 ? 39.579 -8.347 -9.617 1.00 17.41 27 ALA B CA 1
ATOM 2646 C C . ALA B 1 27 ? 38.544 -7.263 -9.922 1.00 17.47 27 ALA B C 1
ATOM 2647 O O . ALA B 1 27 ? 38.821 -6.069 -9.599 1.00 17.23 27 ALA B O 1
ATOM 2649 N N . ARG B 1 28 ? 37.457 -7.607 -10.615 1.00 17.71 28 ARG B N 1
ATOM 2650 C CA . ARG B 1 28 ? 36.410 -6.608 -10.973 1.00 18.38 28 ARG B CA 1
ATOM 2651 C C . ARG B 1 28 ? 35.755 -6.099 -9.689 1.00 18.68 28 ARG B C 1
ATOM 2652 O O . ARG B 1 28 ? 35.434 -4.885 -9.592 1.00 16.81 28 ARG B O 1
ATOM 2660 N N . VAL B 1 29 ? 35.514 -6.991 -8.736 1.00 16.74 29 VAL B N 1
ATOM 2661 C CA . VAL B 1 29 ? 34.992 -6.576 -7.405 1.00 15.90 29 VAL B CA 1
ATOM 2662 C C . VAL B 1 29 ? 35.979 -5.600 -6.773 1.00 15.25 29 VAL B C 1
ATOM 2663 O O . VAL B 1 29 ? 35.514 -4.587 -6.224 1.00 18.56 29 VAL B O 1
ATOM 2667 N N . GLU B 1 30 ? 37.267 -5.917 -6.789 1.00 15.97 30 GLU B N 1
ATOM 2668 C CA . GLU B 1 30 ? 38.313 -5.092 -6.131 1.00 18.25 30 GLU B CA 1
ATOM 2669 C C . GLU B 1 30 ? 38.301 -3.686 -6.750 1.00 20.25 30 GLU B C 1
ATOM 2670 O O . GLU B 1 30 ? 38.442 -2.677 -6.007 1.00 18.44 30 GLU B O 1
ATOM 2676 N N . GLN B 1 31 ? 38.167 -3.623 -8.078 1.00 21.54 31 GLN B N 1
ATOM 2677 C CA . GLN B 1 31 ? 38.223 -2.358 -8.856 1.00 22.45 31 GLN B CA 1
ATOM 2678 C C . GLN B 1 31 ? 36.998 -1.505 -8.520 1.00 20.41 31 GLN B C 1
ATOM 2679 O O . GLN B 1 31 ? 37.168 -0.249 -8.350 1.00 19.95 31 GLN B O 1
ATOM 2685 N N . LEU B 1 32 ? 35.812 -2.111 -8.437 1.00 19.34 32 LEU B N 1
ATOM 2686 C CA . LEU B 1 32 ? 34.566 -1.388 -8.091 1.00 20.58 32 LEU B CA 1
ATOM 2687 C C . LEU B 1 32 ? 34.708 -0.872 -6.651 1.00 21.37 32 LEU B C 1
ATOM 2688 O O . LEU B 1 32 ? 34.359 0.293 -6.406 1.00 19.83 32 LEU B O 1
ATOM 2693 N N . MET B 1 33 ? 35.273 -1.664 -5.737 1.00 20.41 33 MET B N 1
ATOM 2694 C CA . MET B 1 33 ? 35.423 -1.171 -4.343 1.00 20.24 33 MET B CA 1
ATOM 2695 C C . MET B 1 33 ? 36.436 -0.031 -4.305 1.00 19.94 33 MET B C 1
ATOM 2696 O O . MET B 1 33 ? 36.110 1.019 -3.705 1.00 19.73 33 MET B O 1
ATOM 2701 N N . ASP B 1 34 ? 37.607 -0.237 -4.895 1.00 20.45 34 ASP B N 1
ATOM 2702 C CA . ASP B 1 34 ? 38.698 0.766 -4.946 1.00 23.31 34 ASP B CA 1
ATOM 2703 C C . ASP B 1 34 ? 38.137 2.101 -5.468 1.00 25.08 34 ASP B C 1
ATOM 2704 O O . ASP B 1 34 ? 38.498 3.183 -4.910 1.00 24.13 34 ASP B O 1
ATOM 2709 N N . THR B 1 35 ? 37.295 2.047 -6.488 1.00 23.24 35 THR B N 1
ATOM 2710 C CA . THR B 1 35 ? 36.692 3.244 -7.125 1.00 27.43 35 THR B CA 1
ATOM 2711 C C . THR B 1 35 ? 35.748 3.932 -6.130 1.00 28.23 35 THR B C 1
ATOM 2712 O O . THR B 1 35 ? 35.841 5.182 -5.951 1.00 27.68 35 THR B O 1
ATOM 2716 N N . GLU B 1 36 ? 34.863 3.161 -5.513 1.00 27.49 36 GLU B N 1
ATOM 2717 C CA . GLU B 1 36 ? 33.856 3.689 -4.555 1.00 30.22 36 GLU B CA 1
ATOM 2718 C C . GLU B 1 36 ? 34.558 4.272 -3.321 1.00 29.44 36 GLU B C 1
ATOM 2719 O O . GLU B 1 36 ? 34.123 5.329 -2.875 1.00 32.53 36 GLU B O 1
ATOM 2725 N N . LEU B 1 37 ? 35.622 3.651 -2.811 1.00 23.95 37 LEU B N 1
ATOM 2726 C CA . LEU B 1 37 ? 36.345 4.169 -1.626 1.00 26.32 37 LEU B CA 1
ATOM 2727 C C . LEU B 1 37 ? 37.051 5.482 -1.981 1.00 29.76 37 LEU B C 1
ATOM 2728 O O . LEU B 1 37 ? 37.094 6.368 -1.101 1.00 28.76 37 LEU B O 1
ATOM 2733 N N . ARG B 1 38 ? 37.586 5.601 -3.206 1.00 26.63 38 ARG B N 1
ATOM 2734 C CA . ARG B 1 38 ? 38.374 6.793 -3.644 1.00 26.94 38 ARG B CA 1
ATOM 2735 C C . ARG B 1 38 ? 37.428 7.927 -4.078 1.00 26.55 38 ARG B C 1
ATOM 2736 O O . ARG B 1 38 ? 37.908 9.066 -4.232 1.00 27.47 38 ARG B O 1
ATOM 2744 N N . GLN B 1 39 ? 36.123 7.684 -4.202 1.00 26.13 39 GLN B N 1
ATOM 2745 C CA . GLN B 1 39 ? 35.150 8.777 -4.445 1.00 30.09 39 GLN B CA 1
ATOM 2746 C C . GLN B 1 39 ? 34.855 9.551 -3.152 1.00 30.15 39 GLN B C 1
ATOM 2747 O O . GLN B 1 39 ? 34.273 10.657 -3.239 1.00 24.77 39 GLN B O 1
ATOM 2753 N N . ALA B 1 40 ? 35.243 9.018 -1.992 1.00 25.02 40 ALA B N 1
ATOM 2754 C CA . ALA B 1 40 ? 34.905 9.659 -0.710 1.00 24.28 40 ALA B CA 1
ATOM 2755 C C . ALA B 1 40 ? 35.697 10.965 -0.613 1.00 20.81 40 ALA B C 1
ATOM 2756 O O . ALA B 1 40 ? 36.811 11.043 -1.115 1.00 18.90 40 ALA B O 1
ATOM 2758 N N . ASP B 1 41 ? 35.174 11.890 0.168 1.00 23.02 41 ASP B N 1
ATOM 2759 C CA . ASP B 1 41 ? 35.831 13.142 0.583 1.00 22.89 41 ASP B CA 1
ATOM 2760 C C . ASP B 1 41 ? 37.261 12.852 1.065 1.00 22.41 41 ASP B C 1
ATOM 2761 O O . ASP B 1 41 ? 37.515 11.777 1.664 1.00 19.58 41 ASP B O 1
ATOM 2766 N N . GLU B 1 42 ? 38.193 13.763 0.821 1.00 20.08 42 GLU B N 1
ATOM 2767 C CA . GLU B 1 42 ? 39.611 13.612 1.263 1.00 23.85 42 GLU B CA 1
ATOM 2768 C C . GLU B 1 42 ? 39.659 13.364 2.783 1.00 21.11 42 GLU B C 1
ATOM 2769 O O . GLU B 1 42 ? 40.551 12.656 3.242 1.00 19.13 42 GLU B O 1
ATOM 2775 N N . VAL B 1 43 ? 38.726 13.911 3.569 1.00 17.42 43 VAL B N 1
ATOM 2776 C CA . VAL B 1 43 ? 38.770 13.715 5.045 1.00 16.19 43 VAL B CA 1
ATOM 2777 C C . VAL B 1 43 ? 38.525 12.245 5.415 1.00 13.49 43 VAL B C 1
ATOM 2778 O O . VAL B 1 43 ? 38.896 11.884 6.521 1.00 14.59 43 VAL B O 1
ATOM 2782 N N . MET B 1 44 ? 37.880 11.465 4.553 1.00 14.23 44 MET B N 1
ATOM 2783 C CA . MET B 1 44 ? 37.499 10.038 4.753 1.00 13.90 44 MET B CA 1
ATOM 2784 C C . MET B 1 44 ? 38.590 9.120 4.193 1.00 14.55 44 MET B C 1
ATOM 2785 O O . MET B 1 44 ? 38.740 8.003 4.682 1.00 12.91 44 MET B O 1
ATOM 2790 N N . SER B 1 45 ? 39.251 9.552 3.130 1.00 13.90 45 SER B N 1
ATOM 2791 C CA . SER B 1 45 ? 40.020 8.664 2.225 1.00 16.53 45 SER B CA 1
ATOM 2792 C C . SER B 1 45 ? 41.019 7.821 3.020 1.00 13.62 45 SER B C 1
ATOM 2793 O O . SER B 1 45 ? 41.028 6.576 2.851 1.00 13.54 45 SER B O 1
ATOM 2796 N N . ASP B 1 46 ? 41.894 8.433 3.820 1.00 14.27 46 ASP B N 1
ATOM 2797 C CA . ASP B 1 46 ? 43.014 7.674 4.427 1.00 14.34 46 ASP B CA 1
ATOM 2798 C C . ASP B 1 46 ? 42.479 6.594 5.366 1.00 14.75 46 ASP B C 1
ATOM 2799 O O . ASP B 1 46 ? 43.044 5.479 5.357 1.00 12.44 46 ASP B O 1
ATOM 2804 N N . SER B 1 47 ? 41.429 6.882 6.131 1.00 13.41 47 SER B N 1
ATOM 2805 C CA . SER B 1 47 ? 40.861 5.909 7.095 1.00 14.30 47 SER B CA 1
ATOM 2806 C C . SER B 1 47 ? 40.209 4.783 6.290 1.00 15.26 47 SER B C 1
ATOM 2807 O O . SER B 1 47 ? 40.303 3.627 6.712 1.00 15.12 47 SER B O 1
ATOM 2810 N N . LEU B 1 48 ? 39.610 5.091 5.128 1.00 17.01 48 LEU B N 1
ATOM 2811 C CA . LEU B 1 48 ? 38.871 4.075 4.310 1.00 18.30 48 LEU B CA 1
ATOM 2812 C C . LEU B 1 48 ? 39.828 3.150 3.578 1.00 19.29 48 LEU B C 1
ATOM 2813 O O . LEU B 1 48 ? 39.483 1.993 3.360 1.00 22.05 48 LEU B O 1
ATOM 2818 N N . LEU B 1 49 ? 40.957 3.666 3.138 1.00 18.58 49 LEU B N 1
ATOM 2819 C CA . LEU B 1 49 ? 41.985 2.847 2.447 1.00 18.31 49 LEU B CA 1
ATOM 2820 C C . LEU B 1 49 ? 42.797 2.008 3.443 1.00 16.71 49 LEU B C 1
ATOM 2821 O O . LEU B 1 49 ? 43.460 1.041 3.004 1.00 15.54 49 LEU B O 1
ATOM 2826 N N . HIS B 1 50 ? 42.789 2.355 4.730 1.00 14.72 50 HIS B N 1
ATOM 2827 C CA . HIS B 1 50 ? 43.693 1.745 5.730 1.00 15.34 50 HIS B CA 1
ATOM 2828 C C . HIS B 1 50 ? 43.581 0.229 5.713 1.00 15.11 50 HIS B C 1
ATOM 2829 O O . HIS B 1 50 ? 44.630 -0.427 5.650 1.00 15.03 50 HIS B O 1
ATOM 2836 N N . LEU B 1 51 ? 42.381 -0.322 5.854 1.00 14.81 51 LEU B N 1
ATOM 2837 C CA . LEU B 1 51 ? 42.239 -1.802 5.947 1.00 15.07 51 LEU B CA 1
ATOM 2838 C C . LEU B 1 51 ? 42.197 -2.409 4.545 1.00 15.95 51 LEU B C 1
ATOM 2839 O O . LEU B 1 51 ? 42.834 -3.479 4.301 1.00 17.48 51 LEU B O 1
ATOM 2844 N N . PHE B 1 52 ? 41.462 -1.767 3.668 1.00 16.84 52 PHE B N 1
ATOM 2845 C CA . PHE B 1 52 ? 41.333 -2.217 2.261 1.00 19.43 52 PHE B CA 1
ATOM 2846 C C . PHE B 1 52 ? 42.705 -2.513 1.637 1.00 19.55 52 PHE B C 1
ATOM 2847 O O . PHE B 1 52 ? 42.903 -3.598 1.094 1.00 19.07 52 PHE B O 1
ATOM 2855 N N . ASN B 1 53 ? 43.679 -1.633 1.832 1.00 18.21 53 ASN B N 1
ATOM 2856 C CA . ASN B 1 53 ? 44.994 -1.752 1.164 1.00 19.76 53 ASN B CA 1
ATOM 2857 C C . ASN B 1 53 ? 45.905 -2.675 1.975 1.00 20.60 53 ASN B C 1
ATOM 2858 O O . ASN B 1 53 ? 46.995 -2.999 1.434 1.00 20.44 53 ASN B O 1
ATOM 2863 N N . ALA B 1 54 ? 45.568 -3.022 3.237 1.00 17.61 54 ALA B N 1
ATOM 2864 C CA . ALA B 1 54 ? 46.466 -3.803 4.126 1.00 18.39 54 ALA B CA 1
ATOM 2865 C C . ALA B 1 54 ? 46.524 -5.268 3.679 1.00 17.41 54 ALA B C 1
ATOM 2866 O O . ALA B 1 54 ? 47.507 -5.957 3.953 1.00 19.46 54 ALA B O 1
ATOM 2868 N N . GLY B 1 55 ? 45.492 -5.726 2.996 1.00 20.08 55 GLY B N 1
ATOM 2869 C CA . GLY B 1 55 ? 45.339 -7.136 2.597 1.00 19.02 55 GLY B CA 1
ATOM 2870 C C . GLY B 1 55 ? 43.926 -7.618 2.834 1.00 15.93 55 GLY B C 1
ATOM 2871 O O . GLY B 1 55 ? 42.980 -6.871 2.631 1.00 14.72 55 GLY B O 1
ATOM 2872 N N . GLY B 1 56 ? 43.788 -8.869 3.234 1.00 15.13 56 GLY B N 1
ATOM 2873 C CA . GLY B 1 56 ? 42.492 -9.546 3.336 1.00 13.02 56 GLY B CA 1
ATOM 2874 C C . GLY B 1 56 ? 42.376 -10.616 2.276 1.00 13.28 56 GLY B C 1
ATOM 2875 O O . GLY B 1 56 ? 42.818 -10.357 1.136 1.00 12.91 56 GLY B O 1
ATOM 2876 N N . LYS B 1 57 ? 41.846 -11.790 2.632 1.00 12.65 57 LYS B N 1
ATOM 2877 C CA . LYS B 1 57 ? 41.744 -12.954 1.707 1.00 13.23 57 LYS B CA 1
ATOM 2878 C C . LYS B 1 57 ? 40.724 -12.734 0.587 1.00 13.94 57 LYS B C 1
ATOM 2879 O O . LYS B 1 57 ? 40.796 -13.491 -0.391 1.00 13.66 57 LYS B O 1
ATOM 2885 N N . ARG B 1 58 ? 39.762 -11.815 0.736 1.00 13.64 58 ARG B N 1
ATOM 2886 C CA . ARG B 1 58 ? 38.659 -11.595 -0.247 1.00 14.70 58 ARG B CA 1
ATOM 2887 C C . ARG B 1 58 ? 37.903 -12.915 -0.417 1.00 14.00 58 ARG B C 1
ATOM 2888 O O . ARG B 1 58 ? 37.426 -13.269 -1.556 1.00 13.78 58 ARG B O 1
ATOM 2896 N N . PHE B 1 59 ? 37.764 -13.624 0.696 1.00 12.40 59 PHE B N 1
ATOM 2897 C CA . PHE B 1 59 ? 36.996 -14.869 0.745 1.00 11.41 59 PHE B CA 1
ATOM 2898 C C . PHE B 1 59 ? 35.576 -14.619 0.244 1.00 11.18 59 PHE B C 1
ATOM 2899 O O . PHE B 1 59 ? 34.969 -15.489 -0.426 1.00 10.39 59 PHE B O 1
ATOM 2907 N N . ARG B 1 60 ? 34.996 -13.474 0.577 1.00 10.24 60 ARG B N 1
ATOM 2908 C CA . ARG B 1 60 ? 33.562 -13.250 0.318 1.00 10.47 60 ARG B CA 1
ATOM 2909 C C . ARG B 1 60 ? 33.349 -12.892 -1.157 1.00 11.83 60 ARG B C 1
ATOM 2910 O O . ARG B 1 60 ? 32.390 -13.392 -1.742 1.00 12.76 60 ARG B O 1
ATOM 2918 N N . PRO B 1 61 ? 34.157 -12.013 -1.781 1.00 13.25 61 PRO B N 1
ATOM 2919 C CA . PRO B 1 61 ? 34.166 -11.879 -3.247 1.00 14.77 61 PRO B CA 1
ATOM 2920 C C . PRO B 1 61 ? 34.391 -13.209 -3.988 1.00 14.61 61 PRO B C 1
ATOM 2921 O O . PRO B 1 61 ? 33.600 -13.529 -4.871 1.00 13.80 61 PRO B O 1
ATOM 2925 N N . LEU B 1 62 ? 35.341 -14.020 -3.525 1.00 14.79 62 LEU B N 1
ATOM 2926 C CA . LEU B 1 62 ? 35.573 -15.375 -4.098 1.00 15.03 62 LEU B CA 1
ATOM 2927 C C . LEU B 1 62 ? 34.299 -16.210 -3.984 1.00 13.99 62 LEU B C 1
ATOM 2928 O O . LEU B 1 62 ? 33.889 -16.831 -5.002 1.00 14.67 62 LEU B O 1
ATOM 2933 N N . PHE B 1 63 ? 33.652 -16.242 -2.822 1.00 13.84 63 PHE B N 1
ATOM 2934 C CA . PHE B 1 63 ? 32.440 -17.058 -2.595 1.00 13.68 63 PHE B CA 1
ATOM 2935 C C . PHE B 1 63 ? 31.311 -16.575 -3.530 1.00 14.23 63 PHE B C 1
ATOM 2936 O O . PHE B 1 63 ? 30.533 -17.422 -4.077 1.00 12.74 63 PHE B O 1
ATOM 2944 N N . THR B 1 64 ? 31.163 -15.256 -3.660 1.00 13.68 64 THR B N 1
ATOM 2945 C CA . THR B 1 64 ? 30.132 -14.636 -4.530 1.00 13.57 64 THR B CA 1
ATOM 2946 C C . THR B 1 64 ? 30.402 -15.057 -5.989 1.00 13.47 64 THR B C 1
ATOM 2947 O O . THR B 1 64 ? 29.482 -15.483 -6.672 1.00 14.30 64 THR B O 1
ATOM 2951 N N . VAL B 1 65 ? 31.625 -14.896 -6.441 1.00 13.98 65 VAL B N 1
ATOM 2952 C CA . VAL B 1 65 ? 32.013 -15.166 -7.849 1.00 16.38 65 VAL B CA 1
ATOM 2953 C C . VAL B 1 65 ? 31.864 -16.676 -8.138 1.00 17.40 65 VAL B C 1
ATOM 2954 O O . VAL B 1 65 ? 31.321 -17.022 -9.226 1.00 16.88 65 VAL B O 1
ATOM 2958 N N . LEU B 1 66 ? 32.255 -17.559 -7.212 1.00 15.08 66 LEU B N 1
ATOM 2959 C CA . LEU B 1 66 ? 32.090 -19.024 -7.354 1.00 16.20 66 LEU B CA 1
ATOM 2960 C C . LEU B 1 66 ? 30.610 -19.361 -7.398 1.00 17.13 66 LEU B C 1
ATOM 2961 O O . LEU B 1 66 ? 30.236 -20.186 -8.250 1.00 17.60 66 LEU B O 1
ATOM 2966 N N . SER B 1 67 ? 29.788 -18.748 -6.542 1.00 17.91 67 SER B N 1
ATOM 2967 C CA . SER B 1 67 ? 28.323 -18.953 -6.540 1.00 17.63 67 SER B CA 1
ATOM 2968 C C . SER B 1 67 ? 27.757 -18.513 -7.905 1.00 18.47 67 SER B C 1
ATOM 2969 O O . SER B 1 67 ? 26.948 -19.249 -8.466 1.00 17.78 67 SER B O 1
ATOM 2972 N N . ALA B 1 68 ? 28.260 -17.424 -8.474 1.00 19.07 68 ALA B N 1
ATOM 2973 C CA . ALA B 1 68 ? 27.800 -16.905 -9.778 1.00 20.14 68 ALA B CA 1
ATOM 2974 C C . ALA B 1 68 ? 28.233 -17.849 -10.916 1.00 21.22 68 ALA B C 1
ATOM 2975 O O . ALA B 1 68 ? 27.616 -17.738 -11.999 1.00 22.65 68 ALA B O 1
ATOM 2977 N N . GLN B 1 69 ? 29.222 -18.737 -10.703 1.00 20.89 69 GLN B N 1
ATOM 2978 C CA . GLN B 1 69 ? 29.698 -19.670 -11.766 1.00 23.06 69 GLN B CA 1
ATOM 2979 C C . GLN B 1 69 ? 28.659 -20.764 -12.020 1.00 24.19 69 GLN B C 1
ATOM 2980 O O . GLN B 1 69 ? 28.780 -21.455 -13.073 1.00 27.47 69 GLN B O 1
ATOM 2986 N N . ILE B 1 70 ? 27.702 -20.920 -11.112 1.00 21.51 70 ILE B N 1
ATOM 2987 C CA . ILE B 1 70 ? 26.588 -21.887 -11.247 1.00 22.81 70 ILE B CA 1
ATOM 29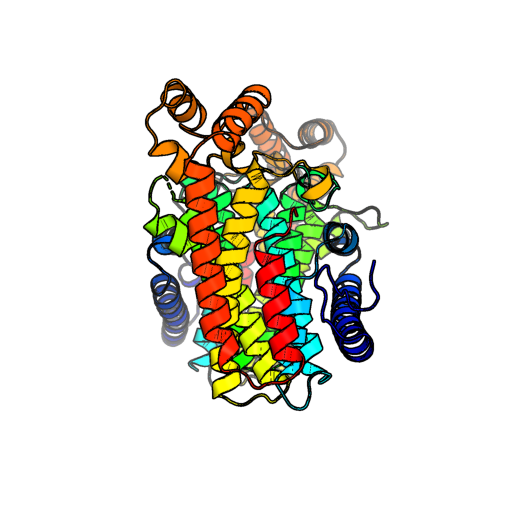88 C C . ILE B 1 70 ? 25.557 -21.357 -12.261 1.00 25.69 70 ILE B C 1
ATOM 2989 O O . ILE B 1 70 ? 24.912 -22.182 -12.943 1.00 25.69 70 ILE B O 1
ATOM 2994 N N . GLY B 1 71 ? 25.369 -20.038 -12.346 1.00 25.56 71 GLY B N 1
ATOM 2995 C CA . GLY B 1 71 ? 24.396 -19.441 -13.284 1.00 25.98 71 GLY B CA 1
ATOM 2996 C C . GLY B 1 71 ? 24.987 -19.257 -14.683 1.00 27.27 71 GLY B C 1
ATOM 2997 O O . GLY B 1 71 ? 26.205 -19.263 -14.837 1.00 22.22 71 GLY B O 1
ATOM 2998 N N . PRO B 1 72 ? 24.130 -18.990 -15.707 1.00 27.76 72 PRO B N 1
ATOM 2999 C CA . PRO B 1 72 ? 24.577 -18.791 -17.090 1.00 29.31 72 PRO B CA 1
ATOM 3000 C C . PRO B 1 72 ? 25.267 -17.446 -17.385 1.00 32.41 72 PRO B C 1
ATOM 3001 O O . PRO B 1 72 ? 25.915 -17.374 -18.438 1.00 30.37 72 PRO B O 1
ATOM 3005 N N . GLN B 1 73 ? 25.189 -16.444 -16.483 1.00 29.09 73 GLN B N 1
ATOM 3006 C CA . GLN B 1 73 ? 25.934 -15.158 -16.649 1.00 32.39 73 GLN B CA 1
ATOM 3007 C C . GLN B 1 73 ? 26.751 -14.856 -15.388 1.00 30.74 73 GLN B C 1
ATOM 3008 O O . GLN B 1 73 ? 26.451 -13.904 -14.668 1.00 29.79 73 GLN B O 1
ATOM 3014 N N . PRO B 1 74 ? 27.853 -15.602 -15.142 1.00 29.54 74 PRO B N 1
ATOM 3015 C CA . PRO B 1 74 ? 28.743 -15.360 -14.005 1.00 29.47 74 PRO B CA 1
ATOM 3016 C C . PRO B 1 74 ? 29.515 -14.037 -14.060 1.00 30.96 74 PRO B C 1
ATOM 3017 O O . PRO B 1 74 ? 30.028 -13.619 -13.017 1.00 26.76 74 PRO B O 1
ATOM 3021 N N . ASP B 1 75 ? 29.665 -13.453 -15.259 1.00 26.57 75 ASP B N 1
ATOM 3022 C CA . ASP B 1 75 ? 30.441 -12.202 -15.446 1.00 29.69 75 ASP B CA 1
ATOM 3023 C C . ASP B 1 75 ? 29.505 -11.007 -15.538 1.00 26.69 75 ASP B C 1
ATOM 3024 O O . ASP B 1 75 ? 29.999 -9.945 -15.919 1.00 25.47 75 ASP B O 1
ATOM 3029 N N . ALA B 1 76 ? 28.213 -11.198 -15.252 1.00 23.89 76 ALA B N 1
ATOM 3030 C CA . ALA B 1 76 ? 27.189 -10.141 -15.217 1.00 26.16 76 ALA B CA 1
ATOM 3031 C C . ALA B 1 76 ? 27.745 -8.984 -14.374 1.00 27.50 76 ALA B C 1
ATOM 3032 O O . ALA B 1 76 ? 28.471 -9.247 -13.392 1.00 25.34 76 ALA B O 1
ATOM 3034 N N . ALA B 1 77 ? 27.481 -7.746 -14.778 1.00 26.39 77 ALA B N 1
ATOM 3035 C CA . ALA B 1 77 ? 27.913 -6.554 -14.025 1.00 25.06 77 ALA B CA 1
ATOM 3036 C C . ALA B 1 77 ? 27.371 -6.667 -12.592 1.00 22.74 77 ALA B C 1
ATOM 3037 O O . ALA B 1 77 ? 28.063 -6.229 -11.666 1.00 22.04 77 ALA B O 1
ATOM 3039 N N . ALA B 1 78 ? 26.161 -7.191 -12.430 1.00 19.02 78 ALA B N 1
ATOM 3040 C CA . ALA B 1 78 ? 25.417 -7.206 -11.161 1.00 20.61 78 ALA B CA 1
ATOM 3041 C C . ALA B 1 78 ? 26.116 -8.132 -10.145 1.00 20.24 78 ALA B C 1
ATOM 3042 O O . ALA B 1 78 ? 26.011 -7.855 -8.929 1.00 19.21 78 ALA B O 1
ATOM 3044 N N . VAL B 1 79 ? 26.831 -9.153 -10.611 1.00 19.08 79 VAL B N 1
ATOM 3045 C CA . VAL B 1 79 ? 27.604 -10.072 -9.730 1.00 19.63 79 VAL B CA 1
ATOM 3046 C C . VAL B 1 79 ? 28.764 -9.295 -9.105 1.00 19.14 79 VAL B C 1
ATOM 3047 O O . VAL B 1 79 ? 29.036 -9.504 -7.901 1.00 17.20 79 VAL B O 1
ATOM 3051 N N . THR B 1 80 ? 29.414 -8.447 -9.900 1.00 18.80 80 THR B N 1
ATOM 3052 C CA . THR B 1 80 ? 30.515 -7.576 -9.441 1.00 18.93 80 THR B CA 1
ATOM 3053 C C . THR B 1 80 ? 29.972 -6.653 -8.342 1.00 17.18 80 THR B C 1
ATOM 3054 O O . THR B 1 80 ? 30.657 -6.541 -7.287 1.00 16.02 80 THR B O 1
ATOM 3058 N N . VAL B 1 81 ? 28.771 -6.096 -8.536 1.00 17.89 81 VAL B N 1
ATOM 3059 C CA . VAL B 1 81 ? 28.130 -5.158 -7.565 1.00 16.70 81 VAL B CA 1
ATOM 3060 C C . VAL B 1 81 ? 27.839 -5.958 -6.298 1.00 18.74 81 VAL B C 1
ATOM 3061 O O . VAL B 1 81 ? 28.188 -5.444 -5.208 1.00 18.17 81 VAL B O 1
ATOM 3065 N N . ALA B 1 82 ? 27.246 -7.153 -6.419 1.00 16.05 82 ALA B N 1
ATOM 3066 C CA . ALA B 1 82 ? 26.959 -8.038 -5.257 1.00 16.44 82 ALA B CA 1
ATOM 3067 C C . ALA B 1 82 ? 28.239 -8.323 -4.448 1.00 15.14 82 ALA B C 1
ATOM 3068 O O . ALA B 1 82 ? 28.145 -8.284 -3.208 1.00 16.56 82 ALA B O 1
ATOM 3070 N N . GLY B 1 83 ? 29.338 -8.670 -5.116 1.00 14.76 83 GLY B N 1
ATOM 3071 C CA . GLY B 1 83 ? 30.647 -8.981 -4.511 1.00 14.76 83 GLY B CA 1
ATOM 3072 C C . GLY B 1 83 ? 31.124 -7.795 -3.683 1.00 14.32 83 GLY B C 1
ATOM 3073 O O . GLY B 1 83 ? 31.620 -7.970 -2.513 1.00 11.25 83 GLY B O 1
ATOM 3074 N N . ALA B 1 84 ? 30.959 -6.616 -4.258 1.00 12.92 84 ALA B N 1
ATOM 3075 C CA . ALA B 1 84 ? 31.468 -5.350 -3.683 1.00 13.17 84 ALA B CA 1
ATOM 3076 C C . ALA B 1 84 ? 30.613 -4.995 -2.478 1.00 12.22 84 ALA B C 1
ATOM 3077 O O . ALA B 1 84 ? 31.173 -4.533 -1.470 1.00 12.67 84 ALA B O 1
ATOM 3079 N N . VAL B 1 85 ? 29.310 -5.245 -2.556 1.00 11.35 85 VAL B N 1
ATOM 3080 C CA . VAL B 1 85 ? 28.380 -4.958 -1.438 1.00 12.01 85 VAL B CA 1
ATOM 3081 C C . VAL B 1 85 ? 28.756 -5.843 -0.232 1.00 12.48 85 VAL B C 1
ATOM 3082 O O . VAL B 1 85 ? 28.914 -5.308 0.890 1.00 11.62 85 VAL B O 1
ATOM 3086 N N . ILE B 1 86 ? 28.907 -7.146 -0.467 1.00 12.41 86 ILE B N 1
ATOM 3087 C CA . ILE B 1 86 ? 29.261 -8.131 0.595 1.00 12.77 86 ILE B CA 1
ATOM 3088 C C . ILE B 1 86 ? 30.594 -7.717 1.235 1.00 12.14 86 ILE B C 1
ATOM 3089 O O . ILE B 1 86 ? 30.636 -7.675 2.502 1.00 11.26 86 ILE B O 1
ATOM 3094 N N . GLU B 1 87 ? 31.622 -7.447 0.437 1.00 10.83 87 GLU B N 1
ATOM 3095 C CA . GLU B 1 87 ? 32.980 -7.133 0.948 1.00 11.25 87 GLU B CA 1
ATOM 3096 C C . GLU B 1 87 ? 32.961 -5.761 1.650 1.00 12.02 87 GLU B C 1
ATOM 3097 O O . GLU B 1 87 ? 33.666 -5.603 2.643 1.00 10.74 87 GLU B O 1
ATOM 3103 N N . MET B 1 88 ? 32.140 -4.822 1.179 1.00 12.30 88 MET B N 1
ATOM 3104 C CA . MET B 1 88 ? 32.024 -3.517 1.842 1.00 13.73 88 MET B CA 1
ATOM 3105 C C . MET B 1 88 ? 31.451 -3.735 3.235 1.00 11.55 88 MET B C 1
ATOM 3106 O O . MET B 1 88 ? 31.947 -3.072 4.176 1.00 10.15 88 MET B O 1
ATOM 3111 N N . ILE B 1 89 ? 30.430 -4.582 3.370 1.00 10.12 89 ILE B N 1
ATOM 3112 C CA . ILE B 1 89 ? 29.810 -4.848 4.686 1.00 10.47 89 ILE B CA 1
ATOM 3113 C C . ILE B 1 89 ? 30.859 -5.535 5.554 1.00 10.72 89 ILE B C 1
ATOM 3114 O O . ILE B 1 89 ? 31.028 -5.147 6.711 1.00 10.05 89 ILE B O 1
ATOM 3119 N N . HIS B 1 90 ? 31.515 -6.538 5.007 1.00 9.86 90 HIS B N 1
ATOM 3120 C CA . HIS B 1 90 ? 32.574 -7.256 5.736 1.00 9.84 90 HIS B CA 1
ATOM 3121 C C . HIS B 1 90 ? 33.593 -6.226 6.258 1.00 10.54 90 HIS B C 1
ATOM 3122 O O . HIS B 1 90 ? 33.925 -6.226 7.482 1.00 10.30 90 HIS B O 1
ATOM 3129 N N . LEU B 1 91 ? 34.116 -5.381 5.375 1.00 9.96 91 LEU B N 1
ATOM 3130 C CA . LEU B 1 91 ? 35.122 -4.380 5.765 1.00 10.65 91 LEU B CA 1
ATOM 3131 C C . LEU B 1 91 ? 34.573 -3.463 6.881 1.00 10.71 91 LEU B C 1
ATOM 3132 O O . LEU B 1 91 ? 35.311 -3.211 7.864 1.00 8.94 91 LEU B O 1
ATOM 3137 N N . ALA B 1 92 ? 33.350 -2.938 6.737 1.00 9.77 92 ALA B N 1
ATOM 3138 C CA . ALA B 1 92 ? 32.687 -2.132 7.792 1.00 10.77 92 ALA B CA 1
ATOM 3139 C C . ALA B 1 92 ? 32.722 -2.856 9.149 1.00 11.11 92 ALA B C 1
ATOM 3140 O O . ALA B 1 92 ? 33.074 -2.232 10.183 1.00 10.99 92 ALA B O 1
ATOM 3142 N N . THR B 1 93 ? 32.440 -4.159 9.160 1.00 10.30 93 THR B N 1
ATOM 3143 C CA . THR B 1 93 ? 32.388 -4.952 10.404 1.00 9.75 93 THR B CA 1
ATOM 3144 C C . THR B 1 93 ? 33.777 -5.106 10.997 1.00 9.36 93 THR B C 1
ATOM 3145 O O . THR B 1 93 ? 33.856 -5.126 12.230 1.00 9.09 93 THR B O 1
ATOM 3149 N N . LEU B 1 94 ? 34.834 -5.167 10.189 1.00 9.64 94 LEU B N 1
ATOM 3150 C CA . LEU B 1 94 ? 36.203 -5.239 10.745 1.00 9.74 94 LEU B CA 1
ATOM 3151 C C . LEU B 1 94 ? 36.480 -3.939 11.506 1.00 9.57 94 LEU B C 1
ATOM 3152 O O . LEU B 1 94 ? 37.033 -4.001 12.629 1.00 9.97 94 LEU B O 1
ATOM 3157 N N . TYR B 1 95 ? 36.183 -2.790 10.905 1.00 9.74 95 TYR B N 1
ATOM 3158 C CA . TYR B 1 95 ? 36.390 -1.486 11.591 1.00 9.48 95 TYR B CA 1
ATOM 3159 C C . TYR B 1 95 ? 35.720 -1.560 12.953 1.00 8.80 95 TYR B C 1
ATOM 3160 O O . TYR B 1 95 ? 36.375 -1.207 13.939 1.00 8.36 95 TYR B O 1
ATOM 3169 N N . HIS B 1 96 ? 34.442 -1.946 13.033 1.00 8.31 96 HIS B N 1
ATOM 3170 C CA . HIS B 1 96 ? 33.732 -1.903 14.337 1.00 8.11 96 HIS B CA 1
ATOM 3171 C C . HIS B 1 96 ? 34.282 -3.006 15.256 1.00 8.08 96 HIS B C 1
ATOM 3172 O O . HIS B 1 96 ? 34.444 -2.768 16.479 1.00 8.24 96 HIS B O 1
ATOM 3179 N N . ASP B 1 97 ? 34.525 -4.187 14.694 1.00 7.34 97 ASP B N 1
ATOM 3180 C CA . ASP B 1 97 ? 34.929 -5.377 15.472 1.00 7.70 97 ASP B CA 1
ATOM 3181 C C . ASP B 1 97 ? 36.288 -5.092 16.115 1.00 7.54 97 ASP B C 1
ATOM 3182 O O . ASP B 1 97 ? 36.469 -5.437 17.271 1.00 8.55 97 ASP B O 1
ATOM 3187 N N . ASP B 1 98 ? 37.219 -4.479 15.407 1.00 8.05 98 ASP B N 1
ATOM 3188 C CA . ASP B 1 98 ? 38.565 -4.180 15.974 1.00 8.00 98 ASP B CA 1
ATOM 3189 C C . ASP B 1 98 ? 38.451 -3.130 17.095 1.00 8.00 98 ASP B C 1
ATOM 3190 O O . ASP B 1 98 ? 39.191 -3.210 18.080 1.00 8.09 98 ASP B O 1
ATOM 3195 N N . VAL B 1 99 ? 37.526 -2.191 16.996 1.00 7.90 99 VAL B N 1
ATOM 3196 C CA . VAL B 1 99 ? 37.275 -1.254 18.120 1.00 8.23 99 VAL B CA 1
ATOM 3197 C C . VAL B 1 99 ? 36.790 -2.099 19.309 1.00 8.05 99 VAL B C 1
ATOM 3198 O O . VAL B 1 99 ? 37.261 -1.923 20.447 1.00 8.20 99 VAL B O 1
ATOM 3202 N N . MET B 1 100 ? 35.798 -2.951 19.075 1.00 7.89 100 MET B N 1
ATOM 3203 C CA . MET B 1 100 ? 35.095 -3.681 20.158 1.00 8.15 100 MET B CA 1
ATOM 3204 C C . MET B 1 100 ? 36.051 -4.683 20.818 1.00 8.02 100 MET B C 1
ATOM 3205 O O . MET B 1 100 ? 35.969 -4.821 22.042 1.00 7.57 100 MET B O 1
ATOM 3210 N N . ASP B 1 101 ? 36.992 -5.262 20.050 1.00 7.82 101 ASP B N 1
ATOM 3211 C CA . ASP B 1 101 ? 37.915 -6.293 20.563 1.00 7.80 101 ASP B CA 1
ATOM 3212 C C . ASP B 1 101 ? 39.232 -5.629 20.973 1.00 8.32 101 ASP B C 1
ATOM 3213 O O . ASP B 1 101 ? 40.169 -6.397 21.271 1.00 7.00 101 ASP B O 1
ATOM 3218 N N . GLU B 1 102 ? 39.319 -4.290 20.927 1.00 8.80 102 GLU B N 1
ATOM 3219 C CA . GLU B 1 102 ? 40.547 -3.534 21.258 1.00 9.96 102 GLU B CA 1
ATOM 3220 C C . GLU B 1 102 ? 41.727 -4.103 20.469 1.00 9.69 102 GLU B C 1
ATOM 3221 O O . GLU B 1 102 ? 42.858 -4.154 21.027 1.00 9.28 102 GLU B O 1
ATOM 3227 N N . ALA B 1 103 ? 41.514 -4.454 19.201 1.00 10.06 103 ALA B N 1
ATOM 3228 C CA . ALA B 1 103 ? 42.576 -5.036 18.347 1.00 9.97 103 ALA B CA 1
ATOM 3229 C C . ALA B 1 103 ? 43.572 -3.943 17.990 1.00 10.12 103 ALA B C 1
ATOM 3230 O O . ALA B 1 103 ? 43.137 -2.901 17.541 1.00 9.70 103 ALA B O 1
ATOM 3232 N N . GLN B 1 104 ? 44.872 -4.240 18.067 1.00 10.24 104 GLN B N 1
ATOM 3233 C CA . GLN B 1 104 ? 45.945 -3.284 17.727 1.00 11.64 104 GLN B CA 1
ATOM 3234 C C . GLN B 1 104 ? 46.493 -3.658 16.342 1.00 11.35 104 GLN B C 1
ATOM 3235 O O . GLN B 1 104 ? 47.191 -2.828 15.724 1.00 9.89 104 GLN B O 1
ATOM 3241 N N . VAL B 1 105 ? 46.186 -4.863 15.851 1.00 11.32 105 VAL B N 1
ATOM 3242 C CA . VAL B 1 105 ? 46.770 -5.387 14.585 1.00 11.34 105 VAL B CA 1
ATOM 3243 C C . VAL B 1 105 ? 45.665 -6.065 13.773 1.00 10.52 105 VAL B C 1
ATOM 3244 O O . VAL B 1 105 ? 44.848 -6.804 14.356 1.00 9.82 105 VAL B O 1
ATOM 3248 N N . ARG B 1 106 ? 45.625 -5.790 12.470 1.00 10.03 106 ARG B N 1
ATOM 3249 C CA . ARG B 1 106 ? 44.651 -6.374 11.519 1.00 10.39 106 ARG B CA 1
ATOM 3250 C C . ARG B 1 106 ? 45.372 -6.509 10.191 1.00 11.73 106 ARG B C 1
ATOM 3251 O O . ARG B 1 106 ? 46.054 -5.551 9.797 1.00 10.83 106 ARG B O 1
ATOM 3259 N N . ARG B 1 107 ? 45.278 -7.681 9.558 1.00 11.48 107 ARG B N 1
ATOM 3260 C CA . ARG B 1 107 ? 45.932 -7.927 8.245 1.00 13.02 107 ARG B CA 1
ATOM 3261 C C . ARG B 1 107 ? 47.417 -7.562 8.303 1.00 14.29 107 ARG B C 1
ATOM 3262 O O . ARG B 1 107 ? 47.928 -7.059 7.287 1.00 16.91 107 ARG B O 1
ATOM 3270 N N . GLY B 1 108 ? 48.093 -7.806 9.424 1.00 13.17 108 GLY B N 1
ATOM 3271 C CA . GLY B 1 108 ? 49.556 -7.696 9.553 1.00 15.25 108 GLY B CA 1
ATOM 3272 C C . GLY B 1 108 ? 50.040 -6.259 9.672 1.00 15.54 108 GLY B C 1
ATOM 3273 O O . GLY B 1 108 ? 51.240 -6.018 9.552 1.00 16.54 108 GLY B O 1
ATOM 3274 N N . ALA B 1 109 ? 49.130 -5.330 9.887 1.00 15.42 109 ALA B N 1
ATOM 3275 C CA . ALA B 1 109 ? 49.438 -3.902 10.072 1.00 15.27 109 ALA B CA 1
ATOM 3276 C C . ALA B 1 109 ? 48.635 -3.381 11.258 1.00 15.42 109 ALA B C 1
ATOM 3277 O O . ALA B 1 109 ? 47.727 -4.042 11.763 1.00 12.30 109 ALA B O 1
ATOM 3279 N N . PRO B 1 110 ? 48.944 -2.158 11.730 1.00 16.14 110 PRO B N 1
ATOM 3280 C CA . PRO B 1 110 ? 48.170 -1.540 12.796 1.00 14.76 110 PRO B CA 1
ATOM 3281 C C . PRO B 1 110 ? 46.703 -1.537 12.392 1.00 13.79 110 PRO B C 1
ATOM 3282 O O . PRO B 1 110 ? 46.383 -1.300 11.266 1.00 14.80 110 PRO B O 1
ATOM 3286 N N . SER B 1 111 ? 45.841 -1.882 13.335 1.00 11.72 111 SER B N 1
ATOM 3287 C CA . SER B 1 111 ? 44.385 -1.756 13.151 1.00 11.23 111 SER B CA 1
ATOM 3288 C C . SER B 1 111 ? 44.040 -0.307 12.816 1.00 10.40 111 SER B C 1
ATOM 3289 O O . SER B 1 111 ? 44.828 0.619 13.120 1.00 9.36 111 SER B O 1
ATOM 3292 N N . ALA B 1 112 ? 42.865 -0.114 12.251 1.00 9.99 112 ALA B N 1
ATOM 3293 C CA . ALA B 1 112 ? 42.346 1.241 11.962 1.00 10.80 112 ALA B CA 1
ATOM 3294 C C . ALA B 1 112 ? 42.287 2.039 13.263 1.00 9.98 112 ALA B C 1
ATOM 3295 O O . ALA B 1 112 ? 42.651 3.236 13.234 1.00 9.80 112 ALA B O 1
ATOM 3297 N N . ASN B 1 113 ? 41.862 1.410 14.357 1.00 10.30 113 ASN B N 1
ATOM 3298 C CA . ASN B 1 113 ? 41.733 2.115 15.663 1.00 10.23 113 ASN B CA 1
ATOM 3299 C C . ASN B 1 113 ? 43.121 2.384 16.268 1.00 11.02 113 ASN B C 1
ATOM 3300 O O . ASN B 1 113 ? 43.288 3.424 16.921 1.00 11.38 113 ASN B O 1
ATOM 3305 N N . ALA B 1 114 ? 44.115 1.527 16.055 1.00 10.76 114 ALA B N 1
ATOM 3306 C CA . ALA B 1 114 ? 45.465 1.786 16.600 1.00 11.21 114 ALA B CA 1
ATOM 3307 C C . ALA B 1 114 ? 46.071 3.021 15.920 1.00 11.79 114 ALA B C 1
ATOM 3308 O O . ALA B 1 114 ? 46.679 3.825 16.608 1.00 12.95 114 ALA B O 1
ATOM 3310 N N . GLN B 1 115 ? 45.888 3.169 14.618 1.00 12.27 115 GLN B N 1
ATOM 3311 C CA . GLN B 1 115 ? 46.515 4.262 13.852 1.00 13.16 115 GLN B CA 1
ATOM 3312 C C . GLN B 1 115 ? 45.633 5.507 13.944 1.00 12.62 115 GLN B C 1
ATOM 3313 O O . GLN B 1 115 ? 46.227 6.535 14.161 1.00 14.38 115 GLN B O 1
ATOM 3319 N N . TRP B 1 116 ? 44.300 5.401 13.861 1.00 10.68 116 TRP B N 1
ATOM 3320 C CA . TRP B 1 116 ? 43.408 6.579 13.655 1.00 11.14 116 TRP B CA 1
ATOM 3321 C C . TRP B 1 116 ? 42.580 6.894 14.913 1.00 10.84 116 TRP B C 1
ATOM 3322 O O . TRP B 1 116 ? 41.898 7.965 14.929 1.00 9.62 116 TRP B O 1
ATOM 3333 N N . GLY B 1 117 ? 42.559 5.986 15.885 1.00 9.89 117 GLY B N 1
ATOM 3334 C CA . GLY B 1 117 ? 41.694 6.088 17.071 1.00 9.98 117 GLY B CA 1
ATOM 3335 C C . GLY B 1 117 ? 40.315 5.484 16.851 1.00 9.84 117 GLY B C 1
ATOM 3336 O O . GLY B 1 117 ? 39.897 5.262 15.683 1.00 10.81 117 GLY B O 1
ATOM 3337 N N . ASN B 1 118 ? 39.612 5.223 17.950 1.00 9.77 118 ASN B N 1
ATOM 3338 C CA . ASN B 1 118 ? 38.292 4.543 17.909 1.00 10.29 118 ASN B CA 1
ATOM 3339 C C . ASN B 1 118 ? 37.320 5.418 17.126 1.00 9.88 118 ASN B C 1
ATOM 3340 O O . ASN B 1 118 ? 36.490 4.849 16.406 1.00 9.53 118 ASN B O 1
ATOM 3345 N N . ASN B 1 119 ? 37.326 6.728 17.334 1.00 9.86 119 ASN B N 1
ATOM 3346 C CA . ASN B 1 119 ? 36.277 7.593 16.696 1.00 9.87 119 ASN B CA 1
ATOM 3347 C C . ASN B 1 119 ? 36.369 7.482 15.171 1.00 8.65 119 ASN B C 1
ATOM 3348 O O . ASN B 1 119 ? 35.370 7.244 14.529 1.00 8.16 119 ASN B O 1
ATOM 3353 N N . VAL B 1 120 ? 37.560 7.619 14.605 1.00 8.13 120 VAL B N 1
ATOM 3354 C CA . VAL B 1 120 ? 37.758 7.546 13.145 1.00 8.15 120 VAL B CA 1
ATOM 3355 C C . VAL B 1 120 ? 37.353 6.133 12.686 1.00 8.36 120 VAL B C 1
ATOM 3356 O O . VAL B 1 120 ? 36.637 6.021 11.651 1.00 8.65 120 VAL B O 1
ATOM 3360 N N . ALA B 1 121 ? 37.760 5.093 13.411 1.00 8.19 121 ALA B N 1
ATOM 3361 C CA . ALA B 1 121 ? 37.428 3.695 13.067 1.00 8.29 121 ALA B CA 1
ATOM 3362 C C . ALA B 1 121 ? 35.907 3.500 13.068 1.00 8.56 121 ALA B C 1
ATOM 3363 O O . ALA B 1 121 ? 35.425 2.892 12.076 1.00 9.26 121 ALA B O 1
ATOM 3365 N N . ILE B 1 122 ? 35.185 3.960 14.102 1.00 8.40 122 ILE B N 1
ATOM 3366 C CA . ILE B 1 122 ? 33.692 3.855 14.167 1.00 8.47 122 ILE B CA 1
ATOM 3367 C C . ILE B 1 122 ? 33.114 4.547 12.930 1.00 9.02 122 ILE B C 1
ATOM 3368 O O . ILE B 1 122 ? 32.262 3.947 12.251 1.00 9.19 122 ILE B O 1
ATOM 3373 N N . LEU B 1 123 ? 33.550 5.762 12.636 1.00 8.67 123 LEU B N 1
ATOM 3374 C CA . LEU B 1 123 ? 32.973 6.540 11.499 1.00 8.99 123 LEU B CA 1
ATOM 3375 C C . LEU B 1 123 ? 33.347 5.930 10.140 1.00 9.34 123 LEU B C 1
ATOM 3376 O O . LEU B 1 123 ? 32.488 5.959 9.261 1.00 9.96 123 LEU B O 1
ATOM 3381 N N . ALA B 1 124 ? 34.553 5.405 9.982 1.00 9.54 124 ALA B N 1
ATOM 3382 C CA . ALA B 1 124 ? 34.973 4.738 8.735 1.00 11.01 124 ALA B CA 1
ATOM 3383 C C . ALA B 1 124 ? 33.999 3.575 8.496 1.00 10.38 124 ALA B C 1
ATOM 3384 O O . ALA B 1 124 ? 33.464 3.452 7.374 1.00 11.14 124 ALA B O 1
ATOM 3386 N N . GLY B 1 125 ? 33.741 2.767 9.516 1.00 10.61 125 GLY B N 1
ATOM 3387 C CA . GLY B 1 125 ? 32.777 1.645 9.433 1.00 9.80 125 GLY B CA 1
ATOM 3388 C C . GLY B 1 125 ? 31.375 2.118 9.067 1.00 9.93 125 GLY B C 1
ATOM 3389 O O . GLY B 1 125 ? 30.716 1.499 8.195 1.00 9.42 125 GLY B O 1
ATOM 3390 N N . ASP B 1 126 ? 30.925 3.224 9.654 1.00 9.07 126 ASP B N 1
ATOM 3391 C CA . ASP B 1 126 ? 29.574 3.767 9.359 1.00 9.76 126 ASP B CA 1
ATOM 3392 C C . ASP B 1 126 ? 29.565 4.238 7.897 1.00 9.66 126 ASP B C 1
ATOM 3393 O O . ASP B 1 126 ? 28.547 4.032 7.221 1.00 9.58 126 ASP B O 1
ATOM 3398 N N . TYR B 1 127 ? 30.627 4.878 7.430 1.00 9.46 127 TYR B N 1
ATOM 3399 C CA . TYR B 1 127 ? 30.665 5.370 6.029 1.00 10.64 127 TYR B CA 1
ATOM 3400 C C . TYR B 1 127 ? 30.571 4.167 5.078 1.00 11.52 127 TYR B C 1
ATOM 3401 O O . TYR B 1 127 ? 29.864 4.207 4.055 1.00 11.45 127 TYR B O 1
ATOM 3410 N N . LEU B 1 128 ? 31.304 3.099 5.372 1.00 11.86 128 LEU B N 1
ATOM 3411 C CA . LEU B 1 128 ? 31.275 1.878 4.512 1.00 12.40 128 LEU B CA 1
ATOM 3412 C C . LEU B 1 128 ? 29.855 1.306 4.459 1.00 12.45 128 LEU B C 1
ATOM 3413 O O . LEU B 1 128 ? 29.404 0.859 3.372 1.00 12.42 128 LEU B O 1
ATOM 3418 N N . LEU B 1 129 ? 29.126 1.335 5.564 1.00 11.61 129 LEU B N 1
ATOM 3419 C CA . LEU B 1 129 ? 27.731 0.831 5.578 1.00 12.20 129 LEU B CA 1
ATOM 3420 C C . LEU B 1 129 ? 26.877 1.743 4.687 1.00 11.70 129 LEU B C 1
ATOM 3421 O O . LEU B 1 129 ? 26.064 1.200 3.931 1.00 11.33 129 LEU B O 1
ATOM 3426 N N . ALA B 1 130 ? 27.053 3.071 4.727 1.00 11.72 130 ALA B N 1
ATOM 3427 C CA . ALA B 1 130 ? 26.330 3.987 3.803 1.00 12.30 130 ALA B CA 1
ATOM 3428 C C . ALA B 1 130 ? 26.652 3.630 2.348 1.00 13.13 130 ALA B C 1
ATOM 3429 O O . ALA B 1 130 ? 25.726 3.600 1.504 1.00 13.44 130 ALA B O 1
ATOM 3431 N N . THR B 1 131 ? 27.914 3.342 2.084 1.00 13.25 131 THR B N 1
ATOM 3432 C CA . THR B 1 131 ? 28.439 3.045 0.731 1.00 15.65 131 THR B CA 1
ATOM 3433 C C . THR B 1 131 ? 27.819 1.738 0.233 1.00 15.38 131 THR B C 1
ATOM 3434 O O . THR B 1 131 ? 27.358 1.683 -0.958 1.00 13.94 131 THR B O 1
ATOM 3438 N N . ALA B 1 132 ? 27.800 0.728 1.103 1.00 14.09 132 ALA B N 1
ATOM 3439 C CA . ALA B 1 132 ? 27.207 -0.588 0.799 1.00 15.00 132 ALA B CA 1
ATOM 3440 C C . ALA B 1 132 ? 25.727 -0.391 0.428 1.00 15.66 132 ALA B C 1
ATOM 3441 O O . ALA B 1 132 ? 25.251 -1.012 -0.560 1.00 15.15 132 ALA B O 1
ATOM 3443 N N . SER B 1 133 ? 25.026 0.447 1.195 1.00 16.36 133 SER B N 1
ATOM 3444 C CA . SER B 1 133 ? 23.595 0.782 1.030 1.00 18.46 133 SER B CA 1
ATOM 3445 C C . SER B 1 133 ? 23.336 1.427 -0.344 1.00 18.39 133 SER B C 1
ATOM 3446 O O . SER B 1 133 ? 22.396 1.025 -0.995 1.00 19.11 133 SER B O 1
ATOM 3449 N N . ARG B 1 134 ? 24.140 2.390 -0.747 1.00 16.64 134 ARG B N 1
ATOM 3450 C CA . ARG B 1 134 ? 24.034 3.058 -2.056 1.00 20.42 134 ARG B CA 1
ATOM 3451 C C . ARG B 1 134 ? 24.289 2.027 -3.166 1.00 20.91 134 ARG B C 1
ATOM 3452 O O . ARG B 1 134 ? 23.550 2.004 -4.131 1.00 22.14 134 ARG B O 1
ATOM 3460 N N . LEU B 1 135 ? 25.300 1.191 -3.008 1.00 19.72 135 LEU B N 1
ATOM 3461 C CA . LEU B 1 135 ? 25.722 0.203 -4.028 1.00 20.39 135 LEU B CA 1
ATOM 3462 C C . LEU B 1 135 ? 24.612 -0.833 -4.234 1.00 19.21 135 LEU B C 1
ATOM 3463 O O . LEU B 1 135 ? 24.238 -1.060 -5.390 1.00 17.95 135 LEU B O 1
ATOM 3468 N N . VAL B 1 136 ? 24.100 -1.427 -3.159 1.00 19.57 136 VAL B N 1
ATOM 3469 C CA . VAL B 1 136 ? 23.110 -2.541 -3.251 1.00 18.47 136 VAL B CA 1
ATOM 3470 C C . VAL B 1 136 ? 21.823 -2.004 -3.881 1.00 20.63 136 VAL B C 1
ATOM 3471 O O . VAL B 1 136 ? 21.114 -2.782 -4.529 1.00 19.40 136 VAL B O 1
ATOM 3475 N N . ALA B 1 137 ? 21.525 -0.714 -3.714 1.00 21.86 137 ALA B N 1
ATOM 3476 C CA . ALA B 1 137 ? 20.361 -0.055 -4.346 1.00 23.44 137 ALA B CA 1
ATOM 3477 C C . ALA B 1 137 ? 20.380 -0.341 -5.860 1.00 24.30 137 ALA B C 1
ATOM 3478 O O . ALA B 1 137 ? 19.312 -0.616 -6.413 1.00 25.82 137 ALA B O 1
ATOM 3480 N N . ARG B 1 138 ? 21.559 -0.390 -6.484 1.00 23.52 138 ARG B N 1
ATOM 3481 C CA . ARG B 1 138 ? 21.732 -0.687 -7.938 1.00 26.64 138 ARG B CA 1
ATOM 3482 C C . ARG B 1 138 ? 21.100 -2.026 -8.321 1.00 28.51 138 ARG B C 1
ATOM 3483 O O . ARG B 1 138 ? 20.660 -2.160 -9.467 1.00 28.98 138 ARG B O 1
ATOM 3491 N N . LEU B 1 139 ? 21.059 -2.985 -7.400 1.00 24.29 139 LEU B N 1
ATOM 3492 C CA . LEU B 1 139 ? 20.612 -4.370 -7.668 1.00 24.30 139 LEU B CA 1
ATOM 3493 C C . LEU B 1 139 ? 19.103 -4.543 -7.543 1.00 21.94 139 LEU B C 1
ATOM 3494 O O . LEU B 1 139 ? 18.667 -5.653 -7.822 1.00 22.43 139 LEU B O 1
ATOM 3499 N N . GLY B 1 140 ? 18.368 -3.572 -7.006 1.00 21.45 140 GLY B N 1
ATOM 3500 C CA . GLY B 1 140 ? 16.907 -3.689 -6.901 1.00 22.48 140 GLY B CA 1
ATOM 3501 C C . GLY B 1 140 ? 16.438 -3.991 -5.482 1.00 22.17 140 GLY B C 1
ATOM 3502 O O . GLY B 1 140 ? 17.225 -4.305 -4.582 1.00 20.31 140 GLY B O 1
ATOM 3503 N N . PRO B 1 141 ? 15.122 -3.864 -5.248 1.00 23.42 141 PRO B N 1
ATOM 3504 C CA . PRO B 1 141 ? 14.557 -3.922 -3.902 1.00 23.16 141 PRO B CA 1
ATOM 3505 C C . PRO B 1 141 ? 14.728 -5.255 -3.175 1.00 20.88 141 PRO B C 1
ATOM 3506 O O . PRO B 1 141 ? 14.840 -5.232 -1.962 1.00 17.55 141 PRO B O 1
ATOM 3510 N N . GLU B 1 142 ? 14.696 -6.381 -3.891 1.00 20.82 142 GLU B N 1
ATOM 3511 C CA . GLU B 1 142 ? 14.873 -7.698 -3.237 1.00 22.24 142 GLU B CA 1
ATOM 3512 C C . GLU B 1 142 ? 16.282 -7.732 -2.610 1.00 18.33 142 GLU B C 1
ATOM 3513 O O . GLU B 1 142 ? 16.384 -8.104 -1.427 1.00 16.45 142 GLU B O 1
ATOM 3519 N N . ALA B 1 143 ? 17.319 -7.350 -3.355 1.00 18.21 143 ALA B N 1
ATOM 3520 C CA . ALA B 1 143 ? 18.708 -7.332 -2.850 1.00 16.44 143 ALA B CA 1
ATOM 3521 C C . ALA B 1 143 ? 18.829 -6.340 -1.688 1.00 17.76 143 ALA B C 1
ATOM 3522 O O . ALA B 1 143 ? 19.561 -6.644 -0.735 1.00 14.60 143 ALA B O 1
ATOM 3524 N N . VAL B 1 144 ? 18.182 -5.171 -1.770 1.00 17.99 144 VAL B N 1
ATOM 3525 C CA . VAL B 1 144 ? 18.191 -4.172 -0.653 1.00 17.08 144 VAL B CA 1
ATOM 3526 C C . VAL B 1 144 ? 17.691 -4.835 0.617 1.00 17.71 144 VAL B C 1
ATOM 3527 O O . VAL B 1 144 ? 18.333 -4.668 1.666 1.00 14.65 144 VAL B O 1
ATOM 3531 N N . ARG B 1 145 ? 16.554 -5.535 0.536 1.00 18.87 145 ARG B N 1
ATOM 3532 C CA . ARG B 1 145 ? 15.917 -6.200 1.701 1.00 19.95 145 ARG B CA 1
ATOM 3533 C C . ARG B 1 145 ? 16.843 -7.313 2.212 1.00 16.95 145 ARG B C 1
ATOM 3534 O O . ARG B 1 145 ? 17.013 -7.411 3.420 1.00 16.32 145 ARG B O 1
ATOM 3542 N N . ILE B 1 146 ? 17.421 -8.112 1.319 1.00 16.21 146 ILE B N 1
ATOM 3543 C CA . ILE B 1 146 ? 18.332 -9.214 1.726 1.00 16.17 146 ILE B CA 1
ATOM 3544 C C . ILE B 1 146 ? 19.482 -8.603 2.538 1.00 15.53 146 ILE B C 1
ATOM 3545 O O . ILE B 1 146 ? 19.795 -9.136 3.617 1.00 15.17 146 ILE B O 1
ATOM 3550 N N . ILE B 1 147 ? 20.077 -7.510 2.060 1.00 14.67 147 ILE B N 1
ATOM 3551 C CA . ILE B 1 147 ? 21.296 -6.947 2.701 1.00 15.83 147 ILE B CA 1
ATOM 3552 C C . ILE B 1 147 ? 20.918 -6.305 4.050 1.00 14.65 147 ILE B C 1
ATOM 3553 O O . ILE B 1 147 ? 21.653 -6.513 5.030 1.00 12.16 147 ILE B O 1
ATOM 3558 N N . ALA B 1 148 ? 19.783 -5.595 4.126 1.00 13.03 148 ALA B N 1
ATOM 3559 C CA . ALA B 1 148 ? 19.317 -5.021 5.404 1.00 13.67 148 ALA B CA 1
ATOM 3560 C C . ALA B 1 148 ? 19.084 -6.147 6.412 1.00 13.10 148 ALA B C 1
ATOM 3561 O O . ALA B 1 148 ? 19.507 -6.018 7.570 1.00 14.43 148 ALA B O 1
ATOM 3563 N N . ASP B 1 149 ? 18.447 -7.223 5.996 1.00 13.35 149 ASP B N 1
ATOM 3564 C CA . ASP B 1 149 ? 18.109 -8.336 6.914 1.00 15.32 149 ASP B CA 1
ATOM 3565 C C . ASP B 1 149 ? 19.414 -9.006 7.362 1.00 13.05 149 ASP B C 1
ATOM 3566 O O . ASP B 1 149 ? 19.520 -9.391 8.563 1.00 13.69 149 ASP B O 1
ATOM 3571 N N . THR B 1 150 ? 20.315 -9.183 6.417 1.00 13.10 150 THR B N 1
ATOM 3572 C CA . THR B 1 150 ? 21.633 -9.822 6.599 1.00 13.94 150 THR B CA 1
ATOM 3573 C C . THR B 1 150 ? 22.426 -9.024 7.642 1.00 12.81 150 THR B C 1
ATOM 3574 O O . THR B 1 150 ? 22.929 -9.625 8.619 1.00 11.51 150 THR B O 1
ATOM 3578 N N . PHE B 1 151 ? 22.474 -7.713 7.486 1.00 11.95 151 PHE B N 1
ATOM 3579 C CA . PHE B 1 151 ? 23.225 -6.871 8.433 1.00 11.72 151 PHE B CA 1
ATOM 3580 C C . PHE B 1 151 ? 22.564 -6.911 9.810 1.00 11.43 151 PHE B C 1
ATOM 3581 O O . PHE B 1 151 ? 23.307 -6.956 10.748 1.00 11.23 151 PHE B O 1
ATOM 3589 N N . ALA B 1 152 ? 21.222 -6.855 9.918 1.00 11.72 152 ALA B N 1
ATOM 3590 C CA . ALA B 1 152 ? 20.502 -7.019 11.195 1.00 12.01 152 ALA B CA 1
ATOM 3591 C C . ALA B 1 152 ? 20.937 -8.344 11.849 1.00 11.84 152 ALA B C 1
ATOM 3592 O O . ALA B 1 152 ? 21.210 -8.346 13.048 1.00 11.63 152 ALA B O 1
ATOM 3594 N N . GLN B 1 153 ? 20.981 -9.445 11.097 1.00 12.02 153 GLN B N 1
ATOM 3595 C CA . GLN B 1 153 ? 21.398 -10.752 11.663 1.00 13.23 153 GLN B CA 1
ATOM 3596 C C . GLN B 1 153 ? 22.849 -10.676 12.163 1.00 11.36 153 GLN B C 1
ATOM 3597 O O . GLN B 1 153 ? 23.093 -11.160 13.261 1.00 10.57 153 GLN B O 1
ATOM 3603 N N . LEU B 1 154 ? 23.755 -10.138 11.353 1.00 9.85 154 LEU B N 1
ATOM 3604 C CA . LEU B 1 154 ? 25.204 -10.063 11.664 1.00 9.89 154 LEU B CA 1
ATOM 3605 C C . LEU B 1 154 ? 25.351 -9.307 12.987 1.00 9.68 154 LEU B C 1
ATOM 3606 O O . LEU B 1 154 ? 26.032 -9.767 13.901 1.00 9.32 154 LEU B O 1
ATOM 3611 N N . VAL B 1 155 ? 24.663 -8.184 13.115 1.00 10.03 155 VAL B N 1
ATOM 3612 C CA . VAL B 1 155 ? 24.750 -7.367 14.348 1.00 9.87 155 VAL B CA 1
ATOM 3613 C C . VAL B 1 155 ? 24.135 -8.127 15.525 1.00 9.88 155 VAL B C 1
ATOM 3614 O O . VAL B 1 155 ? 24.662 -8.006 16.637 1.00 8.66 155 VAL B O 1
ATOM 3618 N N . THR B 1 156 ? 23.040 -8.851 15.305 1.00 10.44 156 THR B N 1
ATOM 3619 C CA . THR B 1 156 ? 22.408 -9.669 16.362 1.00 10.72 156 THR B CA 1
ATOM 3620 C C . THR B 1 156 ? 23.461 -10.655 16.896 1.00 9.64 156 THR B C 1
ATOM 3621 O O . THR B 1 156 ? 23.576 -10.759 18.114 1.00 8.80 156 THR B O 1
ATOM 3625 N N . GLY B 1 157 ? 24.251 -11.265 16.021 1.00 10.10 157 GLY B N 1
ATOM 3626 C CA . GLY B 1 157 ? 25.297 -12.211 16.431 1.00 10.44 157 GLY B CA 1
ATOM 3627 C C . GLY B 1 157 ? 26.349 -11.517 17.291 1.00 10.26 157 GLY B C 1
ATOM 3628 O O . GLY B 1 157 ? 26.755 -12.039 18.327 1.00 10.14 157 GLY B O 1
ATOM 3629 N N . GLN B 1 158 ? 26.858 -10.405 16.813 1.00 10.04 158 GLN B N 1
ATOM 3630 C CA . GLN B 1 158 ? 27.844 -9.594 17.560 1.00 10.07 158 GLN B CA 1
ATOM 3631 C C . GLN B 1 158 ? 27.288 -9.261 18.947 1.00 9.63 158 GLN B C 1
ATOM 3632 O O . GLN B 1 158 ? 28.067 -9.328 19.902 1.00 9.91 158 GLN B O 1
ATOM 3638 N N . MET B 1 159 ? 25.999 -8.888 19.037 1.00 9.36 159 MET B N 1
ATOM 3639 C CA . MET B 1 159 ? 25.351 -8.448 20.290 1.00 10.97 159 MET B CA 1
ATOM 3640 C C . MET B 1 159 ? 25.201 -9.666 21.192 1.00 10.38 15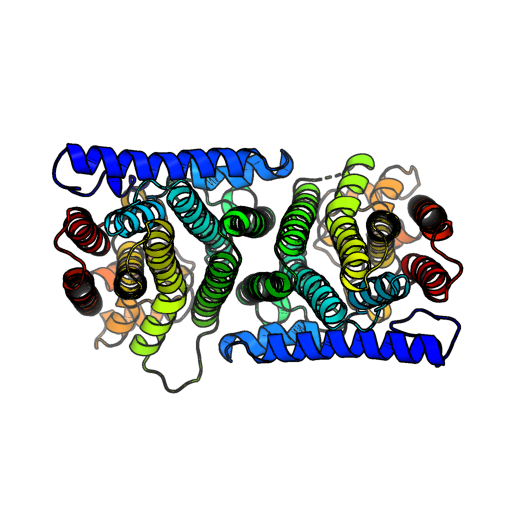9 MET B C 1
ATOM 3641 O O . MET B 1 159 ? 25.523 -9.570 22.364 1.00 11.07 159 MET B O 1
ATOM 3646 N N . ARG B 1 160 ? 24.749 -10.778 20.629 1.00 11.00 160 ARG B N 1
ATOM 3647 C CA . ARG B 1 160 ? 24.583 -12.049 21.355 1.00 10.93 160 ARG B CA 1
ATOM 3648 C C . ARG B 1 160 ? 25.914 -12.443 21.975 1.00 10.69 160 ARG B C 1
ATOM 3649 O O . ARG B 1 160 ? 25.952 -12.758 23.187 1.00 10.38 160 ARG B O 1
ATOM 3657 N N . GLU B 1 161 ? 26.994 -12.318 21.216 1.00 10.37 161 GLU B N 1
ATOM 3658 C CA . GLU B 1 161 ? 28.334 -12.613 21.741 1.00 10.73 161 GLU B CA 1
ATOM 3659 C C . GLU B 1 161 ? 28.703 -11.684 22.922 1.00 11.63 161 GLU B C 1
ATOM 3660 O O . GLU B 1 161 ? 29.291 -12.164 23.911 1.00 12.02 161 GLU B O 1
ATOM 3666 N N . THR B 1 162 ? 28.444 -10.386 22.838 1.00 13.61 162 THR B N 1
ATOM 3667 C CA . THR B 1 162 ? 28.881 -9.424 23.895 1.00 18.60 162 THR B CA 1
ATOM 3668 C C . THR B 1 162 ? 28.075 -9.648 25.172 1.00 21.47 162 THR B C 1
ATOM 3669 O O . THR B 1 162 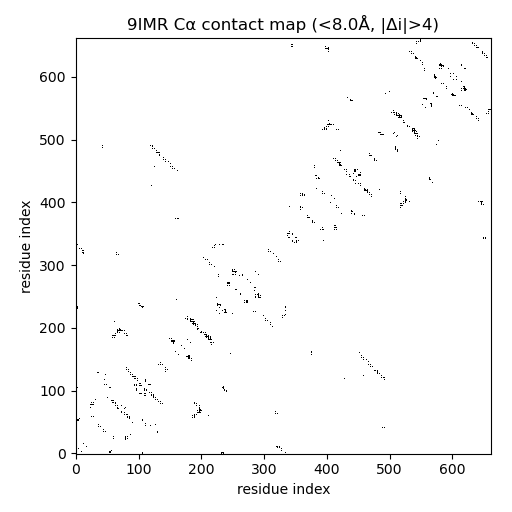? 28.662 -9.570 26.255 1.00 18.42 162 THR B O 1
ATOM 3673 N N . ARG B 1 163 ? 26.770 -9.896 25.049 1.00 27.25 163 ARG B N 1
ATOM 3674 C CA . ARG B 1 163 ? 25.894 -10.125 26.229 1.00 31.29 163 ARG B CA 1
ATOM 3675 C C . ARG B 1 163 ? 26.387 -11.418 26.888 1.00 30.89 163 ARG B C 1
ATOM 3676 O O . ARG B 1 163 ? 26.612 -11.453 28.116 1.00 31.40 163 ARG B O 1
ATOM 3684 N N . GLY B 1 164 ? 26.597 -12.451 26.088 1.00 31.05 164 GLY B N 1
ATOM 3685 C CA . GLY B 1 164 ? 27.457 -13.569 26.508 1.00 31.48 164 GLY B CA 1
ATOM 3686 C C . GLY B 1 164 ? 28.807 -13.049 26.949 1.00 29.97 164 GLY B C 1
ATOM 3687 O O . GLY B 1 164 ? 29.247 -13.514 28.004 1.00 39.73 164 GLY B O 1
ATOM 3688 N N . ASP B 1 170 ? 29.207 -19.307 29.471 1.00 41.06 170 ASP B N 1
ATOM 3689 C CA . ASP B 1 170 ? 29.755 -20.441 28.662 1.00 40.51 170 ASP B CA 1
ATOM 3690 C C . ASP B 1 170 ? 28.607 -21.407 28.231 1.00 36.69 170 ASP B C 1
ATOM 3691 O O . ASP B 1 170 ? 28.316 -22.318 29.025 1.00 50.79 170 ASP B O 1
ATOM 3696 N N . SER B 1 171 ? 27.989 -21.251 27.040 1.00 27.98 171 SER B N 1
ATOM 3697 C CA . SER B 1 171 ? 27.005 -22.183 26.395 1.00 24.23 171 SER B CA 1
ATOM 3698 C C . SER B 1 171 ? 27.398 -22.424 24.950 1.00 21.13 171 SER B C 1
ATOM 3699 O O . SER B 1 171 ? 27.567 -21.404 24.201 1.00 20.75 171 SER B O 1
ATOM 3702 N N . ILE B 1 172 ? 27.435 -23.712 24.577 1.00 19.36 172 ILE B N 1
ATOM 3703 C CA . ILE B 1 172 ? 27.730 -24.229 23.216 1.00 20.59 172 ILE B CA 1
ATOM 3704 C C . ILE B 1 172 ? 26.583 -23.820 22.283 1.00 21.34 172 ILE B C 1
ATOM 3705 O O . ILE B 1 172 ? 26.849 -23.401 21.155 1.00 17.62 172 ILE B O 1
ATOM 3710 N N . GLU B 1 173 ? 25.332 -23.984 22.707 1.00 23.08 173 GLU B N 1
ATOM 3711 C CA . GLU B 1 173 ? 24.200 -23.681 21.797 1.00 21.78 173 GLU B CA 1
ATOM 3712 C C . GLU B 1 173 ? 24.209 -22.186 21.491 1.00 18.41 173 GLU B C 1
ATOM 3713 O O . GLU B 1 173 ? 23.997 -21.851 20.319 1.00 17.73 173 GLU B O 1
ATOM 3719 N N . GLN B 1 174 ? 24.481 -21.344 22.473 1.00 15.67 174 GLN B N 1
ATOM 3720 C CA . GLN B 1 174 ? 24.501 -19.874 22.266 1.00 18.32 174 GLN B CA 1
ATOM 3721 C C . GLN B 1 174 ? 25.635 -19.545 21.288 1.00 14.72 174 GLN B C 1
ATOM 3722 O O . GLN B 1 174 ? 25.423 -18.738 20.344 1.00 13.38 174 GLN B O 1
ATOM 3728 N N . TYR B 1 175 ? 26.791 -20.179 21.474 1.00 12.25 175 TYR B N 1
ATOM 3729 C CA . TYR B 1 175 ? 27.974 -19.943 20.621 1.00 11.25 175 TYR B CA 1
ATOM 3730 C C . TYR B 1 175 ? 27.592 -20.305 19.185 1.00 11.04 175 TYR B C 1
ATOM 3731 O O . TYR B 1 175 ? 27.855 -19.559 18.279 1.00 10.09 175 TYR B O 1
ATOM 3740 N N . LEU B 1 176 ? 26.955 -21.445 18.977 1.00 12.12 176 LEU B N 1
ATOM 3741 C CA . LEU B 1 176 ? 26.603 -21.859 17.600 1.00 12.49 176 LEU B CA 1
ATOM 3742 C C . LEU B 1 176 ? 25.622 -20.852 17.009 1.00 12.11 176 LEU B C 1
ATOM 3743 O O . LEU B 1 176 ? 25.760 -20.555 15.825 1.00 11.15 176 LEU B O 1
ATOM 3748 N N . LYS B 1 177 ? 24.710 -20.281 17.795 1.00 12.81 177 LYS B N 1
ATOM 3749 C CA . LYS B 1 177 ? 23.773 -19.268 17.232 1.00 15.30 177 LYS B CA 1
ATOM 3750 C C . LYS B 1 177 ? 24.544 -17.987 16.889 1.00 13.17 177 LYS B C 1
ATOM 3751 O O . LYS B 1 177 ? 24.365 -17.424 15.793 1.00 12.28 177 LYS B O 1
ATOM 3757 N N . VAL B 1 178 ? 25.443 -17.580 17.778 1.00 11.23 178 VAL B N 1
ATOM 3758 C CA . VAL B 1 178 ? 26.353 -16.418 17.545 1.00 10.43 178 VAL B CA 1
ATOM 3759 C C . VAL B 1 178 ? 27.035 -16.572 16.195 1.00 9.99 178 VAL B C 1
ATOM 3760 O O . VAL B 1 178 ? 27.042 -15.621 15.401 1.00 9.59 178 VAL B O 1
ATOM 3764 N N . VAL B 1 179 ? 27.728 -17.681 15.945 1.00 10.62 179 VAL B N 1
ATOM 3765 C CA . VAL B 1 179 ? 28.616 -17.739 14.758 1.00 11.28 179 VAL B CA 1
ATOM 3766 C C . VAL B 1 179 ? 27.751 -17.851 13.485 1.00 12.38 179 VAL B C 1
ATOM 3767 O O . VAL B 1 179 ? 28.147 -17.284 12.469 1.00 12.60 179 VAL B O 1
ATOM 3771 N N . GLN B 1 180 ? 26.612 -18.545 13.529 1.00 12.59 180 GLN B N 1
ATOM 3772 C CA . GLN B 1 180 ? 25.682 -18.602 12.376 1.00 14.11 180 GLN B CA 1
ATOM 3773 C C . GLN B 1 180 ? 25.251 -17.165 12.046 1.00 12.80 180 GLN B C 1
ATOM 3774 O O . GLN B 1 180 ? 25.241 -16.836 10.854 1.00 12.95 180 GLN B O 1
ATOM 3780 N N . GLU B 1 181 ? 24.897 -16.378 13.061 1.00 11.17 181 GLU B N 1
ATOM 3781 C CA . GLU B 1 181 ? 24.457 -14.964 12.895 1.00 11.79 181 GLU B CA 1
ATOM 3782 C C . GLU B 1 181 ? 25.606 -14.073 12.428 1.00 10.36 181 GLU B C 1
ATOM 3783 O O . GLU B 1 181 ? 25.460 -13.435 11.357 1.00 9.80 181 GLU B O 1
ATOM 3789 N N . LYS B 1 182 ? 26.726 -14.005 13.164 1.00 10.26 182 LYS B N 1
ATOM 3790 C CA . LYS B 1 182 ? 27.723 -12.935 12.931 1.00 10.14 182 LYS B CA 1
ATOM 3791 C C . LYS B 1 182 ? 28.563 -13.250 11.700 1.00 10.35 182 LYS B C 1
ATOM 3792 O O . LYS B 1 182 ? 29.093 -12.292 11.121 1.00 10.54 182 LYS B O 1
ATOM 3798 N N . THR B 1 183 ? 28.674 -14.523 11.287 1.00 9.98 183 THR B N 1
ATOM 3799 C CA . THR B 1 183 ? 29.542 -14.925 10.147 1.00 10.72 183 THR B CA 1
ATOM 3800 C C . THR B 1 183 ? 28.791 -15.710 9.056 1.00 10.19 183 THR B C 1
ATOM 3801 O O . THR B 1 183 ? 29.100 -15.498 7.877 1.00 10.67 183 THR B O 1
ATOM 3805 N N . GLY B 1 184 ? 27.885 -16.619 9.404 1.00 11.75 184 GLY B N 1
ATOM 3806 C CA . GLY B 1 184 ? 27.079 -17.354 8.406 1.00 11.62 184 GLY B CA 1
ATOM 3807 C C . GLY B 1 184 ? 26.220 -16.411 7.587 1.00 11.41 184 GLY B C 1
ATOM 3808 O O . GLY B 1 184 ? 26.173 -16.562 6.368 1.00 12.15 184 GLY B O 1
ATOM 3809 N N . SER B 1 185 ? 25.505 -15.485 8.219 1.00 11.06 185 SER B N 1
ATOM 3810 C CA . SER B 1 185 ? 24.473 -14.684 7.515 1.00 11.35 185 SER B CA 1
ATOM 3811 C C . SER B 1 185 ? 25.067 -14.016 6.280 1.00 10.95 185 SER B C 1
ATOM 3812 O O . SER B 1 185 ? 24.467 -14.113 5.205 1.00 11.02 185 SER B O 1
ATOM 3815 N N . LEU B 1 186 ? 26.245 -13.407 6.395 1.00 10.36 186 LEU B N 1
ATOM 3816 C CA . LEU B 1 186 ? 26.840 -12.604 5.312 1.00 9.94 186 LEU B CA 1
ATOM 3817 C C . LEU B 1 186 ? 27.333 -13.507 4.175 1.00 10.35 186 LEU B C 1
ATOM 3818 O O . LEU B 1 186 ? 27.154 -13.152 2.980 1.00 8.57 186 LEU B O 1
ATOM 3823 N N . ILE B 1 187 ? 27.884 -14.671 4.504 1.00 10.89 187 ILE B N 1
ATOM 3824 C CA . ILE B 1 187 ? 28.342 -15.610 3.451 1.00 11.29 187 ILE B CA 1
ATOM 3825 C C . ILE B 1 187 ? 27.127 -16.290 2.802 1.00 11.17 187 ILE B C 1
ATOM 3826 O O . ILE B 1 187 ? 27.147 -16.497 1.580 1.00 10.66 187 ILE B O 1
ATOM 3831 N N . GLY B 1 188 ? 26.082 -16.522 3.556 1.00 11.79 188 GLY B N 1
ATOM 3832 C CA . GLY B 1 188 ? 24.770 -16.931 3.014 1.00 13.82 188 GLY B CA 1
ATOM 3833 C C . GLY B 1 188 ? 24.281 -15.934 1.971 1.00 14.33 188 GLY B C 1
ATOM 3834 O O . GLY B 1 188 ? 23.901 -16.355 0.861 1.00 13.62 188 GLY B O 1
ATOM 3835 N N . ALA B 1 189 ? 24.297 -14.641 2.305 1.00 13.14 189 ALA B N 1
ATOM 3836 C CA . ALA B 1 189 ? 23.871 -13.543 1.410 1.00 13.12 189 ALA B CA 1
ATOM 3837 C C . ALA B 1 189 ? 24.731 -13.547 0.134 1.00 13.53 189 ALA B C 1
ATOM 3838 O O . ALA B 1 189 ? 24.178 -13.332 -0.951 1.00 14.34 189 ALA B O 1
ATOM 3840 N N . ALA B 1 190 ? 26.051 -13.737 0.253 1.00 12.68 190 ALA B N 1
ATOM 3841 C CA . ALA B 1 190 ? 26.968 -13.778 -0.891 1.00 13.23 190 ALA B CA 1
ATOM 3842 C C . ALA B 1 190 ? 26.494 -14.878 -1.865 1.00 13.25 190 ALA B C 1
ATOM 3843 O O . ALA B 1 190 ? 26.549 -14.680 -3.068 1.00 13.10 190 ALA B O 1
ATOM 3845 N N . GLY B 1 191 ? 26.133 -16.038 -1.336 1.00 14.12 191 GLY B N 1
ATOM 3846 C CA . GLY B 1 191 ? 25.647 -17.181 -2.146 1.00 14.69 191 GLY B CA 1
ATOM 3847 C C . GLY B 1 191 ? 24.330 -16.826 -2.803 1.00 14.81 191 GLY B C 1
ATOM 3848 O O . GLY B 1 191 ? 24.221 -16.966 -4.028 1.00 14.73 191 GLY B O 1
ATOM 3849 N N . ARG B 1 192 ? 23.407 -16.279 -2.033 1.00 15.51 192 ARG B N 1
ATOM 3850 C CA . ARG B 1 192 ? 22.070 -15.885 -2.533 1.00 16.73 192 ARG B CA 1
ATOM 3851 C C . ARG B 1 192 ? 22.254 -14.882 -3.660 1.00 17.30 192 ARG B C 1
ATOM 3852 O O . ARG B 1 192 ? 21.662 -15.121 -4.737 1.00 16.93 192 ARG B O 1
ATOM 3860 N N . LEU B 1 193 ? 23.054 -13.824 -3.450 1.00 15.67 193 LEU B N 1
ATOM 3861 C CA . LEU B 1 193 ? 23.227 -12.741 -4.452 1.00 16.98 193 LEU B CA 1
ATOM 3862 C C . LEU B 1 193 ? 24.020 -13.236 -5.652 1.00 17.94 193 LEU B C 1
ATOM 3863 O O . LEU B 1 193 ? 23.582 -12.931 -6.774 1.00 20.85 193 LEU B O 1
ATOM 3868 N N . GLY B 1 194 ? 25.070 -14.032 -5.465 1.00 16.66 194 GLY B N 1
ATOM 3869 C CA . GLY B 1 194 ? 25.833 -14.602 -6.592 1.00 16.87 194 GLY B CA 1
ATOM 3870 C C . GLY B 1 194 ? 24.947 -15.448 -7.501 1.00 15.96 194 GLY B C 1
ATOM 3871 O O . GLY B 1 194 ? 25.011 -15.289 -8.762 1.00 17.20 194 GLY B O 1
ATOM 3872 N N . GLY B 1 195 ? 24.124 -16.282 -6.899 1.00 15.74 195 GLY B N 1
ATOM 3873 C CA . GLY B 1 195 ? 23.067 -17.046 -7.576 1.00 19.61 195 GLY B CA 1
ATOM 3874 C C . GLY B 1 195 ? 22.115 -16.133 -8.333 1.00 21.07 195 GLY B C 1
ATOM 3875 O O . GLY B 1 195 ? 21.921 -16.356 -9.538 1.00 23.56 195 GLY B O 1
ATOM 3876 N N . MET B 1 196 ? 21.513 -15.153 -7.654 1.00 20.69 196 MET B N 1
ATOM 3877 C CA . MET B 1 196 ? 20.455 -14.299 -8.254 1.00 21.40 196 MET B CA 1
ATOM 3878 C C . MET B 1 196 ? 21.006 -13.616 -9.495 1.00 22.07 196 MET B C 1
ATOM 3879 O O . MET B 1 196 ? 20.385 -13.797 -10.547 1.00 23.72 196 MET B O 1
ATOM 3884 N N . PHE B 1 197 ? 22.170 -12.969 -9.408 1.00 20.58 197 PHE B N 1
ATOM 3885 C CA . PHE B 1 197 ? 22.612 -11.974 -10.411 1.00 22.12 197 PHE B CA 1
ATOM 3886 C C . PHE B 1 197 ? 23.403 -12.628 -11.538 1.00 21.18 197 PHE B C 1
ATOM 3887 O O . PHE B 1 197 ? 23.746 -11.897 -12.495 1.00 22.08 197 PHE B O 1
ATOM 3895 N N . SER B 1 198 ? 23.717 -13.912 -11.391 1.00 21.35 198 SER B N 1
ATOM 3896 C CA . SER B 1 198 ? 24.324 -14.767 -12.435 1.00 22.59 198 SER B CA 1
ATOM 3897 C C . SER B 1 198 ? 23.210 -15.405 -13.282 1.00 23.18 198 SER B C 1
ATOM 3898 O O . SER B 1 198 ? 23.545 -16.053 -14.317 1.00 24.82 198 SER B O 1
ATOM 3901 N N . GLY B 1 199 ? 21.966 -15.329 -12.795 1.00 22.50 199 GLY B N 1
ATOM 3902 C CA . GLY B 1 199 ? 20.774 -15.879 -13.460 1.00 23.73 199 GLY B CA 1
ATOM 3903 C C . GLY B 1 199 ? 20.531 -17.327 -13.104 1.00 25.78 199 GLY B C 1
ATOM 3904 O O . GLY B 1 199 ? 19.760 -17.975 -13.820 1.00 24.84 199 GLY B O 1
ATOM 3905 N N . ALA B 1 200 ? 21.137 -17.819 -12.019 1.00 24.13 200 ALA B N 1
ATOM 3906 C CA . ALA B 1 200 ? 20.956 -19.197 -11.519 1.00 23.46 200 ALA B CA 1
ATOM 3907 C C . ALA B 1 200 ? 19.489 -19.428 -11.234 1.00 22.55 200 ALA B C 1
ATOM 3908 O O . ALA B 1 200 ? 18.795 -18.437 -10.952 1.00 22.39 200 ALA B O 1
ATOM 3910 N N . THR B 1 201 ? 19.062 -20.700 -11.194 1.00 22.13 201 THR B N 1
ATOM 3911 C CA . THR B 1 201 ? 17.654 -21.078 -10.909 1.00 23.02 201 THR B CA 1
ATOM 3912 C C . THR B 1 201 ? 17.313 -20.711 -9.471 1.00 24.89 201 THR B C 1
ATOM 3913 O O . THR B 1 201 ? 18.246 -20.648 -8.639 1.00 23.54 201 THR B O 1
ATOM 3917 N N . ASP B 1 202 ? 16.014 -20.583 -9.174 1.00 24.09 202 ASP B N 1
ATOM 3918 C CA . ASP B 1 202 ? 15.491 -20.333 -7.804 1.00 24.50 202 ASP B CA 1
ATOM 3919 C C . ASP B 1 202 ? 16.055 -21.389 -6.857 1.00 23.89 202 ASP B C 1
ATOM 3920 O O . ASP B 1 202 ? 16.350 -21.055 -5.683 1.00 18.71 202 ASP B O 1
ATOM 3925 N N . GLU B 1 203 ? 16.083 -22.646 -7.298 1.00 24.73 203 GLU B N 1
ATOM 3926 C CA . GLU B 1 203 ? 16.560 -23.778 -6.458 1.00 23.06 203 GLU B CA 1
ATOM 3927 C C . GLU B 1 203 ? 18.057 -23.603 -6.167 1.00 19.41 203 GLU B C 1
ATOM 3928 O O . GLU B 1 203 ? 18.436 -23.807 -5.018 1.00 21.21 203 GLU B O 1
ATOM 3934 N N . GLN B 1 204 ? 18.881 -23.310 -7.181 1.00 20.73 204 GLN B N 1
ATOM 3935 C CA . GLN B 1 204 ? 20.345 -23.071 -7.055 1.00 20.80 204 GLN B CA 1
ATOM 3936 C C . GLN B 1 204 ? 20.588 -21.867 -6.116 1.00 22.71 204 GLN B C 1
ATOM 3937 O O . GLN B 1 204 ? 21.548 -21.912 -5.289 1.00 17.38 204 GLN B O 1
ATOM 3943 N N . VAL B 1 205 ? 19.721 -20.845 -6.193 1.00 20.28 205 VAL B N 1
ATOM 3944 C CA . VAL B 1 205 ? 19.828 -19.618 -5.347 1.00 20.73 205 VAL B CA 1
ATOM 3945 C C . VAL B 1 205 ? 19.665 -20.017 -3.874 1.00 20.72 205 VAL B C 1
ATOM 3946 O O . VAL B 1 205 ? 20.568 -19.704 -3.081 1.00 22.66 205 VAL B O 1
ATOM 3950 N N . GLU B 1 206 ? 18.612 -20.755 -3.522 1.00 21.19 206 GLU B N 1
ATOM 3951 C CA . GLU B 1 206 ? 18.363 -21.207 -2.130 1.00 19.96 206 GLU B CA 1
ATOM 3952 C C . GLU B 1 206 ? 19.470 -22.157 -1.680 1.00 21.31 206 GLU B C 1
ATOM 3953 O O . GLU B 1 206 ? 19.867 -22.053 -0.518 1.00 19.21 206 GLU B O 1
ATOM 3959 N N . ARG B 1 207 ? 19.946 -23.033 -2.565 1.00 17.92 207 ARG B N 1
ATOM 3960 C CA . ARG B 1 207 ? 20.998 -24.009 -2.192 1.00 18.99 207 ARG B CA 1
ATOM 3961 C C . ARG B 1 207 ? 22.296 -23.233 -1.912 1.00 17.49 207 ARG B C 1
ATOM 3962 O O . ARG B 1 207 ? 22.987 -23.598 -0.956 1.00 17.05 207 ARG B O 1
ATOM 3970 N N . LEU B 1 208 ? 22.616 -22.212 -2.708 1.00 16.29 208 LEU B N 1
ATOM 3971 C CA . LEU B 1 208 ? 23.865 -21.433 -2.522 1.00 17.09 208 LEU B CA 1
ATOM 3972 C C . LEU B 1 208 ? 23.788 -20.599 -1.232 1.00 17.74 208 LEU B C 1
ATOM 3973 O O . LEU B 1 208 ? 24.828 -20.463 -0.550 1.00 16.41 208 LEU B O 1
ATOM 3978 N N . SER B 1 209 ? 22.600 -20.091 -0.883 1.00 16.97 209 SER B N 1
ATOM 3979 C CA . SER B 1 209 ? 22.335 -19.371 0.388 1.00 19.40 209 SER B CA 1
ATOM 3980 C C . SER B 1 209 ? 22.550 -20.310 1.575 1.00 18.53 209 SER B C 1
ATOM 3981 O O . SER B 1 209 ? 23.232 -19.917 2.533 1.00 14.32 209 SER B O 1
ATOM 3984 N N . ARG B 1 210 ? 22.018 -21.532 1.516 1.00 17.72 210 ARG B N 1
ATOM 3985 C CA . ARG B 1 210 ? 22.156 -22.490 2.640 1.00 18.85 210 ARG B CA 1
ATOM 3986 C C . ARG B 1 210 ? 23.646 -22.840 2.769 1.00 14.87 210 ARG B C 1
ATOM 3987 O O . ARG B 1 210 ? 24.158 -22.879 3.914 1.00 15.34 210 ARG B O 1
ATOM 3995 N N . LEU B 1 211 ? 24.288 -23.145 1.644 1.00 13.63 211 LEU B N 1
ATOM 3996 C CA . LEU B 1 211 ? 25.737 -23.456 1.581 1.00 13.88 211 LEU B CA 1
ATOM 3997 C C . LEU B 1 211 ? 26.558 -22.315 2.249 1.00 14.53 211 LEU B C 1
ATOM 3998 O O . LEU B 1 211 ? 27.428 -22.603 3.081 1.00 13.44 211 LEU B O 1
ATOM 4003 N N . GLY B 1 212 ? 26.361 -21.088 1.790 1.00 13.88 212 GLY B N 1
ATOM 4004 C CA . GLY B 1 212 ? 26.977 -19.887 2.376 1.00 14.07 212 GLY B CA 1
ATOM 4005 C C . GLY B 1 212 ? 26.843 -19.884 3.886 1.00 13.33 212 GLY B C 1
ATOM 4006 O O . GLY B 1 212 ? 27.836 -19.612 4.543 1.00 13.73 212 GLY B O 1
ATOM 4007 N N . GLY B 1 213 ? 25.634 -20.069 4.418 1.00 12.94 213 GLY B N 1
ATOM 4008 C CA . GLY B 1 213 ? 25.383 -20.050 5.871 1.00 13.86 213 GLY B CA 1
ATOM 4009 C C . GLY B 1 213 ? 26.240 -21.073 6.599 1.00 13.60 213 GLY B C 1
ATOM 4010 O O . GLY B 1 213 ? 26.945 -20.723 7.576 1.00 12.94 213 GLY B O 1
ATOM 4011 N N . VAL B 1 214 ? 26.298 -22.287 6.061 1.00 12.98 214 VAL B N 1
ATOM 4012 C CA . VAL B 1 214 ? 27.090 -23.379 6.680 1.00 12.80 214 VAL B CA 1
ATOM 4013 C C . VAL B 1 214 ? 28.586 -23.064 6.542 1.00 12.24 214 VAL B C 1
ATOM 4014 O O . VAL B 1 214 ? 29.343 -23.234 7.543 1.00 12.28 214 VAL B O 1
ATOM 4018 N N . VAL B 1 215 ? 29.007 -22.608 5.367 1.00 12.09 215 VAL B N 1
ATOM 4019 C CA . VAL B 1 215 ? 30.420 -22.240 5.106 1.00 11.83 215 VAL B CA 1
ATOM 4020 C C . VAL B 1 215 ? 30.803 -21.139 6.108 1.00 12.62 215 VAL B C 1
ATOM 4021 O O . VAL B 1 215 ? 31.890 -21.223 6.702 1.00 10.73 215 VAL B O 1
ATOM 4025 N N . GLY B 1 216 ? 29.925 -20.159 6.314 1.00 13.12 216 GLY B N 1
ATOM 4026 C CA . GLY B 1 216 ? 30.217 -19.035 7.242 1.00 13.18 216 GLY B CA 1
ATOM 4027 C C . GLY B 1 216 ? 30.357 -19.531 8.666 1.00 12.82 216 GLY B C 1
ATOM 4028 O O . GLY B 1 216 ? 31.272 -19.081 9.384 1.00 14.47 216 GLY B O 1
ATOM 4029 N N . THR B 1 217 ? 29.504 -20.445 9.100 1.00 13.23 217 THR B N 1
ATOM 4030 C CA . THR B 1 217 ? 29.597 -21.076 10.424 1.00 14.04 217 THR B CA 1
ATOM 4031 C C . THR B 1 217 ? 30.972 -21.747 10.569 1.00 13.79 217 THR B C 1
ATOM 4032 O O . THR B 1 217 ? 31.680 -21.483 11.596 1.00 12.72 217 THR B O 1
ATOM 4036 N N . ALA B 1 218 ? 31.350 -22.569 9.579 1.00 11.00 218 ALA B N 1
ATOM 4037 C CA . ALA B 1 218 ? 32.636 -23.288 9.540 1.00 11.54 218 ALA B CA 1
ATOM 4038 C C . ALA B 1 218 ? 33.748 -22.249 9.573 1.00 10.54 218 ALA B C 1
ATOM 4039 O O . ALA B 1 218 ? 34.693 -22.439 10.347 1.00 11.11 218 ALA B O 1
ATOM 4041 N N . PHE B 1 219 ? 33.606 -21.189 8.775 1.00 9.48 219 PHE B N 1
ATOM 4042 C CA . PHE B 1 219 ? 34.626 -20.135 8.658 1.00 9.36 219 PHE B CA 1
ATOM 4043 C C . PHE B 1 219 ? 34.931 -19.551 10.039 1.00 9.24 219 PHE B C 1
ATOM 4044 O O . PHE B 1 219 ? 36.112 -19.371 10.371 1.00 10.02 219 PHE B O 1
ATOM 4052 N N . GLN B 1 220 ? 33.901 -19.241 10.818 1.00 9.28 220 GLN B N 1
ATOM 4053 C CA . GLN B 1 220 ? 34.069 -18.656 12.183 1.00 9.26 220 GLN B CA 1
ATOM 4054 C C . GLN B 1 220 ? 34.687 -19.672 13.149 1.00 8.77 220 GLN B C 1
ATOM 4055 O O . GLN B 1 220 ? 35.545 -19.321 13.957 1.00 7.96 220 GLN B O 1
ATOM 4061 N N . ILE B 1 221 ? 34.298 -20.928 13.090 1.00 9.81 221 ILE B N 1
ATOM 4062 C CA . ILE B 1 221 ? 34.920 -21.947 13.977 1.00 10.04 221 ILE B CA 1
ATOM 4063 C C . ILE B 1 221 ? 36.415 -22.016 13.649 1.00 9.38 221 ILE B C 1
ATOM 4064 O O . ILE B 1 221 ? 37.240 -22.101 14.563 1.00 8.98 221 ILE B O 1
ATOM 4069 N N . ALA B 1 222 ? 36.783 -21.978 12.374 1.00 8.90 222 ALA B N 1
ATOM 4070 C CA . ALA B 1 222 ? 38.195 -22.009 11.963 1.00 8.97 222 ALA B CA 1
ATOM 4071 C C . ALA B 1 222 ? 38.901 -20.739 12.454 1.00 9.51 222 ALA B C 1
ATOM 4072 O O . ALA B 1 222 ? 40.034 -20.823 12.951 1.00 9.05 222 ALA B O 1
ATOM 4074 N N . ASP B 1 223 ? 38.197 -19.605 12.389 1.00 9.29 223 ASP B N 1
ATOM 4075 C CA . ASP B 1 223 ? 38.727 -18.316 12.892 1.00 8.74 223 ASP B CA 1
ATOM 4076 C C . ASP B 1 223 ? 39.039 -18.473 14.391 1.00 8.48 223 ASP B C 1
ATOM 4077 O O . ASP B 1 223 ? 40.077 -17.996 14.820 1.00 7.45 223 ASP B O 1
ATOM 4082 N N . ASP B 1 224 ? 38.158 -19.099 15.152 1.00 8.56 224 ASP B N 1
ATOM 4083 C CA . ASP B 1 224 ? 38.310 -19.249 16.619 1.00 9.21 224 ASP B CA 1
ATOM 4084 C C . ASP B 1 224 ? 39.476 -20.202 16.912 1.00 9.13 224 ASP B C 1
ATOM 4085 O O . ASP B 1 224 ? 40.203 -19.989 17.860 1.00 9.04 224 ASP B O 1
ATOM 4090 N N . ILE B 1 225 ? 39.661 -21.220 16.081 1.00 9.54 225 ILE B N 1
ATOM 4091 C CA . ILE B 1 225 ? 40.839 -22.133 16.169 1.00 9.72 225 ILE B CA 1
ATOM 4092 C C . ILE B 1 225 ? 42.133 -21.392 15.827 1.00 8.86 225 ILE B C 1
ATOM 4093 O O . ILE B 1 225 ? 43.140 -21.540 16.568 1.00 9.52 225 ILE B O 1
ATOM 4098 N N . ILE B 1 226 ? 42.133 -20.623 14.736 1.00 8.76 226 ILE B N 1
ATOM 4099 C CA . ILE B 1 226 ? 43.239 -19.746 14.316 1.00 8.69 226 ILE B CA 1
ATOM 4100 C C . ILE B 1 226 ? 43.624 -18.817 15.451 1.00 8.59 226 ILE B C 1
ATOM 4101 O O . ILE B 1 226 ? 44.810 -18.567 15.594 1.00 9.36 226 ILE B O 1
ATOM 4106 N N . ASP B 1 227 ? 42.649 -18.288 16.188 1.00 8.53 227 ASP B N 1
ATOM 4107 C CA . ASP B 1 227 ? 42.939 -17.395 17.336 1.00 8.72 227 ASP B CA 1
ATOM 4108 C C . ASP B 1 227 ? 43.936 -18.068 18.299 1.00 9.54 227 ASP B C 1
ATOM 4109 O O . ASP B 1 227 ? 44.702 -17.329 18.964 1.00 8.27 227 ASP B O 1
ATOM 4114 N N . ILE B 1 228 ? 43.850 -19.396 18.450 1.00 9.74 228 ILE B N 1
ATOM 4115 C CA . ILE B 1 228 ? 44.701 -20.173 19.408 1.00 9.76 228 ILE B CA 1
ATOM 4116 C C . ILE B 1 228 ? 45.918 -20.780 18.701 1.00 10.20 228 ILE B C 1
ATOM 4117 O O . ILE B 1 228 ? 47.040 -20.669 19.251 1.00 10.04 228 ILE B O 1
ATOM 4122 N N . ASP B 1 229 ? 45.725 -21.377 17.532 1.00 11.28 229 ASP B N 1
ATOM 4123 C CA . ASP B 1 229 ? 46.756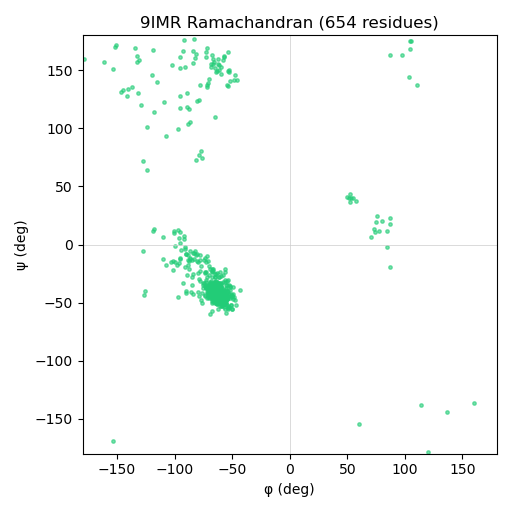 -22.252 16.921 1.00 12.31 229 ASP B CA 1
ATOM 4124 C C . ASP B 1 229 ? 47.703 -21.452 16.037 1.00 14.10 229 ASP B C 1
ATOM 4125 O O . ASP B 1 229 ? 48.842 -21.928 15.826 1.00 14.74 229 ASP B O 1
ATOM 4130 N N . SER B 1 230 ? 47.261 -20.325 15.487 1.00 14.27 230 SER B N 1
ATOM 4131 C CA . SER B 1 230 ? 48.083 -19.574 14.513 1.00 14.12 230 SER B CA 1
ATOM 4132 C C . SER B 1 230 ? 48.935 -18.535 15.231 1.00 16.10 230 SER B C 1
ATOM 4133 O O . SER B 1 230 ? 48.560 -18.098 16.307 1.00 18.82 230 SER B O 1
ATOM 4136 N N . GLU B 1 231 ? 50.076 -18.190 14.640 1.00 16.07 231 GLU B N 1
ATOM 4137 C CA . GLU B 1 231 ? 50.919 -17.046 15.067 1.00 16.14 231 GLU B CA 1
ATOM 4138 C C . GLU B 1 231 ? 50.523 -15.857 14.182 1.00 16.32 231 GLU B C 1
ATOM 4139 O O . GLU B 1 231 ? 49.842 -16.080 13.132 1.00 13.32 231 GLU B O 1
ATOM 4145 N N . SER B 1 232 ? 50.842 -14.623 14.586 1.00 15.69 232 SER B N 1
ATOM 4146 C CA . SER B 1 232 ? 50.414 -13.402 13.855 1.00 15.74 232 SER B CA 1
ATOM 4147 C C . SER B 1 232 ? 50.994 -13.380 12.429 1.00 17.44 232 SER B C 1
ATOM 4148 O O . SER B 1 232 ? 50.376 -12.757 11.534 1.00 15.01 232 SER B O 1
ATOM 4151 N N . ASP B 1 233 ? 52.151 -14.005 12.206 1.00 17.98 233 ASP B N 1
ATOM 4152 C CA . ASP B 1 233 ? 52.742 -14.145 10.858 1.00 22.26 233 ASP B CA 1
ATOM 4153 C C . ASP B 1 233 ? 51.709 -14.783 9.927 1.00 21.01 233 ASP B C 1
ATOM 4154 O O . ASP B 1 233 ? 51.568 -14.286 8.818 1.00 21.15 233 ASP B O 1
ATOM 4159 N N . GLU B 1 234 ? 50.954 -15.777 10.369 1.00 16.96 234 GLU B N 1
ATOM 4160 C CA . GLU B 1 234 ? 49.970 -16.407 9.472 1.00 17.22 234 GLU B CA 1
ATOM 4161 C C . GLU B 1 234 ? 48.607 -15.707 9.555 1.00 16.00 234 GLU B C 1
ATOM 4162 O O . GLU B 1 234 ? 47.959 -15.608 8.533 1.00 15.16 234 GLU B O 1
ATOM 4168 N N . SER B 1 235 ? 48.157 -15.301 10.735 1.00 12.81 235 SER B N 1
ATOM 4169 C CA . SER B 1 235 ? 46.765 -14.788 10.929 1.00 12.35 235 SER B CA 1
ATOM 4170 C C . SER B 1 235 ? 46.680 -13.305 10.574 1.00 11.23 235 SER B C 1
ATOM 4171 O O . SER B 1 235 ? 45.549 -12.823 10.364 1.00 11.47 235 SER B O 1
ATOM 4174 N N . GLY B 1 236 ? 47.797 -12.563 10.657 1.00 11.88 236 GLY B N 1
ATOM 4175 C CA . GLY B 1 236 ? 47.792 -11.088 10.519 1.00 12.20 236 GLY B CA 1
ATOM 4176 C C . GLY B 1 236 ? 47.234 -10.361 11.748 1.00 11.89 236 GLY B C 1
ATOM 4177 O O . GLY B 1 236 ? 46.974 -9.124 11.653 1.00 11.24 236 GLY B O 1
ATOM 4178 N N . LYS B 1 237 ? 47.016 -11.050 12.878 1.00 11.65 237 LYS B N 1
ATOM 4179 C CA . LYS B 1 237 ? 46.417 -10.436 14.085 1.00 11.34 237 LYS B CA 1
ATOM 4180 C C . LYS B 1 237 ? 46.928 -11.191 15.307 1.00 12.13 237 LYS B C 1
ATOM 4181 O O . LYS B 1 237 ? 47.640 -12.209 15.138 1.00 11.97 237 LYS B O 1
ATOM 4187 N N . LEU B 1 238 ? 46.664 -10.672 16.494 1.00 11.37 238 LEU B N 1
ATOM 4188 C CA . LEU B 1 238 ? 47.317 -11.176 17.716 1.00 13.02 238 LEU B CA 1
ATOM 4189 C C . LEU B 1 238 ? 46.639 -12.464 18.162 1.00 11.69 238 LEU B C 1
ATOM 4190 O O . LEU B 1 238 ? 45.450 -12.452 18.429 1.00 10.81 238 LEU B O 1
ATOM 4195 N N . PRO B 1 239 ? 47.383 -13.572 18.325 1.00 11.44 239 PRO B N 1
ATOM 4196 C CA . PRO B 1 239 ? 46.803 -14.793 18.895 1.00 12.03 239 PRO B CA 1
ATOM 4197 C C . PRO B 1 239 ? 46.345 -14.538 20.331 1.00 11.08 239 PRO B C 1
ATOM 4198 O O . PRO B 1 239 ? 46.924 -13.694 21.032 1.00 11.34 239 PRO B O 1
ATOM 4202 N N . GLY B 1 240 ? 45.309 -15.243 20.755 1.00 10.30 240 GLY B N 1
ATOM 4203 C CA . GLY B 1 240 ? 44.803 -15.133 22.124 1.00 10.61 240 GLY B CA 1
ATOM 4204 C C . GLY B 1 240 ? 44.024 -13.843 22.356 1.00 9.80 240 GLY B C 1
ATOM 4205 O O . GLY B 1 240 ? 43.730 -13.553 23.515 1.00 9.47 240 GLY B O 1
ATOM 4206 N N . THR B 1 241 ? 43.551 -13.199 21.295 1.00 9.73 241 THR B N 1
ATOM 4207 C CA . THR B 1 241 ? 42.648 -12.028 21.393 1.00 9.67 241 THR B CA 1
ATOM 4208 C C . THR B 1 241 ? 41.369 -12.441 22.117 1.00 9.23 241 THR B C 1
ATOM 4209 O O . THR B 1 241 ? 40.914 -11.676 22.965 1.00 9.50 241 THR B O 1
ATOM 4213 N N . ASP B 1 242 ? 40.797 -13.616 21.825 1.00 9.71 242 ASP B N 1
ATOM 4214 C CA . ASP B 1 242 ? 39.552 -14.090 22.487 1.00 9.07 242 ASP B CA 1
ATOM 4215 C C . ASP B 1 242 ? 39.797 -14.299 23.988 1.00 9.53 242 ASP B C 1
ATOM 4216 O O . ASP B 1 242 ? 39.006 -13.809 24.803 1.00 8.95 242 ASP B O 1
ATOM 4221 N N . VAL B 1 243 ? 40.933 -14.899 24.362 1.00 9.66 243 VAL B N 1
ATOM 4222 C CA . VAL B 1 243 ? 41.332 -15.022 25.793 1.00 9.62 243 VAL B CA 1
ATOM 4223 C C . VAL B 1 243 ? 41.403 -13.615 26.403 1.00 9.35 243 VAL B C 1
ATOM 4224 O O . VAL B 1 243 ? 40.793 -13.364 27.437 1.00 8.17 243 VAL B O 1
ATOM 4228 N N . ARG B 1 244 ? 42.118 -12.710 25.738 1.00 10.28 244 ARG B N 1
ATOM 4229 C CA . ARG B 1 244 ? 42.380 -11.349 26.243 1.00 11.02 244 ARG B CA 1
ATOM 4230 C C . ARG B 1 244 ? 41.056 -10.615 26.475 1.00 10.21 244 ARG B C 1
ATOM 4231 O O . ARG B 1 244 ? 40.897 -9.989 27.515 1.00 9.42 244 ARG B O 1
ATOM 4239 N N . GLU B 1 245 ? 40.118 -10.740 25.552 1.00 10.08 245 GLU B N 1
ATOM 4240 C CA . GLU B 1 245 ? 38.846 -9.979 25.598 1.00 10.00 245 GLU B CA 1
ATOM 4241 C C . GLU B 1 245 ? 37.801 -10.734 26.410 1.00 10.89 245 GLU B C 1
ATOM 4242 O O . GLU B 1 245 ? 36.781 -10.120 26.685 1.00 11.08 245 GLU B O 1
ATOM 4248 N N . GLY B 1 246 ? 38.040 -11.991 26.807 1.00 10.48 246 GLY B N 1
ATOM 4249 C CA . GLY B 1 246 ? 37.049 -12.813 27.536 1.00 10.52 246 GLY B CA 1
ATOM 4250 C C . GLY B 1 246 ? 35.948 -13.342 26.656 1.00 11.32 246 GLY B C 1
ATOM 4251 O O . GLY B 1 246 ? 34.878 -13.629 27.186 1.00 12.97 246 GLY B O 1
ATOM 4252 N N . VAL B 1 247 ? 36.173 -13.479 25.351 1.00 9.88 247 VAL B N 1
ATOM 4253 C CA . VAL B 1 247 ? 35.219 -14.131 24.413 1.00 10.72 247 VAL B CA 1
ATOM 4254 C C . VAL B 1 247 ? 35.539 -15.614 24.419 1.00 10.29 247 VAL B C 1
ATOM 4255 O O . VAL B 1 247 ? 36.684 -15.996 23.994 1.00 10.31 247 VAL B O 1
ATOM 4259 N N . HIS B 1 248 ? 34.594 -16.424 24.857 1.00 9.62 248 HIS B N 1
ATOM 4260 C CA . HIS B 1 248 ? 34.797 -17.874 24.978 1.00 10.56 248 HIS B CA 1
ATOM 4261 C C . HIS B 1 248 ? 34.222 -18.544 23.743 1.00 10.21 248 HIS B C 1
ATOM 4262 O O . HIS B 1 248 ? 32.990 -18.667 23.638 1.00 9.83 248 HIS B O 1
ATOM 4269 N N . THR B 1 249 ? 35.111 -18.870 22.810 1.00 10.17 249 THR B N 1
ATOM 4270 C CA . THR B 1 249 ? 34.804 -19.575 21.548 1.00 9.87 249 THR B CA 1
ATOM 4271 C C . THR B 1 249 ? 34.733 -21.088 21.753 1.00 10.08 249 THR B C 1
ATOM 4272 O O . THR B 1 249 ? 35.098 -21.585 22.835 1.00 9.55 249 THR B O 1
ATOM 4276 N N . LEU B 1 250 ? 34.390 -21.833 20.693 1.00 10.04 250 LEU B N 1
ATOM 4277 C CA . LEU B 1 250 ? 34.109 -23.281 20.827 1.00 9.99 250 LEU B CA 1
ATOM 4278 C C . LEU B 1 250 ? 35.315 -24.032 21.397 1.00 9.95 250 LEU B C 1
ATOM 4279 O O . LEU B 1 250 ? 35.127 -24.839 22.315 1.00 10.43 250 LEU B O 1
ATOM 4284 N N . PRO B 1 251 ? 36.567 -23.855 20.916 1.00 10.03 251 PRO B N 1
ATOM 4285 C CA . PRO B 1 251 ? 37.695 -24.584 21.504 1.00 10.35 251 PRO B CA 1
ATOM 4286 C C . PRO B 1 251 ? 37.868 -24.277 23.006 1.00 9.84 251 PRO B C 1
ATOM 4287 O O . PRO B 1 251 ? 38.228 -25.170 23.783 1.00 9.79 251 PRO B O 1
ATOM 4291 N N . MET B 1 252 ? 37.604 -23.033 23.394 1.00 9.40 252 MET B N 1
ATOM 4292 C CA . MET B 1 252 ? 37.766 -22.560 24.789 1.00 10.01 252 MET B CA 1
ATOM 4293 C C . MET B 1 252 ? 36.634 -23.153 25.639 1.00 10.80 252 MET B C 1
ATOM 4294 O O . MET B 1 252 ? 36.905 -23.613 26.765 1.00 11.13 252 MET B O 1
ATOM 4299 N N . LEU B 1 253 ? 35.408 -23.142 25.120 1.00 10.73 253 LEU B N 1
ATOM 4300 C CA . LEU B 1 253 ? 34.253 -23.743 25.831 1.00 10.41 253 LEU B CA 1
ATOM 4301 C C . LEU B 1 253 ? 34.521 -25.232 26.052 1.00 10.73 253 LEU B C 1
ATOM 4302 O O . LEU B 1 253 ? 34.336 -25.694 27.196 1.00 11.70 253 LEU B O 1
ATOM 4307 N N . TYR B 1 254 ? 34.986 -25.956 25.043 1.00 10.36 254 TYR B N 1
ATOM 4308 C CA . TYR B 1 254 ? 35.276 -27.401 25.220 1.00 11.90 254 TYR B CA 1
ATOM 4309 C C . TYR B 1 254 ? 36.463 -27.590 26.176 1.00 11.81 254 TYR B C 1
ATOM 4310 O O . TYR B 1 254 ? 36.366 -28.472 27.031 1.00 11.34 254 TYR B O 1
ATOM 4319 N N . ALA B 1 255 ? 37.533 -26.781 26.076 1.00 11.56 255 ALA B N 1
ATOM 4320 C CA . ALA B 1 255 ? 38.683 -26.835 27.019 1.00 11.81 255 ALA B CA 1
ATOM 4321 C C . ALA B 1 255 ? 38.162 -26.626 28.446 1.00 11.52 255 ALA B C 1
ATOM 4322 O O . ALA B 1 255 ? 38.581 -27.400 29.368 1.00 11.49 255 ALA B O 1
ATOM 4324 N N . LEU B 1 256 ? 37.232 -25.693 28.610 1.00 10.54 256 LEU B N 1
ATOM 4325 C CA . LEU B 1 256 ? 36.657 -25.362 29.935 1.00 10.66 256 LEU B CA 1
ATOM 4326 C C . LEU B 1 256 ? 35.740 -26.481 30.463 1.00 11.62 256 LEU B C 1
ATOM 4327 O O . LEU B 1 256 ? 35.447 -26.447 31.694 1.00 11.48 256 LEU B O 1
ATOM 4332 N N . ARG B 1 257 ? 35.329 -27.444 29.631 1.00 11.27 257 ARG B N 1
ATOM 4333 C CA . ARG B 1 257 ? 34.524 -28.615 30.100 1.00 12.20 257 ARG B CA 1
ATOM 4334 C C . ARG B 1 257 ? 35.403 -29.834 30.414 1.00 12.95 257 ARG B C 1
ATOM 4335 O O . ARG B 1 257 ? 34.867 -30.870 30.850 1.00 13.67 257 ARG B O 1
ATOM 4343 N N . GLU B 1 258 ? 36.714 -29.707 30.262 1.00 13.62 258 GLU B N 1
ATOM 4344 C CA . GLU B 1 258 ? 37.683 -30.792 30.530 1.00 13.76 258 GLU B CA 1
ATOM 4345 C C . GLU B 1 258 ? 38.039 -30.851 32.028 1.00 13.33 258 GLU B C 1
ATOM 4346 O O . GLU B 1 258 ? 37.934 -29.839 32.776 1.00 14.34 258 GLU B O 1
ATOM 4352 N N . SER B 1 259 ? 38.474 -32.024 32.459 1.00 13.41 259 SER B N 1
ATOM 4353 C CA . SER B 1 259 ? 39.121 -32.203 33.774 1.00 15.88 259 SER B CA 1
ATOM 4354 C C . SER B 1 259 ? 40.575 -32.635 33.485 1.00 18.76 259 SER B C 1
ATOM 4355 O O . SER B 1 259 ? 40.796 -33.286 32.541 1.00 23.27 259 SER B O 1
ATOM 4358 N N . GLY B 1 260 ? 41.548 -32.139 34.220 1.00 25.55 260 GLY B N 1
ATOM 4359 C CA . GLY B 1 260 ? 42.970 -32.252 33.833 1.00 24.03 260 GLY B CA 1
ATOM 4360 C C . GLY B 1 260 ? 43.803 -31.615 34.912 1.00 27.68 260 GLY B C 1
ATOM 4361 O O . GLY B 1 260 ? 43.293 -30.830 35.717 1.00 33.82 260 GLY B O 1
ATOM 4362 N N . PRO B 1 261 ? 45.112 -31.954 34.990 1.00 33.72 261 PRO B N 1
ATOM 4363 C CA . PRO B 1 261 ? 45.961 -31.382 36.034 1.00 33.19 261 PRO B CA 1
ATOM 4364 C C . PRO B 1 261 ? 46.077 -29.856 35.874 1.00 29.23 261 PRO B C 1
ATOM 4365 O O . PRO B 1 261 ? 46.344 -29.213 36.893 1.00 29.55 261 PRO B O 1
ATOM 4369 N N . ASP B 1 262 ? 45.870 -29.316 34.645 1.00 19.73 262 ASP B N 1
ATOM 4370 C CA . ASP B 1 262 ? 45.940 -27.847 34.424 1.00 17.93 262 ASP B CA 1
ATOM 4371 C C . ASP B 1 262 ? 44.555 -27.225 34.269 1.00 15.73 262 ASP B C 1
ATOM 4372 O O . ASP B 1 262 ? 44.489 -26.033 33.948 1.00 14.36 262 ASP B O 1
ATOM 4377 N N A CYS B 1 263 ? 43.464 -27.963 34.458 0.50 15.46 263 CYS B N 1
ATOM 4378 N N B CYS B 1 263 ? 43.485 -28.007 34.488 0.50 14.73 263 CYS B N 1
ATOM 4379 C CA A CYS B 1 263 ? 42.128 -27.405 34.117 0.50 15.18 263 CYS B CA 1
ATOM 4380 C CA B CYS B 1 263 ? 42.089 -27.573 34.190 0.50 14.13 263 CYS B CA 1
ATOM 4381 C C A CYS B 1 263 ? 41.706 -26.350 35.143 0.50 13.87 263 CYS B C 1
ATOM 4382 C C B CYS B 1 263 ? 41.683 -26.436 35.141 0.50 13.40 263 CYS B C 1
ATOM 4383 O O A CYS B 1 263 ? 41.101 -25.368 34.724 0.50 13.52 263 CYS B O 1
ATOM 4384 O O B CYS B 1 263 ? 41.073 -25.493 34.661 0.50 13.17 263 CYS B O 1
ATOM 4389 N N . ALA B 1 264 ? 42.048 -26.496 36.429 1.00 12.84 264 ALA B N 1
ATOM 4390 C CA . ALA B 1 264 ? 41.733 -25.431 37.410 1.00 12.31 264 ALA B CA 1
ATOM 4391 C C . ALA B 1 264 ? 42.464 -24.161 36.990 1.00 11.54 264 ALA B C 1
ATOM 4392 O O . ALA B 1 264 ? 41.886 -23.056 37.052 1.00 11.16 264 ALA B O 1
ATOM 4394 N N . ARG B 1 265 ? 43.715 -24.288 36.557 1.00 12.54 265 ARG B N 1
ATOM 4395 C CA . ARG B 1 265 ? 44.494 -23.104 36.149 1.00 13.10 265 ARG B CA 1
ATOM 4396 C C . ARG B 1 265 ? 43.831 -22.437 34.935 1.00 11.59 265 ARG B C 1
ATOM 4397 O O . ARG B 1 265 ? 43.762 -21.189 34.908 1.00 12.05 265 ARG B O 1
ATOM 4405 N N . LEU B 1 266 ? 43.388 -23.212 33.946 1.00 11.43 266 LEU B N 1
ATOM 4406 C CA . LEU B 1 266 ? 42.783 -22.622 32.728 1.00 11.81 266 LEU B CA 1
ATOM 4407 C C . LEU B 1 266 ? 41.445 -21.980 33.128 1.00 11.95 266 LEU B C 1
ATOM 4408 O O . LEU B 1 266 ? 41.146 -20.869 32.635 1.00 11.26 266 LEU B O 1
ATOM 4413 N N . ARG B 1 267 ? 40.685 -22.594 34.041 1.00 11.24 267 ARG B N 1
ATOM 4414 C CA . ARG B 1 267 ? 39.399 -22.003 34.482 1.00 11.82 267 ARG B CA 1
ATOM 4415 C C . ARG B 1 267 ? 39.669 -20.636 35.133 1.00 12.81 267 ARG B C 1
ATOM 4416 O O . ARG B 1 267 ? 38.902 -19.687 34.882 1.00 11.89 267 ARG B O 1
ATOM 4424 N N . ALA B 1 268 ? 40.740 -20.538 35.928 1.00 12.98 268 ALA B N 1
ATOM 4425 C CA . ALA B 1 268 ? 41.136 -19.302 36.629 1.00 14.53 268 ALA B CA 1
ATOM 4426 C C . ALA B 1 268 ? 41.559 -18.267 35.585 1.00 13.96 268 ALA B C 1
ATOM 4427 O O . ALA B 1 268 ? 41.073 -17.118 35.641 1.00 14.58 268 ALA B O 1
ATOM 4429 N N . LEU B 1 269 ? 42.366 -18.658 34.603 1.00 14.32 269 LEU B N 1
ATOM 4430 C CA . LEU B 1 269 ? 42.871 -17.694 33.595 1.00 15.73 269 LEU B CA 1
ATOM 4431 C C . LEU B 1 269 ? 41.693 -17.168 32.776 1.00 15.94 269 LEU B C 1
ATOM 4432 O O . LEU B 1 269 ? 41.702 -15.974 32.480 1.00 16.96 269 LEU B O 1
ATOM 4437 N N . LEU B 1 270 ? 40.721 -18.017 32.417 1.00 13.34 270 LEU B N 1
ATOM 4438 C CA . LEU B 1 270 ? 39.677 -17.601 31.451 1.00 15.21 270 LEU B CA 1
ATOM 4439 C C . LEU B 1 270 ? 38.472 -17.023 32.188 1.00 16.00 270 LEU B C 1
ATOM 4440 O O . LEU B 1 270 ? 37.461 -16.739 31.535 1.00 16.48 270 LEU B O 1
ATOM 4445 N N . ASN B 1 271 ? 38.565 -16.836 33.493 1.00 18.70 271 ASN B N 1
ATOM 4446 C CA . ASN B 1 271 ? 37.413 -16.347 34.276 1.00 21.11 271 ASN B CA 1
ATOM 4447 C C . ASN B 1 271 ? 37.387 -14.829 34.080 1.00 23.16 271 ASN B C 1
ATOM 4448 O O . ASN B 1 271 ? 37.785 -14.087 34.987 1.00 28.04 271 ASN B O 1
ATOM 4453 N N . GLY B 1 272 ? 37.003 -14.373 32.909 1.00 21.12 272 GLY B N 1
ATOM 4454 C CA . GLY B 1 272 ? 37.044 -12.939 32.589 1.00 19.89 272 GLY B CA 1
ATOM 4455 C C . GLY B 1 272 ? 38.201 -12.576 31.656 1.00 18.84 272 GLY B C 1
ATOM 4456 O O . GLY B 1 272 ? 39.031 -13.419 31.265 1.00 15.96 272 GLY B O 1
ATOM 4457 N N . PRO B 1 273 ? 38.226 -11.295 31.241 1.00 17.90 273 PRO B N 1
ATOM 4458 C CA . PRO B 1 273 ? 39.274 -10.765 30.372 1.00 19.35 273 PRO B CA 1
ATOM 4459 C C . PRO B 1 273 ? 40.659 -10.895 31.006 1.00 18.05 273 PRO B C 1
ATOM 4460 O O . PRO B 1 273 ? 40.767 -10.993 32.209 1.00 16.46 273 PRO B O 1
ATOM 4464 N N . VAL B 1 274 ? 41.672 -10.991 30.158 1.00 16.91 274 VAL B N 1
ATOM 4465 C CA . VAL B 1 274 ? 43.068 -11.261 30.579 1.00 16.95 274 VAL B CA 1
ATOM 4466 C C . VAL B 1 274 ? 43.934 -10.128 30.024 1.00 17.89 274 VAL B C 1
ATOM 4467 O O . VAL B 1 274 ? 44.289 -10.197 28.864 1.00 15.13 274 VAL B O 1
ATOM 4471 N N . ASP B 1 275 ? 44.296 -9.146 30.854 1.00 20.36 275 ASP B N 1
ATOM 4472 C CA . ASP B 1 275 ? 45.045 -7.946 30.384 1.00 24.74 275 ASP B CA 1
ATOM 4473 C C . ASP B 1 275 ? 46.557 -8.178 30.499 1.00 24.11 275 ASP B C 1
ATOM 4474 O O . ASP B 1 275 ? 47.332 -7.292 30.068 1.00 26.16 275 ASP B O 1
ATOM 4479 N N . ASP B 1 276 ? 46.989 -9.311 31.042 1.00 23.46 276 ASP B N 1
ATOM 4480 C CA . ASP B 1 276 ? 48.437 -9.629 31.170 1.00 21.69 276 ASP B CA 1
ATOM 4481 C C . ASP B 1 276 ? 48.855 -10.475 29.962 1.00 19.55 276 ASP B C 1
ATOM 4482 O O . ASP B 1 276 ? 48.326 -11.587 29.835 1.00 15.52 276 ASP B O 1
ATOM 4487 N N . ASP B 1 277 ? 49.767 -9.999 29.108 1.00 18.85 277 ASP B N 1
ATOM 4488 C CA . ASP B 1 277 ? 50.103 -10.756 27.874 1.00 23.12 277 ASP B CA 1
ATOM 4489 C C . ASP B 1 277 ? 50.712 -12.113 28.226 1.00 19.16 277 ASP B C 1
ATOM 4490 O O . ASP B 1 277 ? 50.503 -13.047 27.442 1.00 16.06 277 ASP B O 1
ATOM 4495 N N . ALA B 1 278 ? 51.481 -12.224 29.310 1.00 19.06 278 ALA B N 1
ATOM 4496 C CA . ALA B 1 278 ? 52.107 -13.518 29.702 1.00 17.27 278 ALA B CA 1
ATOM 4497 C C . ALA B 1 278 ? 51.009 -14.519 30.092 1.00 15.86 278 ALA B C 1
ATOM 4498 O O . ALA B 1 278 ? 51.128 -15.728 29.761 1.00 14.27 278 ALA B O 1
ATOM 4500 N N . GLU B 1 279 ? 49.978 -14.054 30.770 1.00 15.91 279 GLU B N 1
ATOM 4501 C CA . GLU B 1 279 ? 48.820 -14.922 31.111 1.00 15.79 279 GLU B CA 1
ATOM 4502 C C . GLU B 1 279 ? 48.091 -15.336 29.829 1.00 14.92 279 GLU B C 1
ATOM 4503 O O . GLU B 1 279 ? 47.640 -16.483 29.791 1.00 13.38 279 GLU B O 1
ATOM 4509 N N . VAL B 1 280 ? 47.957 -14.435 28.844 1.00 13.65 280 VAL B N 1
ATOM 4510 C CA . VAL B 1 280 ? 47.347 -14.821 27.532 1.00 12.40 280 VAL B CA 1
ATOM 4511 C C . VAL B 1 280 ? 48.201 -15.946 26.927 1.00 12.18 280 VAL B C 1
ATOM 4512 O O . VAL B 1 280 ? 47.671 -16.940 26.425 1.00 10.50 280 VAL B O 1
ATOM 4516 N N . ARG B 1 281 ? 49.513 -15.762 26.905 1.00 12.12 281 ARG B N 1
ATOM 4517 C CA . ARG B 1 281 ? 50.420 -16.770 26.322 1.00 13.53 281 ARG B CA 1
ATOM 4518 C C . ARG B 1 281 ? 50.262 -18.084 27.099 1.00 11.38 281 ARG B C 1
ATOM 4519 O O . ARG B 1 281 ? 50.301 -19.122 26.449 1.00 10.71 281 ARG B O 1
ATOM 4527 N N . GLU B 1 282 ? 50.136 -18.021 28.427 1.00 11.10 282 GLU B N 1
ATOM 4528 C CA . GLU B 1 282 ? 49.993 -19.254 29.230 1.00 11.49 282 GLU B CA 1
ATOM 4529 C C . GLU B 1 282 ? 48.669 -19.941 28.858 1.00 11.24 282 GLU B C 1
ATOM 4530 O O . GLU B 1 282 ? 48.654 -21.164 28.649 1.00 10.02 282 GLU B O 1
ATOM 4536 N N . ALA B 1 283 ? 47.597 -19.152 28.712 1.00 11.10 283 ALA B N 1
ATOM 4537 C CA . ALA B 1 283 ? 46.271 -19.694 28.329 1.00 10.45 283 ALA B CA 1
ATOM 4538 C C . ALA B 1 283 ? 46.365 -20.334 26.958 1.00 10.07 283 ALA B C 1
ATOM 4539 O O . ALA B 1 283 ? 45.828 -21.410 26.803 1.00 8.74 283 ALA B O 1
ATOM 4541 N N . LEU B 1 284 ? 47.099 -19.744 26.009 1.00 10.06 284 LEU B N 1
ATOM 4542 C CA . LEU B 1 284 ? 47.303 -20.361 24.654 1.00 9.48 284 LEU B CA 1
ATOM 4543 C C . LEU B 1 284 ? 48.005 -21.719 24.744 1.00 9.67 284 LEU B C 1
ATOM 4544 O O . LEU B 1 284 ? 47.595 -22.672 24.042 1.00 9.80 284 LEU B O 1
ATOM 4549 N N . THR B 1 285 ? 49.059 -21.802 25.546 1.00 9.93 285 THR B N 1
ATOM 4550 C CA . THR B 1 285 ? 49.782 -23.065 25.797 1.00 11.19 285 THR B CA 1
ATOM 4551 C C . THR B 1 285 ? 48.783 -24.113 26.268 1.00 10.47 285 THR B C 1
ATOM 4552 O O . THR B 1 285 ? 48.787 -25.217 25.724 1.00 10.59 285 THR B O 1
ATOM 4556 N N . LEU B 1 286 ? 47.985 -23.793 27.286 1.00 11.48 286 LEU B N 1
ATOM 4557 C CA . LEU B 1 286 ? 47.025 -24.773 27.855 1.00 11.13 286 LEU B CA 1
ATOM 4558 C C . LEU B 1 286 ? 45.956 -25.115 26.804 1.00 10.46 286 LEU B C 1
ATOM 4559 O O . LEU B 1 286 ? 45.622 -26.305 26.669 1.00 10.95 286 LEU B O 1
ATOM 4564 N N . LEU B 1 287 ? 45.401 -24.127 26.094 1.00 10.08 287 LEU B N 1
ATOM 4565 C CA . LEU B 1 287 ? 44.336 -24.365 25.085 1.00 9.72 287 LEU B CA 1
ATOM 4566 C C . LEU B 1 287 ? 44.881 -25.218 23.953 1.00 10.70 287 LEU B C 1
ATOM 4567 O O . LEU B 1 287 ? 44.141 -26.123 23.469 1.00 10.63 287 LEU B O 1
ATOM 4572 N N . ARG B 1 288 ? 46.120 -24.943 23.483 1.00 11.29 288 ARG B N 1
ATOM 4573 C CA . ARG B 1 288 ? 46.660 -25.673 22.318 1.00 11.92 288 ARG B CA 1
ATOM 4574 C C . ARG B 1 288 ? 46.760 -27.167 22.650 1.00 13.08 288 ARG B C 1
ATOM 4575 O O . ARG B 1 288 ? 46.568 -27.973 21.722 1.00 14.11 288 ARG B O 1
ATOM 4583 N N . ALA B 1 289 ? 47.033 -27.511 23.910 1.00 13.61 289 ALA B N 1
ATOM 4584 C CA . ALA B 1 289 ? 47.239 -28.905 24.379 1.00 14.86 289 ALA B CA 1
ATOM 4585 C C . ALA B 1 289 ? 45.907 -29.560 24.740 1.00 14.98 289 ALA B C 1
ATOM 4586 O O . ALA B 1 289 ? 45.902 -30.742 25.013 1.00 15.71 289 ALA B O 1
ATOM 4588 N N . SER B 1 290 ? 44.822 -28.793 24.847 1.00 14.62 290 SER B N 1
ATOM 4589 C CA . SER B 1 290 ? 43.553 -29.312 25.404 1.00 13.94 290 SER B CA 1
ATOM 4590 C C . SER B 1 290 ? 42.907 -30.267 24.400 1.00 13.64 290 SER B C 1
ATOM 4591 O O . SER B 1 290 ? 42.824 -29.946 23.223 1.00 13.35 290 SER B O 1
ATOM 4594 N N . PRO B 1 291 ? 42.365 -31.431 24.836 1.00 13.72 291 PRO B N 1
ATOM 4595 C CA . PRO B 1 291 ? 41.462 -32.233 24.006 1.00 13.74 291 PRO B CA 1
ATOM 4596 C C . PRO B 1 291 ? 40.229 -31.459 23.503 1.00 14.22 291 PRO B C 1
ATOM 4597 O O . PRO B 1 291 ? 39.615 -31.874 22.544 1.00 13.57 291 PRO B O 1
ATOM 4601 N N . GLY B 1 292 ? 39.883 -30.364 24.182 1.00 13.36 292 GLY B N 1
ATOM 4602 C CA . GLY B 1 292 ? 38.806 -29.458 23.757 1.00 13.96 292 GLY B CA 1
ATOM 4603 C C . GLY B 1 292 ? 39.103 -28.892 22.383 1.00 13.86 292 GLY B C 1
ATOM 4604 O O . GLY B 1 292 ? 38.158 -28.686 21.621 1.00 13.95 292 GLY B O 1
ATOM 4605 N N . MET B 1 293 ? 40.369 -28.644 22.046 1.00 14.47 293 MET B N 1
ATOM 4606 C CA . MET B 1 293 ? 40.735 -28.208 20.674 1.00 15.16 293 MET B CA 1
ATOM 4607 C C . MET B 1 293 ? 40.358 -29.283 19.647 1.00 14.67 293 MET B C 1
ATOM 4608 O O . MET B 1 293 ? 39.817 -28.927 18.565 1.00 11.97 293 MET B O 1
ATOM 4613 N N . ALA B 1 294 ? 40.674 -30.551 19.906 1.00 14.28 294 ALA B N 1
ATOM 4614 C CA . ALA B 1 294 ? 40.324 -31.638 18.971 1.00 16.11 294 ALA B CA 1
ATOM 4615 C C . ALA B 1 294 ? 38.794 -31.729 18.862 1.00 16.14 294 ALA B C 1
ATOM 4616 O O . ALA B 1 294 ? 38.290 -32.007 17.735 1.00 15.51 294 ALA B O 1
ATOM 4618 N N . ARG B 1 295 ? 38.068 -31.512 19.965 1.00 15.14 295 ARG B N 1
ATOM 4619 C CA . ARG B 1 295 ? 36.589 -31.545 19.939 1.00 15.93 295 ARG B CA 1
ATOM 4620 C C . ARG B 1 295 ? 36.047 -30.432 19.023 1.00 14.58 295 ARG B C 1
ATOM 4621 O O . ARG B 1 295 ? 35.149 -30.693 18.237 1.00 13.68 295 ARG B O 1
ATOM 4629 N N . ALA B 1 296 ? 36.593 -29.227 19.110 1.00 13.68 296 ALA B N 1
ATOM 4630 C CA . ALA B 1 296 ? 36.220 -28.088 18.237 1.00 12.87 296 ALA B CA 1
ATOM 4631 C C . ALA B 1 296 ? 36.527 -28.450 16.783 1.00 12.29 296 ALA B C 1
ATOM 4632 O O . ALA B 1 296 ? 35.656 -28.172 15.934 1.00 11.93 296 ALA B O 1
ATOM 4634 N N . LYS B 1 297 ? 37.698 -29.018 16.498 1.00 11.56 297 LYS B N 1
ATOM 4635 C CA . LYS B 1 297 ? 38.103 -29.417 15.119 1.00 12.79 297 LYS B CA 1
ATOM 4636 C C . LYS B 1 297 ? 37.152 -30.485 14.581 1.00 13.92 297 LYS B C 1
ATOM 4637 O O . LYS B 1 297 ? 36.809 -30.457 13.381 1.00 14.34 297 LYS B O 1
ATOM 4643 N N . ASP B 1 298 ? 36.662 -31.362 15.437 1.00 16.66 298 ASP B N 1
ATOM 4644 C CA . ASP B 1 298 ? 35.687 -32.393 15.003 1.00 18.86 298 ASP B CA 1
ATOM 4645 C C . ASP B 1 298 ? 34.361 -31.713 14.640 1.00 17.31 298 ASP B C 1
ATOM 4646 O O . ASP B 1 298 ? 33.742 -32.090 13.612 1.00 15.63 298 ASP B O 1
ATOM 4651 N N . VAL B 1 299 ? 33.930 -30.728 15.420 1.00 15.46 299 VAL B N 1
ATOM 4652 C CA . VAL B 1 299 ? 32.711 -29.930 15.079 1.00 14.62 299 VAL B CA 1
ATOM 4653 C C . VAL B 1 299 ? 32.933 -29.194 13.756 1.00 13.30 299 VAL B C 1
ATOM 4654 O O . VAL B 1 299 ? 32.008 -29.194 12.906 1.00 13.09 299 VAL B O 1
ATOM 4658 N N . LEU B 1 300 ? 34.068 -28.528 13.590 1.00 11.90 300 LEU B N 1
ATOM 4659 C CA . LEU B 1 300 ? 34.424 -27.898 12.303 1.00 11.87 300 LEU B CA 1
ATOM 4660 C C . LEU B 1 300 ? 34.265 -28.899 11.134 1.00 12.55 300 LEU B C 1
ATOM 4661 O O . LEU B 1 300 ? 33.675 -28.531 10.098 1.00 11.96 300 LEU B O 1
ATOM 4666 N N . ALA B 1 301 ? 34.733 -30.136 11.289 1.00 13.89 301 ALA B N 1
ATOM 4667 C CA . ALA B 1 301 ? 34.620 -31.178 10.233 1.00 14.46 301 ALA B CA 1
ATOM 4668 C C . ALA B 1 301 ? 33.146 -31.513 9.969 1.00 14.65 301 ALA B C 1
ATOM 4669 O O . ALA B 1 301 ? 32.820 -31.794 8.785 1.00 15.11 301 ALA B O 1
ATOM 4671 N N . GLN B 1 302 ? 32.305 -31.512 11.005 1.00 15.21 302 GLN B N 1
ATOM 4672 C CA . GLN B 1 302 ? 30.856 -31.790 10.896 1.00 16.60 302 GLN B CA 1
ATOM 4673 C C . GLN B 1 302 ? 30.246 -30.698 10.011 1.00 15.38 302 GLN B C 1
ATOM 4674 O O . GLN B 1 302 ? 29.484 -31.032 9.097 1.00 12.57 302 GLN B O 1
ATOM 4680 N N . TYR B 1 303 ? 30.599 -29.431 10.232 1.00 14.05 303 TYR B N 1
ATOM 4681 C CA . TYR B 1 303 ? 30.085 -28.331 9.376 1.00 14.41 303 TYR B CA 1
ATOM 4682 C C . TYR B 1 303 ? 30.597 -28.478 7.940 1.00 13.87 303 TYR B C 1
ATOM 4683 O O . TYR B 1 303 ? 29.813 -28.152 7.041 1.00 13.15 303 TYR B O 1
ATOM 4692 N N . ALA B 1 304 ? 31.867 -28.818 7.728 1.00 13.77 304 ALA B N 1
ATOM 4693 C CA . ALA B 1 304 ? 32.432 -29.064 6.388 1.00 14.00 304 ALA B CA 1
ATOM 4694 C C . ALA B 1 304 ? 31.582 -30.151 5.702 1.00 14.80 304 ALA B C 1
ATOM 4695 O O . ALA B 1 304 ? 31.219 -29.965 4.538 1.00 13.65 304 ALA B O 1
ATOM 4697 N N . ALA B 1 305 ? 31.239 -31.203 6.435 1.00 15.76 305 ALA B N 1
ATOM 4698 C CA . ALA B 1 305 ? 30.421 -32.332 5.931 1.00 16.79 305 ALA B CA 1
ATOM 4699 C C . ALA B 1 305 ? 29.029 -31.825 5.549 1.00 16.24 305 ALA B C 1
ATOM 4700 O O . ALA B 1 305 ? 28.501 -32.242 4.481 1.00 16.41 305 ALA B O 1
ATOM 4702 N N . GLN B 1 306 ? 28.428 -30.952 6.355 1.00 16.53 306 GLN B N 1
ATOM 4703 C CA . GLN B 1 306 ? 27.114 -30.347 6.020 1.00 16.79 306 GLN B CA 1
ATOM 4704 C C . GLN B 1 306 ? 27.236 -29.520 4.738 1.00 14.68 306 GLN B C 1
ATOM 4705 O O . GLN B 1 306 ? 26.321 -29.591 3.874 1.00 13.74 306 GLN B O 1
ATOM 4711 N N . ALA B 1 307 ? 28.318 -28.777 4.578 1.00 13.74 307 ALA B N 1
ATOM 4712 C CA . ALA B 1 307 ? 28.527 -27.923 3.383 1.00 13.42 307 ALA B CA 1
ATOM 4713 C C . ALA B 1 307 ? 28.661 -28.814 2.147 1.00 13.78 307 ALA B C 1
ATOM 4714 O O . ALA B 1 307 ? 27.997 -28.524 1.161 1.00 12.49 307 ALA B O 1
ATOM 4716 N N . ARG B 1 308 ? 29.375 -29.931 2.256 1.00 14.46 308 ARG B N 1
ATOM 4717 C CA . ARG B 1 308 ? 29.583 -30.881 1.134 1.00 16.17 308 ARG B CA 1
ATOM 4718 C C . ARG B 1 308 ? 28.233 -31.525 0.776 1.00 16.22 308 ARG B C 1
ATOM 4719 O O . ARG B 1 308 ? 27.949 -31.662 -0.417 1.00 18.62 308 ARG B O 1
ATOM 4727 N N . HIS B 1 309 ? 27.428 -31.863 1.765 1.00 16.57 309 HIS B N 1
ATOM 4728 C CA . HIS B 1 309 ? 26.055 -32.404 1.568 1.00 17.86 309 HIS B CA 1
ATOM 4729 C C . HIS B 1 309 ? 25.213 -31.401 0.759 1.00 19.44 309 HIS B C 1
ATOM 4730 O O . HIS B 1 309 ? 24.527 -31.841 -0.201 1.00 18.70 309 HIS B O 1
ATOM 4737 N N . GLU B 1 310 ? 25.256 -30.109 1.115 1.00 17.64 310 GLU B N 1
ATOM 4738 C CA . GLU B 1 310 ? 24.564 -29.021 0.398 1.00 20.07 310 GLU B CA 1
ATOM 4739 C C . GLU B 1 310 ? 25.104 -28.902 -1.055 1.00 17.15 310 GLU B C 1
ATOM 4740 O O . GLU B 1 310 ? 24.274 -28.903 -1.971 1.00 16.31 310 GLU B O 1
ATOM 4746 N N . LEU B 1 311 ? 26.416 -28.722 -1.258 1.00 15.30 311 LEU B N 1
ATOM 4747 C CA . LEU B 1 311 ? 26.953 -28.358 -2.595 1.00 15.80 311 LEU B CA 1
ATOM 4748 C C . LEU B 1 311 ? 26.822 -29.555 -3.552 1.00 14.70 311 LEU B C 1
ATOM 4749 O O . LEU B 1 311 ? 26.774 -29.279 -4.727 1.00 14.49 311 LEU B O 1
ATOM 4754 N N . ALA B 1 312 ? 26.791 -30.800 -3.066 1.00 15.95 312 ALA B N 1
ATOM 4755 C CA . ALA B 1 312 ? 26.749 -32.029 -3.928 1.00 16.66 312 ALA B CA 1
ATOM 4756 C C . ALA B 1 312 ? 25.595 -31.978 -4.946 1.00 18.71 312 ALA B C 1
ATOM 4757 O O . ALA B 1 312 ? 25.752 -32.556 -6.049 1.00 20.94 312 ALA B O 1
ATOM 4759 N N . LEU B 1 313 ? 24.488 -31.318 -4.613 1.00 19.44 313 LEU B N 1
ATOM 4760 C CA . LEU B 1 313 ? 23.306 -31.260 -5.509 1.00 22.33 313 LEU B CA 1
ATOM 4761 C C . LEU B 1 313 ? 23.309 -29.996 -6.373 1.00 23.09 313 LEU B C 1
ATOM 4762 O O . LEU B 1 313 ? 22.339 -29.807 -7.141 1.00 22.89 313 LEU B O 1
ATOM 4767 N N . LEU B 1 314 ? 24.412 -29.251 -6.404 1.00 21.27 314 LEU B N 1
ATOM 4768 C CA . LEU B 1 314 ? 24.636 -28.337 -7.542 1.00 22.37 314 LEU B CA 1
ATOM 4769 C C . LEU B 1 314 ? 25.003 -29.177 -8.761 1.00 21.86 314 LEU B C 1
ATOM 4770 O O . LEU B 1 314 ? 25.333 -30.367 -8.654 1.00 22.46 314 LEU B O 1
ATOM 4775 N N . PRO B 1 315 ? 24.958 -28.565 -9.954 1.00 23.01 315 PRO B N 1
ATOM 4776 C CA . PRO B 1 315 ? 25.375 -29.225 -11.183 1.00 22.45 315 PRO B CA 1
ATOM 4777 C C . PRO B 1 315 ? 26.847 -29.638 -11.222 1.00 25.90 315 PRO B C 1
ATOM 4778 O O . PRO B 1 315 ? 27.688 -29.015 -10.562 1.00 22.60 315 PRO B O 1
ATOM 4782 N N . ASP B 1 316 ? 27.137 -30.643 -12.038 1.00 23.35 316 ASP B N 1
ATOM 4783 C CA . ASP B 1 316 ? 28.507 -31.147 -12.262 1.00 25.37 316 ASP B CA 1
ATOM 4784 C C . ASP B 1 316 ? 29.195 -30.130 -13.172 1.00 24.87 316 ASP B C 1
ATOM 4785 O O . ASP B 1 316 ? 29.394 -30.399 -14.387 1.00 25.96 316 ASP B O 1
ATOM 4790 N N . VAL B 1 317 ? 29.546 -28.981 -12.596 1.00 22.35 317 VAL B N 1
ATOM 4791 C CA . VAL B 1 317 ? 30.158 -27.844 -13.338 1.00 21.44 317 VAL B CA 1
ATOM 4792 C C . VAL B 1 317 ? 31.377 -27.424 -12.543 1.00 20.03 317 VAL B C 1
ATOM 4793 O O . VAL B 1 317 ? 31.454 -27.746 -11.345 1.00 17.87 317 VAL B O 1
ATOM 4797 N N . PRO B 1 318 ? 32.333 -26.731 -13.189 1.00 19.80 318 PRO B N 1
ATOM 4798 C CA . PRO B 1 318 ? 33.541 -26.273 -12.504 1.00 20.43 318 PRO B CA 1
ATOM 4799 C C . PRO B 1 318 ? 33.248 -25.539 -11.183 1.00 18.50 318 PRO B C 1
ATOM 4800 O O . PRO B 1 318 ? 34.026 -25.687 -10.235 1.00 16.48 318 PRO B O 1
ATOM 4804 N N . GLY B 1 319 ? 32.165 -24.768 -11.149 1.00 17.10 319 GLY B N 1
ATOM 4805 C CA . GLY B 1 319 ? 31.781 -24.000 -9.947 1.00 18.33 319 GLY B CA 1
ATOM 4806 C C . GLY B 1 319 ? 31.556 -24.916 -8.748 1.00 16.94 319 GLY B C 1
ATOM 4807 O O . GLY B 1 319 ? 31.871 -24.519 -7.634 1.00 14.40 319 GLY B O 1
ATOM 4808 N N . ARG B 1 320 ? 30.988 -26.108 -8.953 1.00 16.23 320 ARG B N 1
ATOM 4809 C CA . ARG B 1 320 ? 30.722 -27.059 -7.849 1.00 17.77 320 ARG B CA 1
ATOM 4810 C C . ARG B 1 320 ? 32.045 -27.579 -7.292 1.00 17.88 320 ARG B C 1
ATOM 4811 O O . ARG B 1 320 ? 32.229 -27.559 -6.038 1.00 15.86 320 ARG B O 1
ATOM 4819 N N . ARG B 1 321 ? 32.956 -27.992 -8.169 1.00 18.31 321 ARG B N 1
ATOM 4820 C CA . ARG B 1 321 ? 34.289 -28.471 -7.740 1.00 19.31 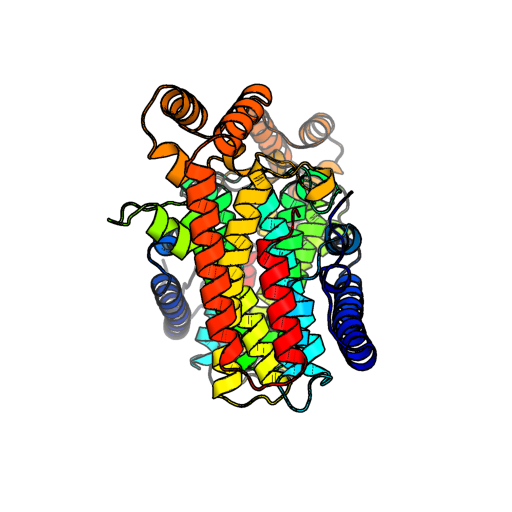321 ARG B CA 1
ATOM 4821 C C . ARG B 1 321 ? 34.990 -27.342 -6.958 1.00 16.34 321 ARG B C 1
ATOM 4822 O O . ARG B 1 321 ? 35.658 -27.621 -5.989 1.00 13.43 321 ARG B O 1
ATOM 4830 N N . ALA B 1 322 ? 34.926 -26.119 -7.468 1.00 16.31 322 ALA B N 1
ATOM 4831 C CA . ALA B 1 322 ? 35.600 -24.944 -6.879 1.00 14.96 322 ALA B CA 1
ATOM 4832 C C . ALA B 1 322 ? 35.005 -24.687 -5.489 1.00 14.39 322 ALA B C 1
ATOM 4833 O O . ALA B 1 322 ? 35.797 -24.482 -4.568 1.00 13.33 322 ALA B O 1
ATOM 4835 N N . LEU B 1 323 ? 33.675 -24.728 -5.330 1.00 13.45 323 LEU B N 1
ATOM 4836 C CA . LEU B 1 323 ? 33.041 -24.626 -3.982 1.00 13.98 323 LEU B CA 1
ATOM 4837 C C . LEU B 1 323 ? 33.503 -25.732 -3.025 1.00 13.57 323 LEU B C 1
ATOM 4838 O O . LEU B 1 323 ? 33.748 -25.398 -1.836 1.00 12.02 323 LEU B O 1
ATOM 4843 N N . ALA B 1 324 ? 33.625 -26.979 -3.492 1.00 13.23 324 ALA B N 1
ATOM 4844 C CA . ALA B 1 324 ? 34.171 -28.108 -2.706 1.00 14.04 324 ALA B CA 1
ATOM 4845 C C . ALA B 1 324 ? 35.588 -27.753 -2.245 1.00 12.56 324 ALA B C 1
ATOM 4846 O O . ALA B 1 324 ? 35.892 -27.901 -1.024 1.00 12.30 324 ALA B O 1
ATOM 4848 N N . ALA B 1 325 ? 36.431 -27.242 -3.132 1.00 12.38 325 ALA B N 1
ATOM 4849 C CA . ALA B 1 325 ? 37.812 -26.866 -2.749 1.00 12.59 325 ALA B CA 1
ATOM 4850 C C . ALA B 1 325 ? 37.775 -25.674 -1.769 1.00 12.35 325 ALA B C 1
ATOM 4851 O O . ALA B 1 325 ? 38.634 -25.645 -0.881 1.00 14.09 325 ALA B O 1
ATOM 4853 N N . LEU B 1 326 ? 36.861 -24.703 -1.951 1.00 12.13 326 LEU B N 1
ATOM 4854 C CA . LEU B 1 326 ? 36.680 -23.565 -1.000 1.00 11.96 326 LEU B CA 1
ATOM 4855 C C . LEU B 1 326 ? 36.327 -24.099 0.403 1.00 11.71 326 LEU B C 1
ATOM 4856 O O . LEU B 1 326 ? 36.846 -23.588 1.424 1.00 10.27 326 LEU B O 1
ATOM 4861 N N . VAL B 1 327 ? 35.426 -25.074 0.504 1.00 11.82 327 VAL B N 1
ATOM 4862 C CA . VAL B 1 327 ? 35.061 -25.687 1.811 1.00 13.02 327 VAL B CA 1
ATOM 4863 C C . VAL B 1 327 ? 36.302 -26.277 2.497 1.00 13.27 327 VAL B C 1
ATOM 4864 O O . VAL B 1 327 ? 36.480 -26.050 3.699 1.00 12.25 327 VAL B O 1
ATOM 4868 N N . ASP B 1 328 ? 37.127 -27.020 1.774 1.00 14.63 328 ASP B N 1
ATOM 4869 C CA . ASP B 1 328 ? 38.385 -27.593 2.330 1.00 16.51 328 ASP B CA 1
ATOM 4870 C C . ASP B 1 328 ? 39.285 -26.454 2.805 1.00 13.64 328 ASP B C 1
ATOM 4871 O O . ASP B 1 328 ? 39.809 -26.548 3.915 1.00 13.54 328 ASP B O 1
ATOM 4876 N N . TYR B 1 329 ? 39.452 -25.402 2.007 1.00 12.78 329 TYR B N 1
ATOM 4877 C CA . TYR B 1 329 ? 40.230 -24.204 2.416 1.00 12.48 329 TYR B CA 1
ATOM 4878 C C . TYR B 1 329 ? 39.642 -23.542 3.686 1.00 12.01 329 TYR B C 1
ATOM 4879 O O . TYR B 1 329 ? 40.416 -23.215 4.585 1.00 11.58 329 TYR B O 1
ATOM 4888 N N . THR B 1 330 ? 38.328 -23.347 3.744 1.00 11.23 330 THR B N 1
ATOM 4889 C CA . THR B 1 330 ? 37.623 -22.725 4.887 1.00 11.56 330 THR B CA 1
ATOM 4890 C C . THR B 1 330 ? 38.106 -23.367 6.193 1.00 12.09 330 THR B C 1
ATOM 4891 O O . THR B 1 330 ? 38.413 -22.676 7.176 1.00 12.37 330 THR B O 1
ATOM 4895 N N . VAL B 1 331 ? 38.155 -24.691 6.220 1.00 12.64 331 VAL B N 1
ATOM 4896 C CA . VAL B 1 331 ? 38.473 -25.414 7.476 1.00 12.97 331 VAL B CA 1
ATOM 4897 C C . VAL B 1 331 ? 39.969 -25.668 7.643 1.00 12.26 331 VAL B C 1
ATOM 4898 O O . VAL B 1 331 ? 40.353 -25.953 8.799 1.00 13.09 331 VAL B O 1
ATOM 4902 N N . SER B 1 332 ? 40.811 -25.615 6.608 1.00 11.77 332 SER B N 1
ATOM 4903 C CA A SER B 1 332 ? 42.243 -26.007 6.751 0.50 12.06 332 SER B CA 1
ATOM 4904 C CA B SER B 1 332 ? 42.242 -26.009 6.748 0.50 12.96 332 SER B CA 1
ATOM 4905 C C . SER B 1 332 ? 43.171 -24.795 6.831 1.00 12.35 332 SER B C 1
ATOM 4906 O O . SER B 1 332 ? 44.319 -24.967 7.293 1.00 11.26 332 SER B O 1
ATOM 4911 N N . ARG B 1 333 ? 42.710 -23.628 6.383 1.00 11.75 333 ARG B N 1
ATOM 4912 C CA . ARG B 1 333 ? 43.517 -22.383 6.332 1.00 10.92 333 ARG B CA 1
ATOM 4913 C C . ARG B 1 333 ? 44.134 -22.109 7.705 1.00 11.62 333 ARG B C 1
ATOM 4914 O O . ARG B 1 333 ? 43.538 -22.454 8.720 1.00 10.79 333 ARG B O 1
ATOM 4922 N N . HIS B 1 334 ? 45.293 -21.468 7.713 1.00 11.41 334 HIS B N 1
ATOM 4923 C CA . HIS B 1 334 ? 45.963 -20.974 8.940 1.00 12.40 334 HIS B CA 1
ATOM 4924 C C . HIS B 1 334 ? 45.729 -19.460 9.151 1.00 11.13 334 HIS B C 1
ATOM 4925 O O . HIS B 1 334 ? 46.266 -18.977 10.154 1.00 10.15 334 HIS B O 1
ATOM 4932 N N . GLY B 1 335 ? 45.019 -18.740 8.267 1.00 11.30 335 GLY B N 1
ATOM 4933 C CA . GLY B 1 335 ? 44.738 -17.286 8.447 1.00 10.80 335 GLY B CA 1
ATOM 4934 C C . GLY B 1 335 ? 43.551 -16.689 7.654 1.00 10.34 335 GLY B C 1
ATOM 4935 O O . GLY B 1 335 ? 43.140 -17.750 6.953 1.00 10.40 335 GLY B O 1
#

Nearest PDB structures (foldseek):
  3oyr-assembly1_B  TM=9.279E-01  e=1.484E-18  Caulobacter vibrioides
  3mzv-assembly1_B  TM=8.704E-01  e=8.178E-17  Rhodobacter capsulatus
  6kd7-assembly1_A  TM=8.776E-01  e=2.509E-15  Nonlabens dokdonensis DSW-6
  3aqb-assembly2_D  TM=8.555E-01  e=1.055E-13  Micrococcus luteus
  3nf2-assembly1_A-2  TM=8.553E-01  e=2.482E-13  Streptomyces coelicolor

Solvent-accessible surface area: 24794 Å² total; per-residue (Å²): 204,38,28,70,55,0,28,79,48,27,114,10,50,109,84,128,21,6,57,39,0,138,44,3,13,56,88,0,55,122,26,0,43,51,16,1,135,135,14,56,143,14,0,34,90,0,0,19,35,1,11,91,34,20,10,38,14,3,18,0,0,1,0,3,0,0,0,25,15,7,93,99,34,78,32,81,28,4,16,13,0,0,0,0,0,2,0,6,25,0,3,20,17,1,7,28,3,11,15,30,114,14,93,39,29,17,38,19,67,0,1,13,48,87,70,32,70,48,6,0,0,3,0,0,4,16,0,17,4,2,0,25,69,2,3,18,142,22,21,105,121,0,7,109,27,11,4,48,10,11,16,88,6,2,10,0,15,0,12,47,61,88,34,65,121,95,161,47,66,46,16,99,21,17,37,76,8,1,103,30,36,10,1,17,4,0,6,5,0,0,55,0,0,0,44,44,0,40,12,67,115,127,37,12,87,67,0,19,150,0,0,18,18,1,0,4,0,15,17,0,3,29,3,16,7,11,3,55,2,73,44,72,81,11,0,47,83,25,0,27,23,1,78,45,29,33,63,4,0,0,1,23,17,1,37,128,62,112,39,114,99,7,49,100,4,118,64,11,7,136,28,106,6,131,67,101,74,68,6,101,62,0,2,80,29,1,88,84,17,80,0,8,57,115,0,93,79,11,15,57,112,44,4,42,76,0,129,130,19,11,63,111,5,45,98,42,60,0,55,135,1,1,37,23,1,4,85,26,0,38,62,24,108,10,162,90,70,31,34,7,36,44,2,78,4,30,65,51,125,22,0,50,42,0,94,44,4,20,56,85,0,53,109,30,0,35,54,6,0,136,118,10,60,148,14,0,26,76,2,0,22,36,0,10,94,37,32,36,74,26,4,16,0,0,0,0,2,0,0,0,28,16,6,96,101,30,86,28,85,28,4,16,14,0,0,0,0,0,3,0,3,25,2,1,22,17,0,3,28,3,10,14,30,112,10,97,53,28,39,60,32,64,0,1,13,46,115,75,31,72,44,10,0,0,4,0,0,4,19,0,17,4,2,2,26,37,0,4,21,132,20,23,90,96,0,8,108,27,11,3,67,12,13,8,76,7,2,2,0,16,0,19,35,50,92,72,133,54,38,126,71,14,35,99,8,1,80,9,35,9,1,19,5,0,5,5,0,0,56,0,0,0,49,44,1,46,12,77,124,90,26,12,80,30,0,19,109,0,0,20,24,1,0,6,2,15,18,0,3,28,3,14,7,12,1,58,4,75,48,144,103,19,12,49,80,8,0,19,22,0,43,45,27,32,40,4,0,0,0,6,19,2,27,169,40,106,37,150,77,18,64,102,7,115,65,11,1,129,27,106,6,149,65,89,75,70,4,89,63,0,0,90,29,0,85,86,16,82,0,5,64,110,0,86,82,19,11,54,104,54,2,55,80,0,94,125,16,10,50,120,5,47,131,51,75,0,63,152,0,0,34,30,0,2,70,45,1,34,74,20,114,20

Foldseek 3Di:
DADEAVLVVFCLDDPVRNVQLVVQLVLLLVVLVVLQCPDPPVLNCLLCVQVVLHDRLLLSSLLLLLLLLFQQSNFPQSSLLSNLLVLLVQLVQLQVCLLLVFQWHSLHGRSCVVPNNVSSNVNSVVSNVSSLVSQVVVPDVSNVLSVVLSVQLVVLVCCQVVPDPDPADPVRSQLSSQLRNFQSSQLSSSLSSCVSSHHDPVSSNLRSVLSSLLSSLLVLLVLLLLLPPPCVQHRGHRLSCLQQLRQHQLNSLLCVDDDDLNVLLCVSSVGHHPDPVSSNSNSVSSVVGVSSVVSLVVSVVSLVVSLVSLVPRDPDSSSVSSNRSSVCSNVGSD/DDCCDALRFRLPDNVVSVVLNVQLVLLLVVLVVLLVPDDPVLNVLLVVQSVLDDSLLLSSLLLLLLLLFQASSFVQSSLLSNLLVLLVQLCQLQVCLLLVFQWDSQHGHSCVVPNNVSSNVSSVVSNVSSLVSQVVVPDVSNVLSVVLSVQLVVLVVLQVVHLDPVSQLSSQLRNFQSSQLSSSLSSCVRSHHDPLSNNLRSVLSSLLRSLLVLLVLLLLQPAPCVQRRTHRLSCLQQLRQHQLNSLLQVDDDPCNVVLCVSSVGHHPDVVSSVVNSVSSVPGVSSVVSLVVSVVSLVVSLVSLVPRDPGSSSSSSNSSSVCSSPGSD

Secondary structure (DSSP, 8-state):
--PPPGGGGS--SSHHHHHHHHHHHHHHHHHHHHHHHTS-HHHHHHHHHHHHH----HHHHHHHHHHTTSS-TT-HHHHHHHHHHHHHHHHHHHHHHHHTT-SEETTEE-HHHHH-HHHHHHHHHHHHHHHHHHHHTT-HHHHHHHHHHHHHHHHHHHHHHH---SS--HHHHHHHHHIIIIIHHHHHHHHHHHHHTT--HHHHHHHHHHHHHHHHHHHHHHHHHHHH--HHHHSS-TTHHHHHT---HHHHHHTTS-SHHHHHHHHHTSS----HHHHHHHHHHHHHSHHHHHHHHHHHHHHHHHHHHHHTS-SSHHHHHHHHHHHHHHH---/--TTEETTEE-S-HHHHHHHHHHHHHHHHHHHHHHHTS-HHHHHHHHHHHTT----HHHHHHHHHHTTSS-TT-HHHHHHHHHHHHHHHHHHHHHHHHTT-SEETTEE-HHHHHHHHHHHHHHHHHHHHHHHHHHTT-HHHHHHHHHHHHHHHHHHHHHHH---HHHHHHHHIIIIIHHHHHHHHHHHHHTT--HHHHHHHHHHHHHHHHHHHHHHHHHHHH--HHHHSS-TTHHHHHT---HHHHHHHT--STTHHHHHHHTSS----HHHHHHHHHHHHH-HHHHHHHHHHHHHHHHHHHHHTTS-SSHHHHHHHHHHHHHHH---

Radius of gyration: 26.37 Å; Cα contacts (8 Å, |Δi|>4): 1228; chains: 2; bounding box: 60×72×56 Å

Organism: Mycobacterium tuberculosis (strain ATCC 25618 / H37Rv) (NCBI:txid83332)

GO terms:
  GO:0005886 plasma membrane (C, HDA)
  GO:0052924 all-trans-nonaprenyl-diphosphate synthase (geranylgeranyl-diphosphate specific) activity (F, EXP)
  GO:0004311 geranylgeranyl diphosphate synthase activity (F, EXP)
  GO:0004337 (2E,6E)-farnesyl diphosphate synthase activity (F, EXP)

Sequence (662 aa):
RTPATVVAGVDLGDAVFAAAVRAGVARVEQLMDTELRQADEVMSDSLLHLFNAGGKRFRPLFTVLSAQIGPQPDAAAVTVAGAVIEMIHLATLYHDDVMDEAQVRRGAPSANAQWGNNVAILAGDYLLATASRLVARLGPEAVRIIADTFAQLVTGQMRETRGTSENVDSIEQYLKVVQEKTGSLIGAAGRLGGMFSGATDEQVERLSRLGGVVGTAFQIADDIIDIDSESDESGKLPGTDVREGVHTLPMLYALRESGPDCARLRALLNGPVDDDAEVREALTLLRASPGMARAKDVLAQYAAQARHELALLPDVPGRRALAALVDYTVSRHGTPATVVAGVDLGDAVFAAAVRAGVARVEQLMDTELRQADEVMSDSLLHLFNAGGKRFRPLFTVLSAQIGPQPDAAAVTVAGAVIEMIHLATLYHDDVMDEAQVRRGAPSANAQWGNNVAILAGDYLLATASRLVARLGPEAVRIIADTFAQLVTGQMRETRGDSIEQYLKVVQEKTGSLIGAAGRLGGMFSGATDEQVERLSRLGGVVGTAFQIADDIIDIDSESDESGKLPGTDVREGVHTLPMLYALRESGPDCCARLRALLNGPVDDDAEVREALTLLRASPGMARAKDVLAQYAAQARHELALLPDVPGRRALAALVDYTVSSRHG